Protein AF-A0A2T6E4L3-F1 (afdb_monomer)

Radius of gyration: 36.92 Å; Cα contacts (8 Å, |Δi|>4): 480; chains: 1; bounding box: 75×40×105 Å

Structure (mmCIF, N/CA/C/O backbone):
data_AF-A0A2T6E4L3-F1
#
_entry.id   AF-A0A2T6E4L3-F1
#
loop_
_atom_site.group_PDB
_atom_site.id
_atom_site.type_symbol
_atom_site.label_atom_id
_atom_site.label_alt_id
_atom_site.label_comp_id
_atom_site.label_asym_id
_atom_site.label_entity_id
_atom_site.label_seq_id
_atom_site.pdbx_PDB_ins_code
_atom_site.Cartn_x
_atom_site.Cartn_y
_atom_site.Cartn_z
_atom_site.occupancy
_atom_site.B_iso_or_equiv
_atom_site.auth_seq_id
_atom_site.auth_comp_id
_atom_site.auth_asym_id
_atom_site.auth_atom_id
_atom_site.pdbx_PDB_model_num
ATOM 1 N N . MET A 1 1 ? 1.319 -8.115 4.946 1.00 83.56 1 MET A N 1
ATOM 2 C CA . MET A 1 1 ? 1.178 -9.394 4.217 1.00 83.56 1 MET A CA 1
ATOM 3 C C . MET A 1 1 ? 1.331 -10.580 5.152 1.00 83.56 1 MET A C 1
ATOM 5 O O . MET A 1 1 ? 0.333 -11.238 5.346 1.00 83.56 1 MET A O 1
ATOM 9 N N . ARG A 1 2 ? 2.462 -10.779 5.847 1.00 88.81 2 ARG A N 1
ATOM 10 C CA . ARG A 1 2 ? 2.607 -11.891 6.817 1.00 88.81 2 ARG A CA 1
ATOM 11 C C . ARG A 1 2 ? 1.473 -11.990 7.851 1.00 88.81 2 ARG A C 1
ATOM 13 O O . ARG A 1 2 ? 0.958 -13.071 8.068 1.00 88.81 2 ARG A O 1
ATOM 20 N N . TRP A 1 3 ? 1.017 -10.863 8.404 1.00 88.00 3 TRP A N 1
ATOM 21 C CA . TRP A 1 3 ? -0.155 -10.831 9.294 1.00 88.00 3 TRP A CA 1
ATOM 22 C C . TRP A 1 3 ? -1.485 -11.261 8.649 1.00 88.00 3 TRP A C 1
ATOM 24 O O . TRP A 1 3 ? -2.370 -11.733 9.350 1.00 88.00 3 TRP A O 1
ATOM 34 N N . LEU A 1 4 ? -1.642 -11.072 7.336 1.00 86.25 4 LEU A N 1
ATOM 35 C CA . LEU A 1 4 ? -2.837 -11.486 6.589 1.00 86.25 4 LEU A CA 1
ATOM 36 C C . LEU A 1 4 ? -2.817 -12.983 6.267 1.00 86.25 4 LEU A C 1
ATOM 38 O O . LEU A 1 4 ? -3.867 -13.587 6.103 1.00 86.25 4 LEU A O 1
ATOM 42 N N . ASP A 1 5 ? -1.617 -13.552 6.151 1.00 86.00 5 ASP A N 1
ATOM 43 C CA . ASP A 1 5 ? -1.397 -14.972 5.869 1.00 86.00 5 ASP A CA 1
ATOM 44 C C . ASP A 1 5 ? -1.285 -15.818 7.144 1.00 86.00 5 ASP A C 1
ATOM 46 O O . ASP A 1 5 ? -1.299 -17.043 7.070 1.00 86.00 5 ASP A O 1
ATOM 50 N N . ALA A 1 6 ? -1.117 -15.177 8.302 1.00 85.19 6 ALA A N 1
ATOM 51 C CA . ALA A 1 6 ? -1.046 -15.858 9.582 1.00 85.19 6 ALA A CA 1
ATOM 52 C C . ALA A 1 6 ? -2.385 -16.504 9.931 1.00 85.19 6 ALA A C 1
ATOM 54 O O . ALA A 1 6 ? -3.446 -15.961 9.611 1.00 85.19 6 ALA A O 1
ATOM 55 N N . ASP A 1 7 ? -2.316 -17.610 10.669 1.00 81.62 7 ASP A N 1
ATOM 56 C CA . ASP A 1 7 ? -3.484 -18.239 11.280 1.00 81.62 7 ASP A CA 1
ATOM 57 C C . ASP A 1 7 ? -4.330 -17.172 12.013 1.00 81.62 7 ASP A C 1
ATOM 59 O O . ASP A 1 7 ? -3.743 -16.312 12.696 1.00 81.62 7 ASP A O 1
ATOM 63 N N . PRO A 1 8 ? -5.663 -17.119 11.811 1.00 76.00 8 PRO A N 1
ATOM 64 C CA . PRO A 1 8 ? -6.569 -16.254 12.567 1.00 76.00 8 PRO A CA 1
ATOM 65 C C . PRO A 1 8 ? -6.291 -16.233 14.072 1.00 76.00 8 PRO A C 1
ATOM 67 O O . PRO A 1 8 ? -6.311 -15.150 14.657 1.00 76.00 8 PRO A O 1
ATOM 70 N N . ASP A 1 9 ? -5.926 -17.381 14.643 1.00 77.12 9 ASP A N 1
ATOM 71 C CA . ASP A 1 9 ? -5.758 -17.563 16.085 1.00 77.12 9 ASP A CA 1
ATOM 72 C C . ASP A 1 9 ? -4.324 -17.303 16.569 1.00 77.12 9 ASP A C 1
ATOM 74 O O . ASP A 1 9 ? -4.041 -17.379 17.766 1.00 77.12 9 ASP A O 1
ATOM 78 N N . TYR A 1 10 ? -3.395 -16.959 15.667 1.00 81.38 10 TYR A N 1
ATOM 79 C CA . TYR A 1 10 ? -2.019 -16.655 16.055 1.00 81.38 10 TYR A CA 1
ATOM 80 C C . TYR A 1 10 ? -1.973 -15.419 16.976 1.00 81.38 10 TYR A C 1
ATOM 82 O O . TYR A 1 10 ? -2.347 -14.321 16.534 1.00 81.38 10 TYR A O 1
ATOM 90 N N . PRO A 1 11 ? -1.467 -15.549 18.218 1.00 76.62 11 PRO A N 1
ATOM 91 C CA . PRO A 1 11 ? -1.473 -14.459 19.181 1.00 76.62 11 PRO A CA 1
ATOM 92 C C . PRO A 1 11 ? -0.470 -13.371 18.782 1.00 76.62 11 PRO A C 1
ATOM 94 O O . PRO A 1 11 ? 0.708 -13.631 18.528 1.00 76.62 11 PRO A O 1
ATOM 97 N N . ALA A 1 12 ? -0.938 -12.126 18.742 1.00 80.38 12 ALA A N 1
ATOM 98 C CA . ALA A 1 12 ? -0.073 -10.964 18.597 1.00 80.38 12 ALA A CA 1
ATOM 99 C C . ALA A 1 12 ? 0.493 -10.552 19.960 1.00 80.38 12 ALA A C 1
ATOM 101 O O . ALA A 1 12 ? -0.232 -10.514 20.951 1.00 80.38 12 ALA A O 1
ATOM 102 N N . GLY A 1 13 ? 1.794 -10.261 20.011 1.00 81.56 13 GLY A N 1
ATOM 103 C CA . GLY A 1 13 ? 2.430 -9.754 21.226 1.00 81.56 13 GLY A CA 1
ATOM 104 C C . GLY A 1 13 ? 2.032 -8.301 21.509 1.00 81.56 13 GLY A C 1
ATOM 105 O O . GLY A 1 13 ? 1.551 -7.614 20.607 1.00 81.56 13 GLY A O 1
ATOM 106 N N . PRO A 1 14 ? 2.277 -7.787 22.724 1.00 82.12 14 PRO A N 1
ATOM 107 C CA . PRO A 1 14 ? 1.932 -6.413 23.076 1.00 82.12 14 PRO A CA 1
ATOM 108 C C . PRO A 1 14 ? 2.630 -5.395 22.152 1.00 82.12 14 PRO A C 1
ATOM 110 O O . PRO A 1 14 ? 3.847 -5.456 21.964 1.00 82.12 14 PRO A O 1
ATOM 113 N N . ALA A 1 15 ? 1.876 -4.466 21.561 1.00 83.50 15 ALA A N 1
ATOM 114 C CA . ALA A 1 15 ? 2.364 -3.441 20.636 1.00 83.50 15 ALA A CA 1
ATOM 115 C C . ALA A 1 15 ? 1.885 -2.042 21.049 1.00 83.50 15 ALA A C 1
ATOM 117 O O . ALA A 1 15 ? 0.690 -1.782 21.066 1.00 83.50 15 ALA A O 1
ATOM 118 N N . SER A 1 16 ? 2.808 -1.118 21.329 1.00 80.88 16 SER A N 1
ATOM 119 C CA . SER A 1 16 ? 2.475 0.261 21.727 1.00 80.88 16 SER A CA 1
ATOM 120 C C . SER A 1 16 ? 1.879 1.108 20.599 1.00 80.88 16 SER A C 1
ATOM 122 O O . SER A 1 16 ? 1.130 2.045 20.860 1.00 80.88 16 SER A O 1
ATOM 124 N N . ASP A 1 17 ? 2.219 0.806 19.344 1.00 84.81 17 ASP A N 1
ATOM 125 C CA . ASP A 1 17 ? 1.716 1.510 18.170 1.00 84.81 17 ASP A CA 1
ATOM 126 C C . ASP A 1 17 ? 1.569 0.587 16.947 1.00 84.81 17 ASP A C 1
ATOM 128 O O . ASP A 1 17 ? 2.024 -0.564 16.913 1.00 84.81 17 ASP A O 1
ATOM 132 N N . TRP A 1 18 ? 0.926 1.119 15.904 1.00 84.44 18 TRP A N 1
ATOM 133 C CA . TRP A 1 18 ? 0.651 0.395 14.662 1.00 84.44 18 TRP A CA 1
ATOM 134 C C . TRP A 1 18 ? 1.921 -0.095 13.951 1.00 84.44 18 TRP A C 1
ATOM 136 O O . TRP A 1 18 ? 1.948 -1.189 13.383 1.00 84.44 18 TRP A O 1
ATOM 146 N N . LEU A 1 19 ? 2.996 0.697 13.968 1.00 85.38 1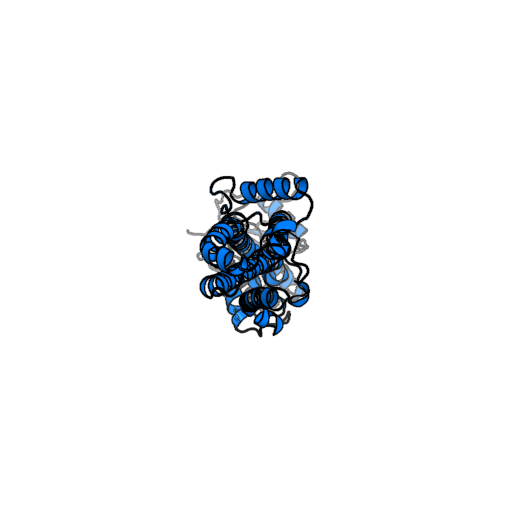9 LEU A N 1
ATOM 147 C CA . LEU A 1 19 ? 4.244 0.339 13.295 1.00 85.38 19 LEU A CA 1
ATOM 148 C C . LEU A 1 19 ? 4.934 -0.830 14.010 1.00 85.38 19 LEU A C 1
ATOM 150 O O . LEU A 1 19 ? 5.441 -1.747 13.362 1.00 85.38 19 LEU A O 1
ATOM 154 N N . THR A 1 20 ? 4.930 -0.804 15.339 1.00 87.31 20 THR A N 1
ATOM 155 C CA . THR A 1 20 ? 5.477 -1.838 16.214 1.00 87.31 20 THR A CA 1
ATOM 156 C C . THR A 1 20 ? 4.711 -3.140 16.025 1.00 87.31 20 THR A C 1
ATOM 158 O O . THR A 1 20 ? 5.338 -4.173 15.790 1.00 87.31 20 THR A O 1
ATOM 161 N N . PHE A 1 21 ? 3.377 -3.088 15.966 1.00 89.62 21 PHE A N 1
ATOM 162 C CA . PHE A 1 21 ? 2.544 -4.239 15.604 1.00 89.62 21 PHE A CA 1
ATOM 163 C C . PHE A 1 21 ? 2.912 -4.824 14.232 1.00 89.62 21 PHE A C 1
ATOM 165 O O . PHE A 1 21 ? 3.106 -6.032 14.083 1.00 89.62 21 PHE A O 1
ATOM 172 N N . LEU A 1 22 ? 3.075 -3.984 13.205 1.00 88.88 22 LEU A N 1
ATOM 173 C CA . LEU A 1 22 ? 3.483 -4.464 11.882 1.00 88.88 22 LEU A CA 1
ATOM 174 C C . LEU A 1 22 ? 4.886 -5.091 11.888 1.00 88.88 22 LEU A C 1
ATOM 176 O O . LEU A 1 22 ? 5.115 -6.062 11.166 1.00 88.88 22 LEU A O 1
ATOM 180 N N . ARG A 1 23 ? 5.821 -4.573 12.695 1.00 89.31 23 ARG A N 1
ATOM 181 C CA . ARG A 1 23 ? 7.180 -5.127 12.834 1.00 89.31 23 ARG A CA 1
ATOM 182 C C . ARG A 1 23 ? 7.191 -6.497 13.503 1.00 89.31 23 ARG A C 1
ATOM 184 O O . ARG A 1 23 ? 8.010 -7.330 13.119 1.00 89.31 23 ARG A O 1
ATOM 191 N N . GLN A 1 24 ? 6.267 -6.768 14.426 1.00 89.19 24 GLN A N 1
ATOM 192 C CA . GLN A 1 24 ? 6.113 -8.104 15.013 1.00 89.19 24 GLN A CA 1
ATOM 193 C C . GLN A 1 24 ? 5.809 -9.169 13.955 1.00 89.19 24 GLN A C 1
ATOM 195 O O . GLN A 1 24 ? 6.157 -10.328 14.135 1.00 89.19 24 GLN A O 1
ATOM 200 N N . ALA A 1 25 ? 5.278 -8.800 12.787 1.00 87.81 25 ALA A N 1
ATOM 201 C CA . ALA A 1 25 ? 5.087 -9.752 11.698 1.00 87.81 25 ALA A CA 1
ATOM 202 C C . ALA A 1 25 ? 6.399 -10.410 11.219 1.00 87.81 25 ALA A C 1
ATOM 204 O O . ALA A 1 25 ? 6.358 -11.396 10.486 1.00 87.81 25 ALA A O 1
ATOM 205 N N . ASN A 1 26 ? 7.569 -9.881 11.593 1.00 87.19 26 ASN A N 1
ATOM 206 C CA . ASN A 1 26 ? 8.863 -10.439 11.214 1.00 87.19 26 ASN A CA 1
ATOM 207 C C . ASN A 1 26 ? 9.142 -11.826 11.808 1.00 87.19 26 ASN A C 1
ATOM 209 O O . ASN A 1 26 ? 9.869 -12.586 11.165 1.00 87.19 26 ASN A O 1
ATOM 213 N N . VAL A 1 27 ? 8.553 -12.169 12.961 1.00 85.81 27 VAL A N 1
ATOM 214 C CA . VAL A 1 27 ? 8.636 -13.530 13.530 1.00 85.81 27 VAL A CA 1
ATOM 215 C C . VAL A 1 27 ? 7.723 -14.526 12.815 1.00 85.81 27 VAL A C 1
ATOM 217 O O . VAL A 1 27 ? 7.970 -15.725 12.871 1.00 85.81 27 VAL A O 1
ATOM 220 N N . LEU A 1 28 ? 6.716 -14.051 12.075 1.00 87.38 28 LEU A N 1
ATOM 221 C CA . LEU A 1 28 ? 5.846 -14.921 11.290 1.00 87.38 28 LEU A CA 1
ATOM 222 C C . LEU A 1 28 ? 6.567 -15.444 10.038 1.00 87.38 28 LEU A C 1
ATOM 224 O O . LEU A 1 28 ? 7.308 -14.686 9.385 1.00 87.38 28 LEU A O 1
ATOM 228 N N . PRO A 1 29 ? 6.308 -16.703 9.638 1.00 82.12 29 PRO A N 1
ATOM 229 C CA . PRO A 1 29 ? 6.877 -17.263 8.426 1.00 82.12 29 PRO A CA 1
ATOM 230 C C . PRO A 1 29 ? 6.441 -16.444 7.206 1.00 82.12 29 PRO A C 1
ATOM 232 O O . PRO A 1 29 ? 5.260 -16.236 6.936 1.00 82.12 29 PRO A O 1
ATOM 235 N N . ALA A 1 30 ? 7.417 -15.958 6.440 1.00 77.94 30 ALA A N 1
ATOM 236 C CA . ALA A 1 30 ? 7.140 -15.332 5.154 1.00 77.94 30 ALA A CA 1
ATOM 237 C C . ALA A 1 30 ? 6.819 -16.402 4.109 1.00 77.94 30 ALA A C 1
ATOM 239 O O . ALA A 1 30 ? 7.635 -17.313 3.925 1.00 77.94 30 ALA A O 1
ATOM 240 N N . GLN A 1 31 ? 5.726 -16.226 3.359 1.00 79.25 31 GLN A N 1
ATOM 241 C CA . GLN A 1 31 ? 5.472 -17.021 2.159 1.00 79.25 31 GLN A CA 1
ATOM 242 C C . GLN A 1 31 ? 6.695 -16.981 1.235 1.00 79.25 31 GLN A C 1
ATOM 244 O O . GLN A 1 31 ? 7.251 -15.911 0.967 1.00 79.25 31 GLN A O 1
ATOM 249 N N . VAL A 1 32 ? 7.101 -18.145 0.721 1.00 80.06 32 VAL A N 1
ATOM 250 C CA . VAL A 1 32 ? 8.268 -18.277 -0.171 1.00 80.06 32 VAL A CA 1
ATOM 251 C C . VAL A 1 32 ? 8.152 -17.323 -1.362 1.00 80.06 32 VAL A C 1
ATOM 253 O O . VAL A 1 32 ? 9.108 -16.630 -1.701 1.00 80.06 32 VAL A O 1
ATOM 256 N N . ARG A 1 33 ? 6.945 -17.186 -1.922 1.00 81.00 33 ARG A N 1
ATOM 257 C CA . ARG A 1 33 ? 6.654 -16.296 -3.055 1.00 81.00 33 ARG A CA 1
ATOM 258 C C . ARG A 1 33 ? 6.938 -14.823 -2.748 1.00 81.00 33 ARG A C 1
ATOM 260 O O . ARG A 1 33 ? 7.497 -14.127 -3.587 1.00 81.00 33 ARG A O 1
ATOM 267 N N . LEU A 1 34 ? 6.656 -14.354 -1.529 1.00 76.00 34 LEU A N 1
ATOM 268 C CA . LEU A 1 34 ? 6.971 -12.982 -1.105 1.00 76.00 34 LEU A CA 1
ATOM 269 C C . LEU A 1 34 ? 8.479 -12.748 -0.952 1.00 76.00 34 LEU A C 1
ATOM 271 O O . LEU A 1 34 ? 8.948 -11.633 -1.175 1.00 76.00 34 LEU A O 1
ATOM 275 N N . ARG A 1 35 ? 9.252 -13.791 -0.614 1.00 79.69 35 ARG A N 1
ATOM 276 C CA . ARG A 1 35 ? 10.722 -13.707 -0.599 1.00 79.69 35 ARG A CA 1
ATOM 277 C C . ARG A 1 35 ? 11.278 -13.538 -2.006 1.00 79.69 35 ARG A C 1
ATOM 279 O O . ARG A 1 35 ? 12.278 -12.852 -2.156 1.00 79.69 35 ARG A O 1
ATOM 286 N N . LEU A 1 36 ? 10.634 -14.118 -3.020 1.00 79.62 36 LEU A N 1
ATOM 287 C CA . LEU A 1 36 ? 11.062 -13.987 -4.415 1.00 79.62 36 LEU A CA 1
ATOM 288 C C . LEU A 1 36 ? 10.847 -12.569 -4.959 1.00 79.62 36 LEU A C 1
ATOM 290 O O . LEU A 1 36 ? 11.680 -12.087 -5.721 1.00 79.62 36 LEU A O 1
ATOM 294 N N . VAL A 1 37 ? 9.812 -11.850 -4.503 1.00 80.88 37 VAL A N 1
ATOM 295 C CA . VAL A 1 37 ? 9.551 -10.470 -4.961 1.00 80.88 37 VAL A CA 1
ATOM 296 C C . VAL A 1 37 ? 10.704 -9.512 -4.645 1.00 80.88 37 VAL A C 1
ATOM 298 O O . VAL A 1 37 ? 10.923 -8.557 -5.382 1.00 80.88 37 VAL A O 1
ATOM 301 N N . ARG A 1 38 ? 11.504 -9.759 -3.597 1.00 81.88 38 ARG A N 1
ATOM 302 C CA . ARG A 1 38 ? 12.671 -8.903 -3.298 1.00 81.88 38 ARG A CA 1
ATOM 303 C C . ARG A 1 38 ? 13.719 -8.913 -4.415 1.00 81.88 38 ARG A C 1
ATOM 305 O O . ARG A 1 38 ? 14.479 -7.962 -4.538 1.00 81.88 38 ARG A O 1
ATOM 312 N N . TYR A 1 39 ? 13.743 -9.976 -5.216 1.00 88.00 39 TYR A N 1
ATOM 313 C CA . TYR A 1 39 ? 14.632 -10.118 -6.363 1.00 88.00 39 TYR A CA 1
ATOM 314 C C . TYR A 1 39 ? 14.009 -9.591 -7.654 1.00 88.00 39 TYR A C 1
ATOM 316 O O . TYR A 1 39 ? 14.669 -9.611 -8.682 1.00 88.00 39 TYR A O 1
ATOM 324 N N . TRP A 1 40 ? 12.769 -9.099 -7.627 1.00 87.12 40 TRP A N 1
ATOM 325 C CA . TRP A 1 40 ? 12.076 -8.620 -8.821 1.00 87.12 40 TRP A CA 1
ATOM 326 C C . TRP A 1 40 ? 12.840 -7.506 -9.560 1.00 87.12 40 TRP A C 1
ATOM 328 O O . TRP A 1 40 ? 13.020 -7.637 -10.770 1.00 87.12 40 TRP A O 1
ATOM 338 N N . PRO A 1 41 ? 13.392 -6.475 -8.880 1.00 89.75 41 PRO A N 1
ATOM 339 C CA . PRO A 1 41 ? 14.222 -5.473 -9.552 1.00 89.75 41 PRO A CA 1
ATOM 340 C C . PRO A 1 41 ? 15.511 -6.062 -10.140 1.00 89.75 41 PRO A C 1
ATOM 342 O O . PRO A 1 41 ? 15.929 -5.664 -11.222 1.00 89.75 41 PRO A O 1
ATOM 345 N N . LEU A 1 42 ? 16.116 -7.047 -9.466 1.00 93.00 42 LEU A N 1
ATOM 346 C CA . LEU A 1 42 ? 17.316 -7.727 -9.957 1.00 93.00 42 LEU A CA 1
ATOM 347 C C . LEU A 1 42 ? 17.018 -8.580 -11.197 1.00 93.00 42 LEU A C 1
ATOM 349 O O . LEU A 1 42 ? 17.756 -8.515 -12.171 1.00 93.00 42 LEU A O 1
ATOM 353 N N . LEU A 1 43 ? 15.927 -9.348 -11.188 1.00 91.69 43 LEU A N 1
ATOM 354 C CA . LEU A 1 43 ? 15.476 -10.126 -12.344 1.00 91.69 43 LEU A CA 1
ATOM 355 C C . LEU A 1 43 ? 15.153 -9.213 -13.529 1.00 91.69 43 LEU A C 1
ATOM 357 O O . LEU A 1 43 ? 15.494 -9.538 -14.661 1.00 91.69 43 LEU A O 1
ATOM 361 N N . ALA A 1 44 ? 14.546 -8.055 -13.269 1.00 90.44 44 ALA A N 1
ATOM 362 C CA . ALA A 1 44 ? 14.292 -7.054 -14.295 1.00 90.44 44 ALA A CA 1
ATOM 363 C C . ALA A 1 44 ? 15.593 -6.448 -14.845 1.00 90.44 44 ALA A C 1
ATOM 365 O O . ALA A 1 44 ? 15.713 -6.293 -16.056 1.00 90.44 44 ALA A O 1
ATOM 366 N N . ALA A 1 45 ? 16.587 -6.178 -13.992 1.00 92.81 45 ALA A N 1
ATOM 367 C CA . ALA A 1 45 ? 17.912 -5.741 -14.428 1.00 92.81 45 ALA A CA 1
ATOM 368 C C . ALA A 1 45 ? 18.601 -6.798 -15.307 1.00 92.81 45 ALA A C 1
ATOM 370 O O . ALA A 1 45 ? 19.056 -6.470 -16.398 1.00 92.81 45 ALA A O 1
ATOM 371 N N . ILE A 1 46 ? 18.609 -8.070 -14.884 1.00 93.38 46 ILE A N 1
ATOM 372 C CA . ILE A 1 46 ? 19.139 -9.191 -15.681 1.00 93.38 46 ILE A CA 1
ATOM 373 C C . ILE A 1 46 ? 18.415 -9.274 -17.026 1.00 93.38 46 ILE A C 1
ATOM 375 O O . ILE A 1 46 ? 19.061 -9.399 -18.060 1.00 93.38 46 ILE A O 1
ATOM 379 N N . ASN A 1 47 ? 17.086 -9.155 -17.035 1.00 89.94 47 ASN A N 1
ATOM 380 C CA . ASN A 1 47 ? 16.314 -9.153 -18.272 1.00 89.94 47 ASN A CA 1
ATOM 381 C C . ASN A 1 47 ? 16.659 -7.951 -19.170 1.00 89.94 47 ASN A C 1
ATOM 383 O O . ASN A 1 47 ? 16.685 -8.090 -20.387 1.00 89.94 47 ASN A O 1
ATOM 387 N N . GLY A 1 48 ? 16.972 -6.791 -18.588 1.00 87.62 48 GLY A N 1
ATOM 388 C CA . GLY A 1 48 ? 17.479 -5.627 -19.318 1.00 87.62 48 GLY A CA 1
ATOM 389 C C . GLY A 1 48 ? 18.803 -5.922 -20.019 1.00 87.62 48 GLY A C 1
ATOM 390 O O . GLY A 1 48 ? 18.921 -5.692 -21.221 1.00 87.62 48 GLY A O 1
ATOM 391 N N . VAL A 1 49 ? 19.760 -6.520 -19.299 1.00 89.06 49 VAL A N 1
ATOM 392 C CA . VAL A 1 49 ? 21.040 -6.971 -19.873 1.00 89.06 49 VAL A CA 1
ATOM 393 C C . VAL A 1 49 ? 20.802 -7.980 -21.000 1.00 89.06 49 VAL A C 1
ATOM 395 O O . VAL A 1 49 ? 21.300 -7.797 -22.107 1.00 89.06 49 VAL A O 1
ATOM 398 N N . LEU A 1 50 ? 20.004 -9.022 -20.747 1.00 88.00 50 LEU A N 1
ATOM 399 C CA . LEU A 1 50 ? 19.709 -10.072 -21.726 1.00 88.00 50 LEU A CA 1
ATOM 400 C C . LEU A 1 50 ? 18.986 -9.536 -22.960 1.00 88.00 50 LEU A C 1
ATOM 402 O O . LEU A 1 50 ? 19.282 -9.977 -24.064 1.00 88.00 50 LEU A O 1
ATOM 406 N N . SER A 1 51 ? 18.072 -8.580 -22.790 1.00 80.94 51 SER A N 1
ATOM 407 C CA . SER A 1 51 ? 17.381 -7.943 -23.912 1.00 80.94 51 SER A CA 1
ATOM 408 C C . SER A 1 51 ? 18.381 -7.234 -24.819 1.00 80.94 51 SER A C 1
ATOM 410 O O . SER A 1 51 ? 18.273 -7.338 -26.035 1.00 80.94 51 SER A O 1
ATOM 412 N N . MET A 1 52 ? 19.383 -6.557 -24.248 1.00 78.19 52 MET A N 1
ATOM 413 C CA . MET A 1 52 ? 20.406 -5.865 -25.038 1.00 78.19 52 MET A CA 1
ATOM 414 C C . MET A 1 52 ? 21.361 -6.825 -25.717 1.00 78.19 52 MET A C 1
ATOM 416 O O . MET A 1 52 ? 21.646 -6.679 -26.898 1.00 78.19 52 MET A O 1
ATOM 420 N N . VAL A 1 53 ? 21.807 -7.850 -24.996 1.00 79.25 53 VAL A N 1
ATOM 421 C CA . VAL A 1 53 ? 22.668 -8.883 -25.575 1.00 79.25 53 VAL A CA 1
ATOM 422 C C . VAL A 1 53 ? 21.925 -9.630 -26.685 1.00 79.25 53 VAL A C 1
ATOM 424 O O . VAL A 1 53 ? 22.498 -9.893 -27.735 1.00 79.25 53 VAL A O 1
ATOM 427 N N . GLY A 1 54 ? 20.634 -9.911 -26.502 1.00 71.88 54 GLY A N 1
ATOM 428 C CA . GLY A 1 54 ? 19.785 -10.550 -27.505 1.00 71.88 54 GLY A CA 1
ATOM 429 C C . GLY A 1 54 ? 19.621 -9.725 -28.783 1.00 71.88 54 GLY A C 1
ATOM 430 O O . GLY A 1 54 ? 19.579 -10.307 -29.865 1.00 71.88 54 GLY A O 1
ATOM 431 N N . LEU A 1 55 ? 19.605 -8.388 -28.687 1.00 67.69 55 LEU A N 1
ATOM 432 C CA . LEU A 1 55 ? 19.597 -7.511 -29.865 1.00 67.69 55 LEU A CA 1
ATOM 433 C C . LEU A 1 55 ? 20.876 -7.646 -30.716 1.00 67.69 55 LEU A C 1
ATOM 435 O O . LEU A 1 55 ? 20.809 -7.403 -31.917 1.00 67.69 55 LEU A O 1
ATOM 439 N N . ASN A 1 56 ? 21.998 -8.103 -30.142 1.00 62.19 56 ASN A N 1
ATOM 440 C CA . ASN A 1 56 ? 23.255 -8.335 -30.873 1.00 62.19 56 ASN A CA 1
ATOM 441 C C . ASN A 1 56 ? 23.320 -9.691 -31.589 1.00 62.19 56 ASN A C 1
ATOM 443 O O . ASN A 1 56 ? 24.142 -9.866 -32.484 1.00 62.19 56 ASN A O 1
ATOM 447 N N . VAL A 1 57 ? 22.488 -10.663 -31.203 1.00 54.00 57 VAL A N 1
ATOM 448 C CA . VAL A 1 57 ? 22.522 -12.032 -31.759 1.00 54.00 57 VAL A CA 1
ATOM 449 C C . VAL A 1 57 ? 21.695 -12.146 -33.050 1.00 54.00 57 VAL A C 1
ATOM 451 O O . VAL A 1 57 ? 21.768 -13.157 -33.750 1.00 54.00 57 VAL A O 1
ATOM 454 N N . TRP A 1 58 ? 20.930 -11.112 -33.416 1.00 48.72 58 TRP A N 1
ATOM 455 C CA . TRP A 1 58 ? 20.169 -11.117 -34.664 1.00 48.72 58 TRP A CA 1
ATOM 456 C C . TRP A 1 58 ? 21.117 -11.014 -35.875 1.00 48.72 58 TRP A C 1
ATOM 458 O O . TRP A 1 58 ? 21.905 -10.068 -35.959 1.00 48.72 58 TRP A O 1
ATOM 468 N N . PRO A 1 59 ? 21.089 -11.974 -36.819 1.00 39.09 59 PRO A N 1
ATOM 469 C CA . PRO A 1 59 ? 22.082 -12.037 -37.882 1.00 39.09 59 PRO A CA 1
ATOM 470 C C . PRO A 1 59 ? 21.841 -10.911 -38.903 1.00 39.09 59 PRO A C 1
ATOM 472 O O . PRO A 1 59 ? 20.706 -10.707 -39.326 1.00 39.09 59 PRO A O 1
ATOM 475 N N . ALA A 1 60 ? 22.930 -10.239 -39.311 1.00 41.34 60 ALA A N 1
ATOM 476 C CA . ALA A 1 60 ? 23.029 -9.057 -40.195 1.00 41.34 60 ALA A CA 1
ATOM 477 C C . ALA A 1 60 ? 23.123 -7.673 -39.497 1.00 41.34 60 ALA A C 1
ATOM 479 O O . ALA A 1 60 ? 22.266 -6.803 -39.625 1.00 41.34 60 ALA A O 1
ATOM 480 N N . SER A 1 61 ? 24.251 -7.471 -38.805 1.00 43.56 61 SER A N 1
ATOM 481 C CA . SER A 1 61 ? 25.005 -6.205 -38.682 1.00 43.56 61 SER A CA 1
ATOM 482 C C . SER A 1 61 ? 24.241 -4.911 -38.354 1.00 43.56 61 SER A C 1
ATOM 484 O O . SER A 1 61 ? 24.418 -3.894 -39.028 1.00 43.56 61 SER A O 1
ATOM 486 N N . GLY A 1 62 ? 23.454 -4.932 -37.279 1.00 50.09 62 GLY A N 1
ATOM 487 C CA . GLY A 1 62 ? 23.043 -3.734 -36.544 1.00 50.09 62 GLY A CA 1
ATOM 488 C C . GLY A 1 62 ? 21.657 -3.852 -35.917 1.00 50.09 62 GLY A C 1
ATOM 489 O O . GLY A 1 62 ? 20.831 -4.669 -36.324 1.00 50.09 62 GLY A O 1
ATOM 490 N N . ILE A 1 63 ? 21.412 -3.041 -34.891 1.00 54.69 63 ILE A N 1
ATOM 491 C CA . ILE A 1 63 ? 20.128 -3.03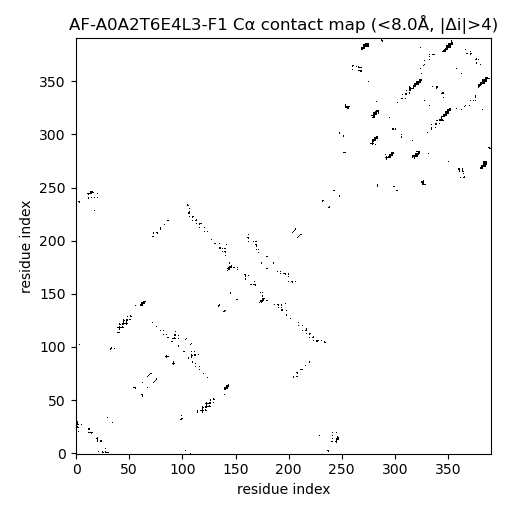5 -34.195 1.00 54.69 63 ILE A CA 1
ATOM 492 C C . ILE A 1 63 ? 19.149 -2.226 -35.039 1.00 54.69 63 ILE A C 1
ATOM 494 O O . ILE A 1 63 ? 19.358 -1.029 -35.256 1.00 54.69 63 ILE A O 1
ATOM 498 N N . HIS A 1 64 ? 18.062 -2.870 -35.476 1.00 63.34 64 HIS A N 1
ATOM 499 C CA . HIS A 1 64 ? 16.936 -2.173 -36.092 1.00 63.34 64 HIS A CA 1
ATOM 500 C C . HIS A 1 64 ? 16.430 -1.124 -35.100 1.00 63.34 64 HIS A C 1
ATOM 502 O O . HIS A 1 64 ? 15.827 -1.463 -34.074 1.00 63.34 64 HIS A O 1
ATOM 508 N N . LEU A 1 65 ? 16.665 0.150 -35.418 1.00 62.78 65 LEU A N 1
ATOM 509 C CA . LEU A 1 65 ? 16.324 1.291 -34.568 1.00 62.78 65 LEU A CA 1
ATOM 510 C C . LEU A 1 65 ? 14.864 1.235 -34.094 1.00 62.78 65 LEU A C 1
ATOM 512 O O . LEU A 1 65 ? 14.557 1.595 -32.967 1.00 62.78 65 LEU A O 1
ATOM 516 N N . LEU A 1 66 ? 13.968 0.687 -34.916 1.00 61.72 66 LEU A N 1
ATOM 517 C CA . LEU A 1 66 ? 12.560 0.483 -34.580 1.00 61.72 66 LEU A CA 1
ATOM 518 C C . LEU A 1 66 ? 12.327 -0.502 -33.434 1.00 61.72 66 LEU A C 1
ATOM 520 O O . LEU A 1 66 ? 11.517 -0.223 -32.557 1.00 61.72 66 LEU A O 1
ATOM 524 N N . GLY A 1 67 ? 13.024 -1.642 -33.426 1.00 64.88 67 GLY A N 1
ATOM 525 C CA . GLY A 1 67 ? 12.921 -2.627 -32.347 1.00 64.88 67 GLY A CA 1
ATOM 526 C C . GLY A 1 67 ? 13.462 -2.060 -31.038 1.00 64.88 67 GLY A C 1
ATOM 527 O O . GLY A 1 67 ? 12.857 -2.233 -29.981 1.00 64.88 67 GLY A O 1
ATOM 528 N N . PHE A 1 68 ? 14.543 -1.287 -31.134 1.00 67.88 68 PHE A N 1
ATOM 529 C CA . PHE A 1 68 ? 15.075 -0.518 -30.018 1.00 67.88 68 PHE A CA 1
ATOM 530 C C . PHE A 1 68 ? 14.059 0.514 -29.494 1.00 67.88 68 PHE A C 1
ATOM 532 O O . PHE A 1 68 ? 13.752 0.516 -28.304 1.00 67.88 68 PHE A O 1
ATOM 539 N N . LEU A 1 69 ? 13.487 1.350 -30.368 1.00 68.56 69 LEU A N 1
ATOM 540 C CA . LEU A 1 69 ? 12.493 2.369 -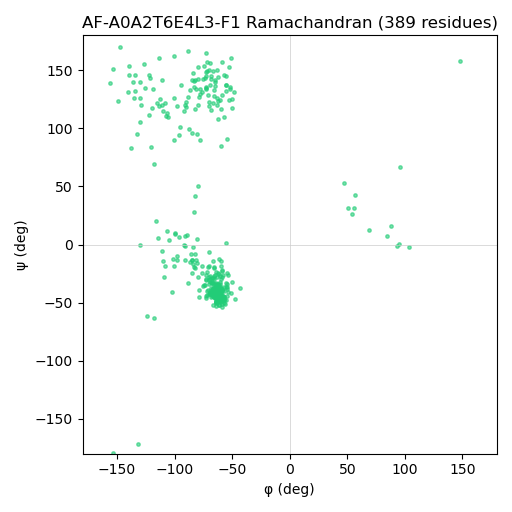30.004 1.00 68.56 69 LEU A CA 1
ATOM 541 C C . LEU A 1 69 ? 11.236 1.737 -29.384 1.00 68.56 69 LEU A C 1
ATOM 543 O O . LEU A 1 69 ? 10.698 2.242 -28.401 1.00 68.56 69 LEU A O 1
ATOM 547 N N . LEU A 1 70 ? 10.786 0.589 -29.887 1.00 68.62 70 LEU A N 1
ATOM 548 C CA . LEU A 1 70 ? 9.664 -0.146 -29.300 1.00 68.62 70 LEU A CA 1
ATOM 549 C C . LEU A 1 70 ? 9.965 -0.626 -27.873 1.00 68.62 70 LEU A C 1
ATOM 551 O O . LEU A 1 70 ? 9.133 -0.447 -26.980 1.00 68.62 70 LEU A O 1
ATOM 555 N N . LEU A 1 71 ? 11.146 -1.210 -27.655 1.00 67.31 71 LEU A N 1
ATOM 556 C CA . LEU A 1 71 ? 11.549 -1.792 -26.371 1.00 67.31 71 LEU A CA 1
ATOM 557 C C . LEU A 1 71 ? 11.917 -0.740 -25.317 1.00 67.31 71 LEU A C 1
ATOM 559 O O . LEU A 1 71 ? 11.616 -0.938 -24.140 1.00 67.31 71 LEU A O 1
ATOM 563 N N . PHE A 1 72 ? 12.538 0.370 -25.718 1.00 67.25 72 PHE A N 1
ATOM 564 C CA . PHE A 1 72 ? 13.021 1.400 -24.793 1.00 67.25 72 PHE A CA 1
ATOM 565 C C . PHE A 1 72 ? 12.135 2.617 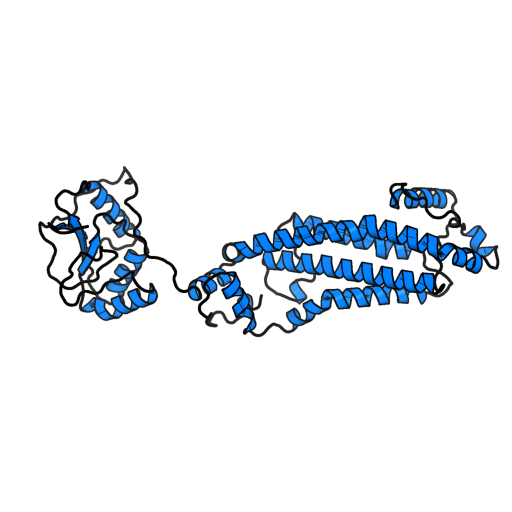-24.655 1.00 67.25 72 PHE A C 1
ATOM 567 O O . PHE A 1 72 ? 12.287 3.336 -23.673 1.00 67.25 72 PHE A O 1
ATOM 574 N N . TRP A 1 73 ? 11.230 2.867 -25.594 1.00 71.56 73 TRP A N 1
ATOM 575 C CA . TRP A 1 73 ? 10.381 4.049 -25.545 1.00 71.56 73 TRP A CA 1
ATOM 576 C C . TRP A 1 73 ? 8.909 3.666 -25.449 1.00 71.56 73 TRP A C 1
ATOM 578 O O . TRP A 1 73 ? 8.297 3.897 -24.406 1.00 71.56 73 TRP A O 1
ATOM 588 N N . LEU A 1 74 ? 8.346 2.995 -26.457 1.00 75.81 74 LEU A N 1
ATOM 589 C CA . LEU A 1 74 ? 6.902 2.749 -26.493 1.00 75.81 74 LEU A CA 1
ATOM 590 C C . LEU A 1 74 ? 6.423 1.851 -25.341 1.00 75.81 74 LEU A C 1
ATOM 592 O O . LEU A 1 74 ? 5.481 2.204 -24.633 1.00 75.81 74 LEU A O 1
ATOM 596 N N . LEU A 1 75 ? 7.077 0.708 -25.116 1.00 77.25 75 LEU A N 1
ATOM 597 C CA . LEU A 1 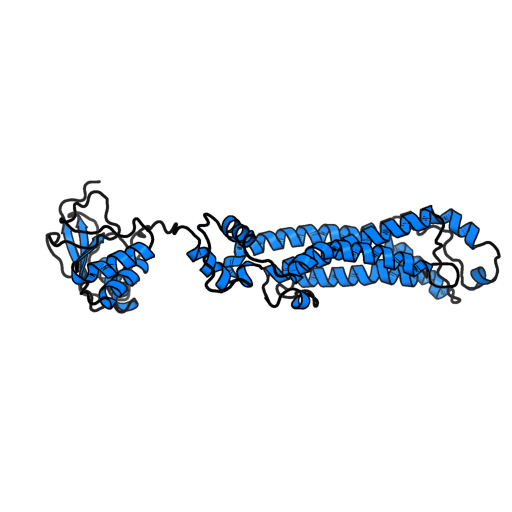75 ? 6.707 -0.210 -24.035 1.00 77.25 75 LEU A CA 1
ATOM 598 C C . LEU A 1 75 ? 6.832 0.453 -22.653 1.00 77.25 75 LEU A C 1
ATOM 600 O O . LEU A 1 75 ? 5.846 0.446 -21.909 1.00 77.25 75 LEU A O 1
ATOM 604 N N . PRO A 1 76 ? 7.972 1.076 -22.292 1.00 77.62 76 PRO A N 1
ATOM 605 C CA . PRO A 1 76 ? 8.096 1.796 -21.033 1.00 77.62 76 PRO A CA 1
ATOM 606 C C . PRO A 1 76 ? 7.061 2.910 -20.846 1.00 77.62 76 PRO A C 1
ATOM 608 O O . PRO A 1 76 ? 6.513 3.034 -19.748 1.00 77.62 76 PRO A O 1
ATOM 611 N N . VAL A 1 77 ? 6.748 3.678 -21.894 1.00 78.38 77 VAL A N 1
ATOM 612 C CA . VAL A 1 77 ? 5.721 4.730 -21.850 1.00 78.38 77 VAL A CA 1
ATOM 613 C C . VAL A 1 77 ? 4.332 4.134 -21.618 1.00 78.38 77 VAL A C 1
ATOM 615 O O . VAL A 1 77 ? 3.616 4.602 -20.737 1.00 78.38 77 VAL A O 1
ATOM 618 N N . LEU A 1 78 ? 3.963 3.053 -22.310 1.00 82.88 78 LEU A N 1
ATOM 619 C CA . LEU A 1 78 ? 2.688 2.361 -22.089 1.00 82.88 78 LEU A CA 1
ATOM 620 C C . LEU A 1 78 ? 2.577 1.812 -20.660 1.00 82.88 78 LEU A C 1
ATOM 622 O O . LEU A 1 78 ? 1.542 1.967 -20.004 1.00 82.88 78 LEU A O 1
ATOM 626 N N . PHE A 1 79 ? 3.655 1.215 -20.141 1.00 80.69 79 PHE A N 1
ATOM 627 C CA . PHE A 1 79 ? 3.713 0.764 -18.752 1.00 80.69 79 PHE A CA 1
ATOM 628 C C . PHE A 1 79 ? 3.620 1.928 -17.765 1.00 80.69 79 PHE A C 1
ATOM 630 O O . PHE A 1 79 ? 2.969 1.789 -16.725 1.00 80.69 79 PHE A O 1
ATOM 637 N N . TRP A 1 80 ? 4.236 3.069 -18.070 1.00 82.00 80 TRP A N 1
ATOM 638 C CA . TRP A 1 80 ? 4.137 4.285 -17.269 1.00 82.00 80 TRP A CA 1
ATOM 639 C C . TRP A 1 80 ? 2.704 4.822 -17.252 1.00 82.00 80 TRP A C 1
ATOM 641 O O . TRP A 1 80 ? 2.151 5.031 -16.171 1.00 82.00 80 TRP A O 1
ATOM 651 N N . SER A 1 81 ? 2.058 4.960 -18.414 1.00 83.56 81 SER A N 1
ATOM 652 C CA . SER A 1 81 ? 0.662 5.392 -18.517 1.00 83.56 81 SER A CA 1
ATOM 653 C C . SER A 1 81 ? -0.256 4.455 -17.740 1.00 83.56 81 SER A C 1
ATOM 655 O O . SER A 1 81 ? -1.082 4.909 -16.948 1.00 83.56 81 SER A O 1
ATOM 657 N N . TRP A 1 82 ? -0.061 3.139 -17.864 1.00 83.94 82 TRP A N 1
ATOM 658 C CA . TRP A 1 82 ? -0.781 2.162 -17.053 1.00 83.94 82 TRP A CA 1
ATOM 659 C C . TRP A 1 82 ? -0.581 2.403 -15.549 1.00 83.94 82 TRP A C 1
ATOM 661 O O . TRP A 1 82 ? -1.558 2.469 -14.802 1.00 83.94 82 TRP A O 1
ATOM 671 N N . GLN A 1 83 ? 0.656 2.601 -15.090 1.00 82.12 83 GLN A N 1
ATOM 672 C CA . GLN A 1 83 ? 0.960 2.861 -13.678 1.00 82.12 83 GL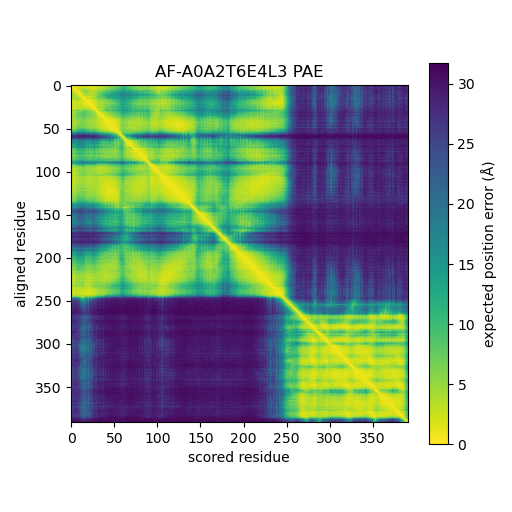N A CA 1
ATOM 673 C C . GLN A 1 83 ? 0.369 4.185 -13.179 1.00 82.12 83 GLN A C 1
ATOM 675 O O . GLN A 1 83 ? -0.156 4.233 -12.066 1.00 82.12 83 GLN A O 1
ATOM 680 N N . ALA A 1 84 ? 0.358 5.230 -14.007 1.00 82.31 84 ALA A N 1
ATOM 681 C CA . ALA A 1 84 ? -0.319 6.486 -13.708 1.00 82.31 84 ALA A CA 1
ATOM 682 C C . ALA A 1 84 ? -1.838 6.280 -13.560 1.00 82.31 84 ALA A C 1
ATOM 684 O O . ALA A 1 84 ? -2.426 6.711 -12.565 1.00 82.31 84 ALA A O 1
ATOM 685 N N . THR A 1 85 ? -2.479 5.526 -14.466 1.00 81.56 85 THR A N 1
ATOM 686 C CA . THR A 1 85 ? -3.908 5.187 -14.316 1.00 81.56 85 THR A CA 1
ATOM 687 C C . THR A 1 85 ? -4.186 4.325 -13.084 1.00 81.56 85 THR A C 1
ATOM 689 O O . THR A 1 85 ? -5.230 4.485 -12.449 1.00 81.56 85 THR A O 1
ATOM 692 N N . ALA A 1 86 ? -3.262 3.445 -12.693 1.00 74.25 86 ALA A N 1
ATOM 693 C CA . ALA A 1 86 ? -3.362 2.652 -11.468 1.00 74.25 86 ALA A CA 1
ATOM 694 C C . ALA A 1 86 ? -3.223 3.507 -10.196 1.00 74.25 86 ALA A C 1
ATOM 696 O O . ALA A 1 86 ? -3.778 3.168 -9.154 1.00 74.25 86 ALA A O 1
ATOM 697 N N . LEU A 1 87 ? -2.515 4.636 -10.271 1.00 74.06 87 LEU A N 1
ATOM 698 C CA . LEU A 1 87 ? -2.416 5.597 -9.174 1.00 74.06 87 LEU A CA 1
ATOM 699 C C . LEU A 1 87 ? -3.713 6.406 -8.991 1.00 74.06 87 LEU A C 1
ATOM 701 O O . LEU A 1 87 ? -4.085 6.734 -7.860 1.00 74.06 87 LEU A O 1
ATOM 705 N N . LEU A 1 88 ? -4.402 6.704 -10.098 1.00 76.88 88 LEU A N 1
ATOM 706 C CA . LEU A 1 88 ? -5.677 7.430 -10.123 1.00 76.88 88 LEU A CA 1
ATOM 707 C C . LEU A 1 88 ? -6.862 6.526 -9.759 1.00 76.88 88 LEU A C 1
ATOM 709 O O . LEU A 1 88 ? -7.705 6.889 -8.939 1.00 76.88 88 LEU A O 1
ATOM 713 N N . SER A 1 89 ? -6.907 5.321 -10.323 1.00 70.88 89 SER A N 1
ATOM 714 C CA . SER A 1 89 ? -7.926 4.319 -10.021 1.00 70.88 89 SER A CA 1
ATOM 715 C C . SER A 1 89 ? -7.478 3.480 -8.824 1.00 70.88 89 SER A C 1
ATOM 717 O O . SER A 1 89 ? -6.691 2.550 -8.952 1.00 70.88 89 SER A O 1
ATOM 719 N N . ALA A 1 90 ? -7.995 3.800 -7.635 1.00 56.59 90 ALA A N 1
ATOM 720 C CA . ALA A 1 90 ? -7.576 3.242 -6.340 1.00 56.59 90 ALA A CA 1
ATOM 721 C C . ALA A 1 90 ? -7.607 1.695 -6.191 1.00 56.59 90 ALA A C 1
ATOM 723 O O . ALA A 1 90 ? -7.273 1.205 -5.115 1.00 56.59 90 ALA A O 1
ATOM 724 N N . ASN A 1 91 ? -7.978 0.942 -7.235 1.00 59.44 91 ASN A N 1
ATOM 725 C CA . ASN A 1 91 ? -8.184 -0.508 -7.239 1.00 59.44 91 ASN A CA 1
ATOM 726 C C . ASN A 1 91 ? -7.464 -1.279 -8.367 1.00 59.44 91 ASN A C 1
ATOM 728 O O . ASN A 1 91 ? -7.597 -2.503 -8.421 1.00 59.44 91 ASN A O 1
ATOM 732 N N . ARG A 1 92 ? -6.708 -0.640 -9.274 1.00 68.94 92 ARG A N 1
ATOM 733 C CA . ARG A 1 92 ? -5.997 -1.390 -10.329 1.00 68.94 92 ARG A CA 1
ATOM 734 C C . ARG A 1 92 ? -4.648 -1.895 -9.828 1.00 68.94 92 ARG A C 1
ATOM 736 O O . ARG A 1 92 ? -3.646 -1.189 -9.855 1.00 68.94 92 ARG A O 1
ATOM 743 N N . ALA A 1 93 ? -4.626 -3.143 -9.372 1.00 73.31 93 ALA A N 1
ATOM 744 C CA . ALA A 1 93 ? -3.379 -3.857 -9.132 1.00 73.31 93 ALA A CA 1
ATOM 745 C C . ALA A 1 93 ? -2.794 -4.404 -10.451 1.00 73.31 93 ALA A C 1
ATOM 747 O O . ALA A 1 93 ? -3.559 -4.708 -11.371 1.00 73.31 93 ALA A O 1
ATOM 748 N N . PRO A 1 94 ? -1.465 -4.591 -10.551 1.00 79.81 94 PRO A N 1
ATOM 749 C CA . PRO A 1 94 ? -0.855 -5.251 -11.701 1.00 79.81 94 PRO A CA 1
ATOM 750 C C . PRO A 1 94 ? -1.420 -6.661 -11.919 1.00 79.81 94 PRO A C 1
ATOM 752 O O . PRO A 1 94 ? -1.701 -7.378 -10.954 1.00 79.81 94 PRO A O 1
ATOM 755 N N . TRP A 1 95 ? -1.531 -7.083 -13.183 1.00 82.62 95 TRP A N 1
ATOM 756 C CA . TRP A 1 95 ? -2.079 -8.392 -13.568 1.00 82.62 95 TRP A CA 1
ATOM 757 C C . TRP A 1 95 ? -1.319 -9.573 -12.948 1.00 82.62 95 TRP A C 1
ATOM 759 O O . TRP A 1 95 ? -1.906 -10.622 -12.705 1.00 82.62 95 TRP A O 1
ATOM 769 N N . TRP A 1 96 ? -0.036 -9.387 -12.627 1.00 83.62 96 TRP A N 1
ATOM 770 C CA . TRP A 1 96 ? 0.822 -10.388 -11.995 1.00 83.62 96 TRP A CA 1
ATOM 771 C C . TRP A 1 96 ? 0.661 -10.475 -10.466 1.00 83.62 96 TRP A C 1
ATOM 773 O O . TRP A 1 96 ? 1.184 -11.409 -9.861 1.00 83.62 96 TRP A O 1
ATOM 783 N N . ARG A 1 97 ? -0.078 -9.561 -9.809 1.00 86.75 97 ARG A N 1
ATOM 784 C CA . ARG A 1 97 ? -0.335 -9.606 -8.348 1.00 86.75 97 ARG A CA 1
ATOM 785 C C . ARG A 1 97 ? -0.777 -10.998 -7.854 1.00 86.75 97 ARG A C 1
ATOM 787 O O . ARG A 1 97 ? -0.216 -11.442 -6.849 1.00 86.75 97 ARG A O 1
ATOM 794 N N . PRO A 1 98 ? -1.732 -11.700 -8.510 1.00 86.88 98 PRO A N 1
ATOM 795 C CA . PRO A 1 98 ? -2.216 -13.003 -8.047 1.00 86.88 98 PRO A CA 1
ATOM 796 C C . PRO A 1 98 ? -1.125 -14.075 -7.930 1.00 86.88 98 PRO A C 1
ATOM 798 O O . PRO A 1 98 ? -1.298 -15.025 -7.174 1.00 86.88 98 PRO A O 1
ATOM 801 N N . LEU A 1 99 ? 0.007 -13.922 -8.629 1.00 84.44 99 LEU A N 1
ATOM 802 C CA . LEU A 1 99 ? 1.135 -14.851 -8.530 1.00 84.44 99 LEU A CA 1
ATOM 803 C C . LEU A 1 99 ? 1.790 -14.813 -7.138 1.00 84.44 99 LEU A C 1
ATOM 805 O O . LEU A 1 99 ? 2.321 -15.825 -6.679 1.00 84.44 99 LEU A O 1
ATOM 809 N N . PHE A 1 100 ? 1.718 -13.671 -6.447 1.00 81.56 100 PHE A N 1
ATOM 810 C CA . PHE A 1 100 ? 2.404 -13.439 -5.172 1.00 81.56 100 PHE A CA 1
ATOM 811 C C . PHE A 1 100 ? 1.479 -13.376 -3.969 1.00 81.56 100 PHE A C 1
ATOM 813 O O . PHE A 1 100 ? 1.918 -13.659 -2.858 1.00 81.56 100 PHE A O 1
ATOM 820 N N . THR A 1 101 ? 0.224 -12.975 -4.163 1.00 84.56 101 THR A N 1
ATOM 821 C CA . THR A 1 101 ? -0.732 -12.864 -3.065 1.00 84.56 101 THR A CA 1
ATOM 822 C C . THR A 1 101 ? -2.170 -12.968 -3.560 1.00 84.56 101 THR A C 1
ATOM 824 O O . THR A 1 101 ? -2.547 -12.388 -4.582 1.00 84.56 101 THR A O 1
ATOM 827 N N . SER A 1 102 ? -2.997 -13.695 -2.810 1.00 84.75 102 SER A N 1
ATOM 828 C CA . SER A 1 102 ? -4.445 -13.760 -3.020 1.00 84.75 102 SER A CA 1
ATOM 829 C C . SER A 1 102 ? -5.135 -12.465 -2.579 1.00 84.75 102 SER A C 1
ATOM 831 O O . SER A 1 102 ? -6.108 -12.045 -3.212 1.00 84.75 102 SER A O 1
ATOM 833 N N . HIS A 1 103 ? -4.578 -11.771 -1.583 1.00 84.69 103 HIS A N 1
ATOM 834 C CA . HIS A 1 103 ? -5.176 -10.613 -0.917 1.00 84.69 103 HIS A CA 1
ATOM 835 C C . HIS A 1 103 ? -5.405 -9.426 -1.850 1.00 84.69 103 HIS A C 1
ATOM 837 O O . HIS A 1 103 ? -4.480 -8.907 -2.487 1.00 84.69 103 HIS A O 1
ATOM 843 N N . ARG A 1 104 ? -6.660 -8.981 -1.916 1.00 82.25 104 ARG A N 1
ATOM 844 C CA . ARG A 1 104 ? -7.096 -7.812 -2.683 1.00 82.25 104 ARG A CA 1
ATOM 845 C C . ARG A 1 104 ? -7.258 -6.635 -1.724 1.00 82.25 104 ARG A C 1
ATOM 847 O O . ARG A 1 104 ? -8.319 -6.443 -1.150 1.00 82.25 104 ARG A O 1
ATOM 854 N N . ASP A 1 105 ? -6.182 -5.881 -1.533 1.00 83.81 105 ASP A N 1
ATOM 855 C CA . ASP A 1 105 ? -6.132 -4.733 -0.624 1.00 83.81 105 ASP A CA 1
ATOM 856 C C . ASP A 1 105 ? -5.437 -3.550 -1.315 1.00 83.81 105 ASP A C 1
ATOM 858 O O . ASP A 1 105 ? -4.505 -3.738 -2.105 1.00 83.81 105 ASP A O 1
ATOM 862 N N . LYS A 1 106 ? -5.880 -2.325 -1.017 1.00 82.69 106 LYS A N 1
ATOM 863 C CA . LYS A 1 106 ? -5.347 -1.087 -1.599 1.00 82.69 106 LYS A CA 1
ATOM 864 C C . LYS A 1 106 ? -3.857 -0.881 -1.309 1.00 82.69 106 LYS A C 1
ATOM 866 O O . LYS A 1 106 ? -3.120 -0.456 -2.196 1.00 82.69 106 LYS A O 1
ATOM 871 N N . VAL A 1 107 ? -3.392 -1.199 -0.099 1.00 87.56 107 VAL A N 1
ATOM 872 C CA . VAL A 1 107 ? -1.969 -1.120 0.280 1.00 87.56 107 VAL A CA 1
ATOM 873 C C . VAL A 1 107 ? -1.149 -2.112 -0.534 1.00 87.56 107 VAL A C 1
ATOM 875 O O . VAL A 1 107 ? -0.076 -1.768 -1.026 1.00 87.56 107 VAL A O 1
ATOM 878 N N . ILE A 1 108 ? -1.667 -3.327 -0.716 1.00 86.88 108 ILE A N 1
ATOM 879 C CA . ILE A 1 108 ? -1.008 -4.372 -1.508 1.00 86.88 108 ILE A CA 1
ATOM 880 C C . ILE A 1 108 ? -0.949 -3.963 -2.979 1.00 86.88 108 ILE A C 1
ATOM 882 O O . ILE A 1 108 ? 0.107 -4.079 -3.593 1.00 86.88 108 ILE A O 1
ATOM 886 N N . GLY A 1 109 ? -2.042 -3.427 -3.528 1.00 86.56 109 GLY A N 1
ATOM 887 C CA . GLY A 1 109 ? -2.082 -2.894 -4.889 1.00 86.56 109 GLY A CA 1
ATOM 888 C C . GLY A 1 109 ? -1.040 -1.796 -5.109 1.00 86.56 109 GLY A C 1
ATOM 889 O O . GLY A 1 109 ? -0.232 -1.902 -6.028 1.00 86.56 109 GLY A O 1
ATOM 890 N N . LEU A 1 110 ? -0.989 -0.797 -4.221 1.00 87.12 110 LEU A N 1
ATOM 891 C CA . LEU A 1 110 ? -0.004 0.290 -4.283 1.00 87.12 110 LEU A CA 1
ATOM 892 C C . LEU A 1 110 ? 1.437 -0.209 -4.134 1.00 87.12 110 LEU A C 1
ATOM 894 O O . LEU A 1 110 ? 2.327 0.265 -4.839 1.00 87.12 110 LEU A O 1
ATOM 898 N N . TRP A 1 111 ? 1.676 -1.177 -3.247 1.00 88.62 111 TRP A N 1
ATOM 899 C CA . TRP A 1 111 ? 2.990 -1.791 -3.099 1.00 88.62 111 TRP A CA 1
ATOM 900 C C . TRP A 1 111 ? 3.401 -2.553 -4.364 1.00 88.62 111 TRP A C 1
ATOM 902 O O . TRP A 1 111 ? 4.519 -2.362 -4.836 1.00 88.62 111 TRP A O 1
ATOM 912 N N . CYS A 1 112 ? 2.511 -3.358 -4.953 1.00 87.50 112 CYS A N 1
ATOM 913 C CA . CYS A 1 112 ? 2.778 -4.066 -6.208 1.00 87.50 112 CYS A CA 1
ATOM 914 C C . CYS A 1 112 ? 3.077 -3.089 -7.350 1.00 87.50 112 CYS A C 1
ATOM 916 O O . CYS A 1 112 ? 4.048 -3.287 -8.076 1.00 87.50 112 CYS A O 1
ATOM 918 N N . SER A 1 113 ? 2.301 -2.011 -7.480 1.00 87.19 113 SER A N 1
ATOM 919 C CA . SER A 1 113 ? 2.557 -0.974 -8.484 1.00 87.19 113 SER A CA 1
ATOM 920 C C . SER A 1 113 ? 3.908 -0.292 -8.263 1.00 87.19 113 SER A C 1
ATOM 922 O O . SER A 1 113 ? 4.669 -0.143 -9.209 1.00 87.19 113 SER A O 1
ATOM 924 N N . ARG A 1 114 ? 4.286 0.012 -7.014 1.00 88.94 114 ARG A N 1
ATOM 925 C CA . ARG A 1 114 ? 5.632 0.515 -6.690 1.00 88.94 114 ARG A CA 1
ATOM 926 C C . ARG A 1 114 ? 6.737 -0.470 -7.100 1.00 88.94 114 ARG A C 1
ATOM 928 O O . ARG A 1 114 ? 7.772 -0.038 -7.596 1.00 88.94 114 ARG A O 1
ATOM 935 N N . GLN A 1 115 ? 6.550 -1.776 -6.888 1.00 88.44 115 GLN A N 1
ATOM 936 C CA . GLN A 1 115 ? 7.521 -2.786 -7.339 1.00 88.44 115 GLN A CA 1
ATOM 937 C C . GLN A 1 115 ? 7.610 -2.859 -8.870 1.00 88.44 115 GLN A C 1
ATOM 939 O O . GLN A 1 115 ? 8.697 -3.094 -9.390 1.00 88.44 115 GLN A O 1
ATOM 944 N N . ALA A 1 116 ? 6.506 -2.619 -9.589 1.00 87.50 116 ALA A N 1
ATOM 945 C CA . ALA A 1 116 ? 6.521 -2.498 -11.048 1.00 87.50 116 ALA A CA 1
ATOM 946 C C . ALA A 1 116 ? 7.373 -1.303 -11.502 1.00 87.50 116 ALA A C 1
ATOM 948 O O . ALA A 1 116 ? 8.243 -1.493 -12.348 1.00 87.50 116 ALA A O 1
ATOM 949 N N . VAL A 1 117 ? 7.196 -0.124 -10.881 1.00 88.44 117 VAL A N 1
ATOM 950 C CA . VAL A 1 117 ? 8.010 1.076 -11.173 1.00 88.44 117 VAL A CA 1
ATOM 951 C C . VAL A 1 117 ? 9.491 0.768 -10.960 1.00 88.44 117 VAL A C 1
ATOM 953 O O . VAL A 1 117 ? 10.316 1.067 -11.817 1.00 88.44 117 VAL A O 1
ATOM 956 N N . LEU A 1 118 ? 9.836 0.144 -9.827 1.00 90.06 118 LEU A N 1
ATOM 957 C CA . LEU A 1 118 ? 11.222 -0.207 -9.506 1.00 90.06 118 LEU A CA 1
ATOM 958 C C . LEU A 1 118 ? 11.818 -1.202 -10.500 1.00 90.06 118 LEU A C 1
ATOM 960 O O . LEU A 1 118 ? 12.942 -1.006 -10.942 1.00 90.06 118 LEU A O 1
ATOM 964 N N . ALA A 1 119 ? 11.079 -2.249 -10.863 1.00 89.25 119 ALA A N 1
ATOM 965 C CA . ALA A 1 119 ? 11.542 -3.214 -11.852 1.00 89.25 119 ALA A CA 1
ATOM 966 C C . ALA A 1 119 ? 11.729 -2.582 -13.229 1.00 89.25 119 ALA A C 1
ATOM 968 O O . ALA A 1 119 ? 12.736 -2.844 -13.875 1.00 89.25 119 ALA A O 1
ATOM 969 N N . GLN A 1 120 ? 10.809 -1.717 -13.653 1.00 88.00 120 GLN A N 1
ATOM 970 C CA . GLN A 1 120 ? 10.946 -0.986 -14.906 1.00 88.00 120 GLN A CA 1
ATOM 971 C C . GLN A 1 120 ? 12.170 -0.065 -14.880 1.00 88.00 120 GLN A C 1
ATOM 973 O O . GLN A 1 120 ? 12.946 -0.063 -15.826 1.00 88.00 120 GLN A O 1
ATOM 978 N N . LEU A 1 121 ? 12.393 0.654 -13.776 1.00 89.06 121 LEU A N 1
ATOM 979 C CA . LEU A 1 121 ? 13.575 1.495 -13.606 1.00 89.06 121 LEU A CA 1
ATOM 980 C C . LEU A 1 121 ? 14.868 0.667 -13.665 1.00 89.06 121 LEU A C 1
ATOM 982 O O . LEU A 1 121 ? 15.794 1.029 -14.383 1.00 89.06 121 LEU A O 1
ATOM 986 N N . SER A 1 122 ? 14.925 -0.461 -12.952 1.00 91.75 122 SER A N 1
ATOM 987 C CA . SER A 1 122 ? 16.080 -1.365 -12.965 1.00 91.75 122 SER A CA 1
ATOM 988 C C . SER A 1 122 ? 16.328 -1.987 -14.339 1.00 91.75 122 SER A C 1
ATOM 990 O O . SER A 1 122 ? 17.479 -2.056 -14.758 1.00 91.75 122 SER A O 1
ATOM 992 N N . PHE A 1 123 ? 15.272 -2.393 -15.049 1.00 90.19 123 PHE A N 1
ATOM 993 C CA . PHE A 1 123 ? 15.356 -2.865 -16.431 1.00 90.19 123 PHE A CA 1
ATOM 994 C C . PHE A 1 123 ? 15.956 -1.790 -17.338 1.00 90.19 123 PHE A C 1
ATOM 996 O O . PHE A 1 123 ? 16.962 -2.048 -17.993 1.00 90.19 123 PHE A O 1
ATOM 1003 N N . THR A 1 124 ? 15.391 -0.577 -17.334 1.00 86.56 124 THR A N 1
ATOM 1004 C CA . THR A 1 124 ? 15.831 0.511 -18.215 1.00 86.56 124 THR A CA 1
ATOM 1005 C C . THR A 1 124 ? 17.266 0.931 -17.917 1.00 86.56 124 THR A C 1
ATOM 1007 O O . THR A 1 124 ? 18.044 1.105 -18.847 1.00 86.56 124 THR A O 1
ATOM 1010 N N . LEU A 1 125 ? 17.645 1.062 -16.641 1.00 88.56 125 LEU A N 1
ATOM 1011 C CA . LEU A 1 125 ? 19.010 1.435 -16.257 1.00 88.56 125 LEU A CA 1
ATOM 1012 C C . LEU A 1 125 ? 20.030 0.355 -16.627 1.00 88.56 125 LEU A C 1
ATOM 1014 O O . LEU A 1 125 ? 21.089 0.685 -17.152 1.00 88.56 125 LEU A O 1
ATOM 1018 N N . ALA A 1 126 ? 19.720 -0.921 -16.380 1.00 90.31 126 ALA A N 1
ATOM 1019 C CA . ALA A 1 126 ? 20.610 -2.020 -16.743 1.00 90.31 126 ALA A CA 1
ATOM 1020 C C . ALA A 1 126 ? 20.760 -2.133 -18.263 1.00 90.31 126 ALA A C 1
ATOM 1022 O O . ALA A 1 126 ? 21.876 -2.223 -18.760 1.00 90.31 126 ALA A O 1
ATOM 1023 N N . ALA A 1 127 ? 19.653 -2.047 -19.001 1.00 83.81 127 ALA A N 1
ATOM 1024 C CA . ALA A 1 127 ? 19.663 -2.074 -20.455 1.00 83.81 127 ALA A CA 1
ATOM 1025 C C . ALA A 1 127 ? 20.420 -0.864 -21.039 1.00 83.81 127 ALA A C 1
ATOM 1027 O O . ALA A 1 127 ? 21.220 -1.029 -21.953 1.00 83.81 127 ALA A O 1
ATOM 1028 N N . LEU A 1 128 ? 20.260 0.335 -20.467 1.00 84.12 128 LEU A N 1
ATOM 1029 C CA . LEU A 1 128 ? 21.025 1.518 -20.868 1.00 84.12 128 LEU A CA 1
ATOM 1030 C C . LEU A 1 128 ? 22.525 1.339 -20.587 1.00 84.12 128 LEU A C 1
ATOM 1032 O O . LEU A 1 128 ? 23.344 1.627 -21.451 1.00 84.12 128 LEU A O 1
ATOM 1036 N N . ALA A 1 129 ? 22.895 0.823 -19.413 1.00 87.25 129 ALA A N 1
ATOM 1037 C CA . ALA A 1 129 ? 24.291 0.552 -19.073 1.00 87.25 129 ALA A CA 1
ATOM 1038 C C . ALA A 1 129 ? 24.920 -0.496 -20.006 1.00 87.25 129 ALA A C 1
ATOM 1040 O O . ALA A 1 129 ? 26.046 -0.315 -20.464 1.00 87.25 129 ALA A O 1
ATOM 1041 N N . THR A 1 130 ? 24.189 -1.567 -20.330 1.00 85.88 130 THR A N 1
ATOM 1042 C CA . THR A 1 130 ? 24.634 -2.582 -21.292 1.00 85.88 130 THR A CA 1
ATOM 1043 C C . THR A 1 130 ? 24.771 -2.004 -22.695 1.00 85.88 130 THR A C 1
ATOM 1045 O O . THR A 1 130 ? 25.769 -2.267 -23.357 1.00 85.88 130 THR A O 1
ATOM 1048 N N . LEU A 1 131 ? 23.827 -1.164 -23.123 1.00 77.81 131 LEU A N 1
ATOM 1049 C CA . LEU A 1 131 ? 23.920 -0.462 -24.396 1.00 77.81 131 LEU A CA 1
ATOM 1050 C C . LEU A 1 131 ? 25.173 0.421 -24.453 1.00 77.81 131 LEU A C 1
ATOM 1052 O O . LEU A 1 131 ? 25.912 0.370 -25.429 1.00 77.81 131 LEU A O 1
ATOM 1056 N N . TRP A 1 132 ? 25.446 1.195 -23.402 1.00 79.44 132 TRP A N 1
ATOM 1057 C CA . TRP A 1 132 ? 26.664 2.001 -23.315 1.00 79.44 132 TRP A CA 1
ATOM 1058 C C . TRP A 1 132 ? 27.926 1.149 -23.381 1.00 79.44 132 TRP A C 1
ATOM 1060 O O . TRP A 1 132 ? 28.856 1.510 -24.095 1.00 79.44 132 TRP A O 1
ATOM 1070 N N . ALA A 1 133 ? 27.956 0.016 -22.676 1.00 83.25 133 ALA A N 1
ATOM 1071 C CA . ALA A 1 133 ? 29.084 -0.907 -22.729 1.00 83.25 133 ALA A CA 1
ATOM 1072 C C . ALA A 1 133 ? 29.318 -1.426 -24.158 1.00 83.25 133 ALA A C 1
ATOM 1074 O O . ALA A 1 133 ? 30.447 -1.391 -24.636 1.00 83.25 133 ALA A O 1
ATOM 1075 N N . MET A 1 134 ? 28.252 -1.812 -24.864 1.00 76.00 134 MET A N 1
ATOM 1076 C CA . MET A 1 134 ? 28.317 -2.263 -26.259 1.00 76.00 134 MET A CA 1
ATOM 1077 C C . MET A 1 134 ? 28.755 -1.150 -27.219 1.00 76.00 134 MET A C 1
ATOM 1079 O O . MET A 1 134 ? 29.551 -1.392 -28.122 1.00 76.00 134 MET A O 1
ATOM 1083 N N . LEU A 1 135 ? 28.274 0.082 -27.025 1.00 72.38 135 LEU A N 1
ATOM 1084 C CA . LEU A 1 135 ? 28.641 1.230 -27.861 1.00 72.38 135 LEU A CA 1
ATOM 1085 C C . LEU A 1 135 ? 30.100 1.655 -27.632 1.00 72.38 135 LEU A C 1
ATOM 1087 O O . LEU A 1 135 ? 30.824 1.868 -28.602 1.00 72.38 135 LEU A O 1
ATOM 1091 N N . PHE A 1 136 ? 30.573 1.701 -26.380 1.00 73.56 136 PHE A N 1
ATOM 1092 C CA . PHE A 1 136 ? 31.991 1.935 -26.074 1.00 73.56 136 PHE A CA 1
ATOM 1093 C C . PHE A 1 136 ? 32.888 0.797 -26.567 1.00 73.56 136 PHE A C 1
ATOM 1095 O O . PHE A 1 136 ? 33.984 1.055 -27.063 1.00 73.56 136 PHE A O 1
ATOM 1102 N N . GLY A 1 137 ? 32.405 -0.444 -26.476 1.00 73.81 137 GLY A N 1
ATOM 1103 C CA . GLY A 1 137 ? 33.050 -1.626 -27.044 1.00 73.81 137 GLY A CA 1
ATOM 1104 C C . GLY A 1 137 ? 33.014 -1.675 -28.573 1.00 73.81 137 GLY A C 1
ATOM 1105 O O . GLY A 1 137 ? 33.650 -2.548 -29.156 1.00 73.81 137 GLY A O 1
ATOM 1106 N N . ARG A 1 138 ? 32.312 -0.735 -29.231 1.00 69.50 138 ARG A N 1
ATOM 1107 C CA . ARG A 1 138 ? 32.110 -0.689 -30.691 1.00 69.50 138 ARG A CA 1
ATOM 1108 C C . ARG A 1 138 ? 31.494 -1.978 -31.248 1.00 69.50 138 ARG A C 1
ATOM 1110 O O . ARG A 1 138 ? 31.754 -2.361 -32.384 1.00 69.50 138 ARG A O 1
ATOM 1117 N N . GLU A 1 139 ? 30.664 -2.634 -30.446 1.00 66.81 139 GLU A N 1
ATOM 1118 C CA . GLU A 1 139 ? 30.026 -3.913 -30.769 1.00 66.81 139 GLU A CA 1
ATOM 1119 C C . GLU A 1 139 ? 28.714 -3.730 -31.546 1.00 66.81 139 GLU A C 1
ATOM 1121 O O . GLU A 1 139 ? 28.192 -4.683 -32.121 1.00 66.81 139 GLU A O 1
ATOM 1126 N N . VAL A 1 140 ? 28.166 -2.508 -31.557 1.00 64.56 140 VAL A N 1
ATOM 1127 C CA . VAL A 1 140 ? 26.818 -2.210 -32.054 1.00 64.56 140 VAL A CA 1
ATOM 1128 C C . VAL A 1 140 ? 26.793 -0.951 -32.907 1.00 64.56 140 VAL A C 1
ATOM 1130 O O . VAL A 1 140 ? 27.393 0.069 -32.571 1.00 64.56 140 VAL A O 1
ATOM 1133 N N . VAL A 1 141 ? 26.011 -1.016 -33.984 1.00 62.59 141 VAL A N 1
ATOM 1134 C CA . VAL A 1 141 ? 25.638 0.117 -34.831 1.00 62.59 141 VAL A CA 1
ATOM 1135 C C . VAL A 1 141 ? 24.115 0.164 -34.936 1.00 62.59 141 VAL A C 1
ATOM 1137 O O . VAL A 1 141 ? 23.472 -0.866 -35.152 1.00 62.59 141 VAL A O 1
ATOM 1140 N N . PHE A 1 142 ? 23.537 1.355 -34.787 1.00 63.75 142 PHE A N 1
ATOM 1141 C CA . PHE A 1 142 ? 22.124 1.592 -35.068 1.00 63.75 142 PHE A CA 1
ATOM 1142 C C . PHE A 1 142 ? 21.937 1.920 -36.542 1.00 63.75 142 PHE A C 1
ATOM 1144 O O . PHE A 1 142 ? 22.647 2.766 -37.084 1.00 63.75 142 PHE A O 1
ATOM 1151 N N . TYR A 1 143 ? 20.959 1.279 -37.174 1.00 59.31 143 TYR A N 1
ATOM 1152 C CA . TYR A 1 143 ? 20.513 1.674 -38.502 1.00 59.31 143 TYR A CA 1
ATOM 1153 C C . TYR A 1 143 ? 18.990 1.603 -38.611 1.00 59.31 143 TYR A C 1
ATOM 1155 O O . TYR A 1 143 ? 18.300 0.843 -37.922 1.00 59.31 143 TYR A O 1
ATOM 1163 N N . TRP A 1 144 ? 18.471 2.426 -39.507 1.00 59.25 144 TRP A N 1
ATOM 1164 C CA . TRP A 1 144 ? 17.093 2.428 -39.960 1.00 59.25 144 TRP A CA 1
ATOM 1165 C C . TRP A 1 144 ? 17.139 2.546 -41.477 1.00 59.25 144 TRP A C 1
ATOM 1167 O O . TRP A 1 144 ? 17.895 3.360 -41.997 1.00 59.25 144 TRP A O 1
ATOM 1177 N N . SER A 1 145 ? 16.387 1.714 -42.194 1.00 54.75 145 SER A N 1
ATOM 1178 C CA . SER A 1 145 ? 16.382 1.755 -43.651 1.00 54.75 145 SER A CA 1
ATOM 1179 C C . SER A 1 145 ? 14.973 1.553 -44.200 1.00 54.75 145 SER A C 1
ATOM 1181 O O . SER A 1 145 ? 14.227 0.661 -43.804 1.00 54.75 145 SER A O 1
ATOM 1183 N N . THR A 1 146 ? 14.598 2.435 -45.120 1.00 55.59 146 THR A N 1
ATOM 1184 C CA . THR A 1 146 ? 13.374 2.368 -45.921 1.00 55.59 146 THR A CA 1
ATOM 1185 C C . THR A 1 146 ? 13.731 2.808 -47.340 1.00 55.59 146 THR A C 1
ATOM 1187 O O . THR A 1 146 ? 14.624 3.638 -47.534 1.00 55.59 146 THR A O 1
ATOM 1190 N N . SER A 1 147 ? 13.082 2.219 -48.346 1.00 54.50 147 SER A N 1
ATOM 1191 C CA . SER A 1 147 ? 13.226 2.608 -49.756 1.00 54.50 147 SER A CA 1
ATOM 1192 C C . SER A 1 147 ? 12.329 3.790 -50.151 1.00 54.50 147 SER A C 1
ATOM 1194 O O . SER A 1 147 ? 12.392 4.245 -51.290 1.00 54.50 147 SER A O 1
ATOM 1196 N N . LEU A 1 148 ? 11.499 4.296 -49.230 1.00 55.56 148 LEU A N 1
ATOM 1197 C CA . LEU A 1 148 ? 10.526 5.366 -49.458 1.00 55.56 148 LEU A CA 1
ATOM 1198 C C . LEU A 1 148 ? 11.011 6.690 -48.829 1.00 55.56 148 LEU A C 1
ATOM 1200 O O . LEU A 1 148 ? 10.988 6.812 -47.601 1.00 55.56 148 LEU A O 1
ATOM 1204 N N . PRO A 1 149 ? 11.394 7.706 -49.631 1.00 59.41 149 PRO A N 1
ATOM 1205 C CA . PRO A 1 149 ? 11.935 8.976 -49.127 1.00 59.41 149 PRO A CA 1
ATOM 1206 C C . PRO A 1 149 ? 10.988 9.746 -48.199 1.00 59.41 149 PRO A C 1
ATOM 1208 O O . PRO A 1 149 ? 11.423 10.274 -47.182 1.00 59.41 149 PRO A O 1
ATOM 1211 N N . ALA A 1 150 ? 9.683 9.751 -48.496 1.00 60.12 150 ALA A N 1
ATOM 1212 C CA . ALA A 1 150 ? 8.677 10.404 -47.653 1.00 60.12 150 ALA A CA 1
ATOM 1213 C C . ALA A 1 150 ? 8.592 9.782 -46.246 1.00 60.12 150 ALA A C 1
ATOM 1215 O O . ALA A 1 150 ? 8.390 10.485 -45.262 1.00 60.12 150 ALA A O 1
ATOM 1216 N N . VAL A 1 151 ? 8.793 8.464 -46.145 1.00 60.19 151 VAL A N 1
ATOM 1217 C CA . VAL A 1 151 ? 8.820 7.746 -44.861 1.00 60.19 151 VAL A CA 1
ATOM 1218 C C . VAL A 1 151 ? 10.107 8.054 -44.094 1.00 60.19 151 VAL A C 1
ATOM 1220 O O . VAL A 1 151 ? 10.089 8.075 -42.869 1.00 60.19 151 VAL A O 1
ATOM 1223 N N . SER A 1 152 ? 11.209 8.326 -44.800 1.00 59.38 152 SER A N 1
ATOM 1224 C CA . SER A 1 152 ? 12.462 8.762 -44.178 1.00 59.38 152 SER A CA 1
ATOM 1225 C C . SER A 1 152 ? 12.316 10.144 -43.539 1.00 59.38 152 SER A C 1
ATOM 1227 O O . SER A 1 152 ? 12.555 10.266 -42.346 1.00 59.38 152 SER A O 1
ATOM 1229 N N . GLY A 1 153 ? 11.815 11.141 -44.280 1.00 60.62 153 GLY A N 1
ATOM 1230 C CA . GLY A 1 153 ? 11.651 12.504 -43.751 1.00 60.62 153 GLY A CA 1
ATOM 1231 C C . GLY A 1 153 ? 10.688 12.586 -42.560 1.00 60.62 153 GLY A C 1
ATOM 1232 O O . GLY A 1 153 ? 10.975 13.260 -41.577 1.00 60.62 153 GLY A O 1
ATOM 1233 N N . LEU A 1 154 ? 9.594 11.815 -42.590 1.00 65.00 154 LEU A N 1
ATOM 1234 C CA . LEU A 1 154 ? 8.697 11.683 -41.435 1.00 65.00 154 LEU A CA 1
ATOM 1235 C C . LEU A 1 154 ? 9.395 11.062 -40.216 1.00 65.00 154 LEU A C 1
ATOM 1237 O O . LEU A 1 154 ? 9.091 11.432 -39.082 1.00 65.00 154 LEU A O 1
ATOM 1241 N N . MET A 1 155 ? 10.313 10.113 -40.425 1.00 64.81 155 MET A N 1
ATOM 1242 C CA . MET A 1 155 ? 11.080 9.506 -39.337 1.00 64.81 155 MET A CA 1
ATOM 1243 C C . MET A 1 155 ? 12.044 10.517 -38.712 1.00 64.81 155 MET A C 1
ATOM 1245 O O . MET A 1 155 ? 12.132 10.581 -37.490 1.00 64.81 155 MET A O 1
ATOM 1249 N N . ASP A 1 156 ? 12.701 11.341 -39.523 1.00 62.84 156 ASP A N 1
ATOM 1250 C CA . ASP A 1 156 ? 13.661 12.345 -39.053 1.00 62.84 156 ASP A CA 1
ATOM 1251 C C . ASP A 1 156 ? 12.982 13.427 -38.204 1.00 62.84 156 ASP A C 1
ATOM 1253 O O . ASP A 1 156 ? 13.421 13.714 -37.088 1.00 62.84 156 ASP A O 1
ATOM 1257 N N . GLU A 1 157 ? 11.840 13.948 -38.666 1.00 65.19 157 GLU A N 1
ATOM 1258 C CA . GLU A 1 157 ? 11.011 14.885 -37.895 1.00 65.19 157 GLU A CA 1
ATOM 1259 C C . GLU A 1 157 ? 10.516 14.257 -36.582 1.00 65.19 157 GLU A C 1
ATOM 1261 O O . GLU A 1 157 ? 10.536 14.893 -35.523 1.00 65.19 157 GLU A O 1
ATOM 1266 N N . SER A 1 158 ? 10.123 12.980 -36.626 1.00 66.94 158 SER A N 1
ATOM 1267 C CA . SER A 1 158 ? 9.680 12.238 -35.442 1.00 66.94 158 SER A CA 1
ATOM 1268 C C . SER A 1 158 ? 10.808 12.059 -34.425 1.00 66.94 158 SER A C 1
ATOM 1270 O O . SER A 1 158 ? 10.574 12.206 -33.228 1.00 66.94 158 SER A O 1
ATOM 1272 N N . LEU A 1 159 ? 12.033 11.766 -34.877 1.00 66.56 159 LEU A N 1
ATOM 1273 C CA . LEU A 1 159 ? 13.209 11.633 -34.016 1.00 66.56 159 LEU A CA 1
ATOM 1274 C C . LEU A 1 159 ? 13.599 12.985 -33.402 1.00 66.56 159 LEU A C 1
ATOM 1276 O O . LEU A 1 159 ? 13.842 13.048 -32.199 1.00 66.56 159 LEU A O 1
ATOM 1280 N N . ALA A 1 160 ? 13.575 14.079 -34.166 1.00 64.31 160 ALA A N 1
ATOM 1281 C CA . ALA A 1 160 ? 13.836 15.423 -33.642 1.00 64.31 160 ALA A CA 1
ATOM 1282 C C . ALA A 1 160 ? 12.821 15.845 -32.557 1.00 64.31 160 ALA A C 1
ATOM 1284 O O . ALA A 1 160 ? 13.179 16.466 -31.551 1.00 64.31 160 ALA A O 1
ATOM 1285 N N . MET A 1 161 ? 11.552 15.440 -32.689 1.00 66.56 161 MET A N 1
ATOM 1286 C CA . MET A 1 161 ? 10.546 15.667 -31.645 1.00 66.56 161 MET A CA 1
ATOM 1287 C C . MET A 1 161 ? 10.839 14.912 -30.335 1.00 66.56 161 MET A C 1
ATOM 1289 O O . MET A 1 161 ? 10.445 15.382 -29.264 1.00 66.56 161 MET A O 1
ATOM 1293 N N . LEU A 1 162 ? 11.559 13.782 -30.372 1.00 68.62 162 LEU A N 1
ATOM 1294 C CA . LEU A 1 162 ? 11.877 12.989 -29.175 1.00 68.62 162 LEU A CA 1
ATOM 1295 C C . LEU A 1 162 ? 12.877 13.666 -28.234 1.00 68.62 162 LEU A C 1
ATOM 1297 O O . LEU A 1 162 ? 12.935 13.307 -27.062 1.00 68.62 162 LEU A O 1
ATOM 1301 N N . THR A 1 163 ? 13.638 14.658 -28.675 1.00 63.41 163 THR A N 1
ATOM 1302 C CA . THR A 1 163 ? 14.471 15.485 -27.783 1.00 63.41 163 THR A CA 1
ATOM 1303 C C . THR A 1 163 ? 13.818 16.820 -27.452 1.00 63.41 163 THR A C 1
ATOM 1305 O O . THR A 1 163 ? 14.474 17.687 -26.882 1.00 63.41 163 THR A O 1
ATOM 1308 N N . LEU A 1 164 ? 12.537 17.009 -27.804 1.00 61.97 164 LEU A N 1
ATOM 1309 C CA . LEU A 1 164 ? 11.855 18.307 -27.750 1.00 61.97 164 LEU A CA 1
ATOM 1310 C C . LEU A 1 164 ? 12.610 19.401 -28.535 1.00 61.97 164 LEU A C 1
ATOM 1312 O O . LEU A 1 164 ? 12.524 20.578 -28.186 1.00 61.97 164 LEU A O 1
ATOM 1316 N N . GLY A 1 165 ? 13.388 19.017 -29.556 1.00 59.66 165 GLY A N 1
ATOM 1317 C CA . GLY A 1 165 ? 14.234 19.930 -30.329 1.00 59.66 165 GLY A CA 1
ATOM 1318 C C . GLY A 1 165 ? 15.429 20.514 -29.564 1.00 59.66 165 GLY A C 1
ATOM 1319 O O . GLY A 1 165 ? 16.032 21.472 -30.032 1.00 59.66 165 GLY A O 1
ATOM 1320 N N . TRP A 1 166 ? 15.775 19.993 -28.378 1.00 59.62 166 TRP A N 1
ATOM 1321 C CA . TRP A 1 166 ? 16.926 20.490 -27.603 1.00 59.62 166 TRP A CA 1
ATOM 1322 C C . TRP A 1 166 ? 18.272 20.027 -28.155 1.00 59.62 166 TRP A C 1
ATOM 1324 O O . TRP A 1 166 ? 19.287 20.673 -27.907 1.00 59.62 166 TRP A O 1
ATOM 1334 N N . LEU A 1 167 ? 18.278 18.908 -28.872 1.00 59.97 167 LEU A N 1
ATOM 1335 C CA . LEU A 1 167 ? 19.442 18.336 -29.533 1.00 59.97 167 LEU A CA 1
ATOM 1336 C C . LEU A 1 167 ? 18.967 17.603 -30.778 1.00 59.97 167 LEU A C 1
ATOM 1338 O O . LEU A 1 167 ? 18.135 16.695 -30.677 1.00 59.97 167 LEU A O 1
ATOM 1342 N N . ASP A 1 168 ? 19.508 17.984 -31.927 1.00 60.31 168 ASP A N 1
ATOM 1343 C CA . ASP A 1 168 ? 19.255 17.271 -33.168 1.00 60.31 168 ASP A CA 1
ATOM 1344 C C . ASP A 1 168 ? 19.787 15.839 -33.048 1.00 60.31 168 ASP A C 1
ATOM 1346 O O . ASP A 1 168 ? 20.803 15.575 -32.387 1.00 60.31 168 ASP A O 1
ATOM 1350 N N . ALA A 1 169 ? 19.072 14.888 -33.652 1.00 60.16 169 ALA A N 1
ATOM 1351 C CA . ALA A 1 169 ? 19.640 13.563 -33.844 1.00 60.16 169 ALA A CA 1
ATOM 1352 C C . ALA A 1 169 ? 20.970 13.738 -34.606 1.00 60.16 169 ALA A C 1
ATOM 1354 O O . ALA A 1 169 ? 21.025 14.568 -35.513 1.00 60.16 169 ALA A O 1
ATOM 1355 N N . PRO A 1 170 ? 22.054 13.034 -34.232 1.00 59.59 170 PRO A N 1
ATOM 1356 C CA . PRO A 1 170 ? 23.345 13.222 -34.889 1.00 59.59 170 PRO A CA 1
ATOM 1357 C C . PRO A 1 170 ? 23.185 13.088 -36.410 1.00 59.59 170 PRO A C 1
ATOM 1359 O O . PRO A 1 170 ? 22.552 12.138 -36.849 1.00 59.59 170 PRO A O 1
ATOM 1362 N N . ASP A 1 171 ? 23.783 13.973 -37.210 1.00 53.19 171 ASP A N 1
ATOM 1363 C CA . ASP A 1 171 ? 23.603 14.018 -38.676 1.00 53.19 171 ASP A CA 1
ATOM 1364 C C . ASP A 1 171 ? 24.026 12.781 -39.525 1.00 53.19 171 ASP A C 1
ATOM 1366 O O . ASP A 1 171 ? 23.622 12.721 -40.687 1.00 53.19 171 ASP A O 1
ATOM 1370 N N . PRO A 1 172 ? 24.775 11.740 -39.080 1.00 51.38 172 PRO A N 1
ATOM 1371 C CA . PRO A 1 172 ? 25.157 10.642 -39.981 1.00 51.38 172 PRO A CA 1
ATOM 1372 C C . PRO A 1 172 ? 24.072 9.559 -40.156 1.00 51.38 172 PRO A C 1
ATOM 1374 O O . PRO A 1 172 ? 24.382 8.392 -40.387 1.00 51.38 172 PRO A O 1
ATOM 1377 N N . LEU A 1 173 ? 22.793 9.904 -40.017 1.00 48.25 173 LEU A N 1
ATOM 1378 C CA . LEU A 1 173 ? 21.759 8.963 -39.572 1.00 48.25 173 LEU A CA 1
ATOM 1379 C C . LEU A 1 173 ? 20.684 8.621 -40.605 1.00 48.25 173 LEU A C 1
ATOM 1381 O O . LEU A 1 173 ? 19.771 7.856 -40.319 1.00 48.25 173 LEU A O 1
ATOM 1385 N N . ILE A 1 174 ? 20.815 9.100 -41.835 1.00 51.25 174 ILE A N 1
ATOM 1386 C CA . ILE A 1 174 ? 19.870 8.759 -42.898 1.00 51.25 174 ILE A CA 1
ATOM 1387 C C . ILE A 1 174 ? 20.622 8.017 -43.991 1.00 51.25 174 ILE A C 1
ATOM 1389 O O . ILE A 1 174 ? 20.833 8.519 -45.092 1.00 51.25 174 ILE A O 1
ATOM 1393 N N . ILE A 1 175 ? 21.049 6.791 -43.684 1.00 48.88 175 ILE A N 1
ATOM 1394 C CA . ILE A 1 175 ? 21.423 5.864 -44.748 1.00 48.88 175 ILE A CA 1
ATOM 1395 C C . ILE A 1 175 ? 20.115 5.276 -45.267 1.00 48.88 175 ILE A C 1
ATOM 1397 O O . ILE A 1 175 ? 19.579 4.319 -44.707 1.00 48.88 175 ILE A O 1
ATOM 1401 N N . SER A 1 176 ? 19.565 5.866 -46.330 1.00 45.34 176 SER A N 1
ATOM 1402 C CA . SER A 1 176 ? 18.424 5.268 -47.025 1.00 45.34 176 SER A CA 1
ATOM 1403 C C . SER A 1 176 ? 18.755 3.816 -47.396 1.00 45.34 176 SER A C 1
ATOM 1405 O O . SER A 1 176 ? 19.921 3.463 -47.601 1.00 45.34 176 SER A O 1
ATOM 1407 N N . ALA A 1 177 ? 17.750 2.940 -47.514 1.00 43.28 177 ALA A N 1
ATOM 1408 C CA . ALA A 1 177 ? 17.998 1.538 -47.879 1.00 43.28 177 ALA A CA 1
ATOM 1409 C C . ALA A 1 177 ? 18.828 1.399 -49.174 1.00 43.28 177 ALA A C 1
ATOM 1411 O O . ALA A 1 177 ? 19.576 0.436 -49.334 1.00 43.28 177 ALA A O 1
ATOM 1412 N N . SER A 1 178 ? 18.757 2.400 -50.063 1.00 42.03 178 SER A N 1
ATOM 1413 C CA . SER A 1 178 ? 19.557 2.481 -51.286 1.00 42.03 178 SER A CA 1
ATOM 1414 C C . SER A 1 178 ? 21.044 2.796 -51.061 1.00 42.03 178 SER A C 1
ATOM 1416 O O . SER A 1 178 ? 21.854 2.449 -51.912 1.00 42.03 178 SER A O 1
ATOM 1418 N N . GLN A 1 179 ? 21.431 3.415 -49.941 1.00 47.97 179 GLN A N 1
ATOM 1419 C CA . GLN A 1 179 ? 22.831 3.682 -49.582 1.00 47.97 179 GLN A CA 1
ATOM 1420 C C . GLN A 1 179 ? 23.475 2.515 -48.806 1.00 47.97 179 GLN A C 1
ATOM 1422 O O . GLN A 1 179 ? 24.656 2.230 -49.001 1.00 47.97 179 GLN A O 1
ATOM 1427 N N . ALA A 1 180 ? 22.701 1.786 -47.992 1.00 47.78 180 ALA A N 1
ATOM 1428 C CA . ALA A 1 180 ? 23.196 0.652 -47.199 1.00 47.78 180 ALA A CA 1
ATOM 1429 C C . ALA A 1 180 ? 23.621 -0.555 -48.062 1.00 47.78 180 ALA A C 1
ATOM 1431 O O . ALA A 1 180 ? 24.523 -1.300 -47.686 1.00 47.78 180 ALA A O 1
ATOM 1432 N N . GLY A 1 181 ? 22.998 -0.733 -49.234 1.00 45.59 181 GLY A N 1
ATOM 1433 C CA . GLY A 1 181 ? 23.367 -1.774 -50.202 1.00 45.59 181 GLY A CA 1
ATOM 1434 C C . GLY A 1 181 ? 24.507 -1.396 -51.159 1.00 45.59 181 GLY A C 1
ATOM 1435 O O . GLY A 1 181 ? 25.031 -2.274 -51.838 1.00 45.59 181 GLY A O 1
ATOM 1436 N N . ALA A 1 182 ? 24.886 -0.113 -51.232 1.00 43.06 182 ALA A N 1
ATOM 1437 C CA . ALA A 1 182 ? 25.780 0.415 -52.270 1.00 43.06 182 ALA A CA 1
ATOM 1438 C C . ALA A 1 182 ? 27.188 0.789 -51.772 1.00 43.06 182 ALA A C 1
ATOM 1440 O O . ALA A 1 182 ? 28.106 0.918 -52.579 1.00 43.06 182 ALA A O 1
ATOM 1441 N N . VAL A 1 183 ? 27.385 0.968 -50.462 1.00 46.00 183 VAL A N 1
ATOM 1442 C CA . VAL A 1 183 ? 28.652 1.453 -49.895 1.00 46.00 183 VAL A CA 1
ATOM 1443 C C . VAL A 1 183 ? 29.330 0.324 -49.128 1.00 46.00 183 VAL A C 1
ATOM 1445 O O . VAL A 1 183 ? 28.775 -0.178 -48.165 1.00 46.00 183 VAL A O 1
ATOM 1448 N N . SER A 1 184 ? 30.544 -0.084 -49.495 1.00 49.56 184 SER A N 1
ATOM 1449 C CA . SER A 1 184 ? 31.391 -0.908 -48.618 1.00 49.56 184 SER A CA 1
ATOM 1450 C C . SER A 1 184 ? 32.029 -0.021 -47.539 1.00 49.56 184 SER A C 1
ATOM 1452 O O . SER A 1 184 ? 32.569 1.030 -47.873 1.00 49.56 184 SER A O 1
ATOM 1454 N N . GLY A 1 185 ? 32.009 -0.425 -46.263 1.00 55.16 185 GLY A N 1
ATOM 1455 C CA . GLY A 1 185 ? 32.691 0.305 -45.174 1.00 55.16 185 GLY A CA 1
ATOM 1456 C C . GLY A 1 185 ? 31.835 1.303 -44.377 1.00 55.16 185 GLY A C 1
ATOM 1457 O O . GLY A 1 185 ? 32.334 1.893 -43.421 1.00 55.16 185 GLY A O 1
ATOM 1458 N N . TRP A 1 186 ? 30.541 1.444 -44.692 1.00 60.75 186 TRP A N 1
ATOM 1459 C CA . TRP A 1 186 ? 29.589 2.284 -43.939 1.00 60.75 186 TRP A CA 1
ATOM 1460 C C . TRP A 1 186 ? 29.517 1.937 -42.443 1.00 60.75 186 TRP A C 1
ATOM 1462 O O . TRP A 1 186 ? 29.377 2.827 -41.608 1.00 60.75 186 TRP A O 1
ATOM 1472 N N . GLN A 1 187 ? 29.687 0.657 -42.100 1.00 61.28 187 GLN A N 1
ATOM 1473 C CA . GLN A 1 187 ? 29.739 0.167 -40.720 1.00 61.28 187 GLN A CA 1
ATOM 1474 C C . GLN A 1 187 ? 30.867 0.844 -39.927 1.00 61.28 187 GLN A C 1
ATOM 1476 O O . GLN A 1 187 ? 30.635 1.318 -38.820 1.00 61.28 187 GLN A O 1
ATOM 1481 N N . GLN A 1 188 ? 32.064 0.966 -40.514 1.00 63.22 188 GLN A N 1
ATOM 1482 C CA . GLN A 1 188 ? 33.219 1.594 -39.865 1.00 63.22 188 GLN A CA 1
ATOM 1483 C C . GLN A 1 188 ? 32.998 3.099 -39.650 1.00 63.22 188 GLN A C 1
ATOM 1485 O O . GLN A 1 188 ? 33.371 3.641 -38.611 1.00 63.22 188 GLN A O 1
ATOM 1490 N N . THR A 1 189 ? 32.348 3.766 -40.609 1.00 60.66 189 THR A N 1
ATOM 1491 C CA . THR A 1 189 ? 31.980 5.184 -40.501 1.00 60.66 189 THR A CA 1
ATOM 1492 C C . THR A 1 189 ? 30.926 5.403 -39.417 1.00 60.66 189 THR A C 1
ATOM 1494 O O . THR A 1 189 ? 31.093 6.297 -38.594 1.00 60.66 189 THR A O 1
ATOM 1497 N N . LEU A 1 190 ? 29.888 4.565 -39.337 1.00 61.38 190 LEU A N 1
ATOM 1498 C CA . LEU A 1 190 ? 28.868 4.664 -38.287 1.00 61.38 190 LEU A CA 1
ATOM 1499 C C . LEU A 1 190 ? 29.408 4.334 -36.889 1.00 61.38 190 LEU A C 1
ATOM 1501 O O . LEU A 1 190 ? 28.993 4.961 -35.913 1.00 61.38 190 LEU A O 1
ATOM 1505 N N . LEU A 1 191 ? 30.374 3.416 -36.778 1.00 65.75 191 LEU A N 1
ATOM 1506 C CA . LEU A 1 191 ? 31.063 3.138 -35.515 1.00 65.75 191 LEU A CA 1
ATOM 1507 C C . LEU A 1 191 ? 31.771 4.381 -34.954 1.00 65.75 191 LEU A C 1
ATOM 1509 O O . LEU A 1 191 ? 31.837 4.526 -33.734 1.00 65.75 191 LEU A O 1
ATOM 1513 N N . ASN A 1 192 ? 32.231 5.317 -35.790 1.00 66.50 192 ASN A N 1
ATOM 1514 C CA . ASN A 1 192 ? 32.840 6.567 -35.316 1.00 66.50 192 ASN A CA 1
ATOM 1515 C C . ASN A 1 192 ? 31.826 7.541 -34.688 1.00 66.50 192 ASN A C 1
ATOM 1517 O O . ASN A 1 192 ? 32.221 8.404 -33.906 1.00 66.50 192 ASN A O 1
ATOM 1521 N N . TYR A 1 193 ? 30.530 7.377 -34.970 1.00 65.94 193 TYR A N 1
ATOM 1522 C CA . TYR A 1 193 ? 29.449 8.216 -34.434 1.00 65.94 193 TYR A CA 1
ATOM 1523 C C . TYR A 1 193 ? 28.623 7.535 -33.331 1.00 65.94 193 TYR A C 1
ATOM 1525 O O . TYR A 1 193 ? 27.666 8.113 -32.814 1.00 65.94 193 TYR A O 1
ATOM 1533 N N . SER A 1 194 ? 29.012 6.325 -32.924 1.00 66.50 194 SER A N 1
ATOM 1534 C CA . SER A 1 194 ? 28.358 5.522 -31.878 1.00 66.50 194 SER A CA 1
ATOM 1535 C C . SER A 1 194 ? 28.206 6.254 -30.534 1.00 66.50 194 SER A C 1
ATOM 1537 O O . SER A 1 194 ? 27.192 6.095 -29.856 1.00 66.50 194 SER A O 1
ATOM 1539 N N . PHE A 1 195 ? 29.161 7.115 -30.169 1.00 67.06 195 PHE A N 1
ATOM 1540 C CA . PHE A 1 195 ? 29.088 7.933 -28.952 1.00 67.06 195 PHE A CA 1
ATOM 1541 C C . PHE A 1 195 ? 27.970 8.990 -28.999 1.00 67.06 195 PHE A C 1
ATOM 1543 O O . PHE A 1 195 ? 27.260 9.178 -28.012 1.00 67.06 195 PHE A O 1
ATOM 1550 N N . TYR A 1 196 ? 27.769 9.658 -30.140 1.00 71.19 196 TYR A N 1
ATOM 1551 C CA . TYR A 1 196 ? 26.709 10.663 -30.298 1.00 71.19 196 TYR A CA 1
ATOM 1552 C C . TYR A 1 196 ? 25.322 10.024 -30.235 1.00 71.19 196 TYR A C 1
ATOM 1554 O O . TYR A 1 196 ? 24.413 10.553 -29.599 1.00 71.19 196 TYR A O 1
ATOM 1562 N N . TRP A 1 197 ? 25.194 8.836 -30.820 1.00 67.38 197 TRP A N 1
ATOM 1563 C CA . TRP A 1 197 ? 24.018 7.988 -30.685 1.00 67.38 197 TRP A CA 1
ATOM 1564 C C . TRP A 1 197 ? 23.734 7.592 -29.240 1.00 67.38 197 TRP A C 1
ATOM 1566 O O . TRP A 1 197 ? 22.603 7.727 -28.778 1.00 67.38 197 TRP A O 1
ATOM 1576 N N . ALA A 1 198 ? 24.760 7.147 -28.512 1.00 68.69 198 ALA A N 1
ATOM 1577 C CA . ALA A 1 198 ? 24.646 6.811 -27.097 1.00 68.69 198 ALA A CA 1
ATOM 1578 C C . ALA A 1 198 ? 24.158 8.011 -26.274 1.00 68.69 198 ALA A C 1
ATOM 1580 O O . ALA A 1 198 ? 23.259 7.876 -25.442 1.00 68.69 198 ALA A O 1
ATOM 1581 N N . ALA A 1 199 ? 24.724 9.194 -26.532 1.00 72.62 199 ALA A N 1
ATOM 1582 C CA . ALA A 1 199 ? 24.363 10.431 -25.854 1.00 72.62 199 ALA A CA 1
ATOM 1583 C C . ALA A 1 199 ? 22.911 10.841 -26.145 1.00 72.62 199 ALA A C 1
ATOM 1585 O O . ALA A 1 199 ? 22.148 11.065 -25.206 1.00 72.62 199 ALA A O 1
ATOM 1586 N N . TRP A 1 200 ? 22.506 10.867 -27.418 1.00 75.94 200 TRP A N 1
ATOM 1587 C CA . TRP A 1 200 ? 21.140 11.203 -27.827 1.00 75.94 200 TRP A CA 1
ATOM 1588 C C . TRP A 1 200 ? 20.113 10.215 -27.250 1.00 75.94 200 TRP A C 1
ATOM 1590 O O . TRP A 1 200 ? 19.157 10.616 -26.586 1.00 75.94 200 TRP A O 1
ATOM 1600 N N . LEU A 1 201 ? 20.361 8.908 -27.387 1.00 72.75 201 LEU A N 1
ATOM 1601 C CA . LEU A 1 201 ? 19.497 7.860 -26.836 1.00 72.75 201 LEU A CA 1
ATOM 1602 C C . LEU A 1 201 ? 19.374 7.942 -25.317 1.00 72.75 201 LEU A C 1
ATOM 1604 O O . LEU A 1 201 ? 18.284 7.768 -24.772 1.00 72.75 201 LEU A O 1
ATOM 1608 N N . SER A 1 202 ? 20.471 8.250 -24.627 1.00 75.38 202 SER A N 1
ATOM 1609 C CA . SER A 1 202 ? 20.453 8.442 -23.177 1.00 75.38 202 SER A CA 1
ATOM 1610 C C . SER A 1 202 ? 19.572 9.604 -22.768 1.00 75.38 202 SER A C 1
ATOM 1612 O O . SER A 1 202 ? 18.907 9.508 -21.745 1.00 75.38 202 SER A O 1
ATOM 1614 N N . GLN A 1 203 ? 19.534 10.679 -23.553 1.00 76.00 203 GLN A N 1
ATOM 1615 C CA . GLN A 1 203 ? 18.682 11.829 -23.269 1.00 76.00 203 GLN A CA 1
ATOM 1616 C C . GLN A 1 203 ? 17.214 11.527 -23.528 1.00 76.00 203 GLN A C 1
ATOM 1618 O O . GLN A 1 203 ? 16.390 11.826 -22.670 1.00 76.00 203 GLN A O 1
ATOM 1623 N N . VAL A 1 204 ? 16.883 10.876 -24.646 1.00 76.44 204 VAL A N 1
ATOM 1624 C CA . VAL A 1 204 ? 15.505 10.452 -24.938 1.00 76.44 204 VAL A CA 1
ATOM 1625 C C . VAL A 1 204 ? 14.997 9.512 -23.841 1.00 76.44 204 VAL A C 1
ATOM 1627 O O . VAL A 1 204 ? 13.923 9.730 -23.277 1.00 76.44 204 VAL A O 1
ATOM 1630 N N . VAL A 1 205 ? 15.792 8.506 -23.465 1.00 77.88 205 VAL A N 1
ATOM 1631 C CA . VAL A 1 205 ? 15.460 7.581 -22.371 1.00 77.88 205 VAL A CA 1
ATOM 1632 C C . VAL A 1 205 ? 15.410 8.315 -21.029 1.00 77.88 205 VAL A C 1
ATOM 1634 O O . VAL A 1 205 ? 14.511 8.061 -20.227 1.00 77.88 205 VAL A O 1
ATOM 1637 N N . ALA A 1 206 ? 16.317 9.255 -20.764 1.00 81.19 206 ALA A N 1
ATOM 1638 C CA . ALA A 1 206 ? 16.294 10.037 -19.534 1.00 81.19 206 ALA A CA 1
ATOM 1639 C C . ALA A 1 206 ? 15.028 10.892 -19.422 1.00 81.19 206 ALA A C 1
ATOM 1641 O O . ALA A 1 206 ? 14.374 10.870 -18.383 1.00 81.19 206 ALA A O 1
ATOM 1642 N N . LEU A 1 207 ? 14.660 11.596 -20.489 1.00 81.94 207 LEU A N 1
ATOM 1643 C CA . LEU A 1 207 ? 13.552 12.543 -20.523 1.00 81.94 207 LEU A CA 1
ATOM 1644 C C . LEU A 1 207 ? 12.190 11.846 -20.497 1.00 81.94 207 LEU A C 1
ATOM 1646 O O . LEU A 1 207 ? 11.318 12.233 -19.724 1.00 81.94 207 LEU A O 1
ATOM 1650 N N . TRP A 1 208 ? 12.010 10.808 -21.315 1.00 79.38 208 TRP A N 1
ATOM 1651 C CA . TRP A 1 208 ? 10.703 10.177 -21.515 1.00 79.38 208 TRP A CA 1
ATOM 1652 C C . TRP A 1 208 ? 10.480 8.920 -20.684 1.00 79.38 208 TRP A C 1
ATOM 1654 O O . TRP A 1 208 ? 9.344 8.460 -20.573 1.00 79.38 208 TRP A O 1
ATOM 1664 N N . VAL A 1 209 ? 11.533 8.356 -20.087 1.00 82.31 209 VAL A N 1
ATOM 1665 C CA . VAL A 1 209 ? 11.432 7.113 -19.311 1.00 82.31 209 VAL A CA 1
ATOM 1666 C C . VAL A 1 209 ? 11.959 7.292 -17.896 1.00 82.31 209 VAL A C 1
ATOM 1668 O O . VAL A 1 209 ? 11.190 7.147 -16.947 1.00 82.31 209 VAL A O 1
ATOM 1671 N N . LEU A 1 210 ? 13.237 7.635 -17.714 1.00 85.38 210 LEU A N 1
ATOM 1672 C CA . LEU A 1 210 ? 13.829 7.701 -16.374 1.00 85.38 210 LEU A CA 1
ATOM 1673 C C . LEU A 1 210 ? 13.219 8.822 -15.534 1.00 85.38 210 LEU A C 1
ATOM 1675 O O . LEU A 1 210 ? 12.886 8.573 -14.381 1.00 85.38 210 LEU A O 1
ATOM 1679 N N . LEU A 1 211 ? 13.024 10.019 -16.092 1.00 86.81 211 LEU A N 1
ATOM 1680 C CA . LEU A 1 211 ? 12.448 11.155 -15.377 1.00 86.81 211 LEU A CA 1
ATOM 1681 C C . LEU A 1 211 ? 10.991 10.876 -14.956 1.00 86.81 211 LEU A C 1
ATOM 1683 O O . LEU A 1 211 ? 10.705 10.978 -13.761 1.00 86.81 211 LEU A O 1
ATOM 1687 N N . PRO A 1 212 ? 10.074 10.427 -15.839 1.00 85.81 212 PRO A N 1
ATOM 1688 C CA . PRO A 1 212 ? 8.723 10.051 -15.426 1.00 85.81 212 PRO A CA 1
ATOM 1689 C C . PRO A 1 212 ? 8.691 8.932 -14.379 1.00 85.81 212 PRO A C 1
ATOM 1691 O O . PRO A 1 212 ? 7.892 8.997 -13.442 1.00 85.81 212 PRO A O 1
ATOM 1694 N N . LEU A 1 213 ? 9.566 7.924 -14.483 1.00 85.31 213 LEU A N 1
ATOM 1695 C CA . LEU A 1 213 ? 9.674 6.859 -13.477 1.00 85.31 213 LEU A CA 1
ATOM 1696 C C . LEU A 1 213 ? 10.220 7.380 -12.140 1.00 85.31 213 LEU A C 1
ATOM 1698 O O . LEU A 1 213 ? 9.692 7.026 -11.082 1.00 85.31 213 LEU A O 1
ATOM 1702 N N . ALA A 1 214 ? 11.229 8.252 -12.179 1.00 86.62 214 ALA A N 1
ATOM 1703 C CA . ALA A 1 214 ? 11.817 8.894 -11.009 1.00 86.62 214 ALA A CA 1
ATOM 1704 C C . ALA A 1 214 ? 10.829 9.831 -10.305 1.00 86.62 214 ALA A C 1
ATOM 1706 O O . ALA A 1 214 ? 10.900 9.959 -9.088 1.00 86.62 214 ALA A O 1
ATOM 1707 N N . LEU A 1 215 ? 9.882 10.432 -11.035 1.00 89.75 215 LEU A N 1
ATOM 1708 C CA . LEU A 1 215 ? 8.780 11.217 -10.473 1.00 89.75 215 LEU A CA 1
ATOM 1709 C C . LEU A 1 215 ? 7.647 10.335 -9.933 1.00 89.75 215 LEU A C 1
ATOM 1711 O O . LEU A 1 215 ? 7.096 10.619 -8.870 1.00 89.75 215 LEU A O 1
ATOM 1715 N N . LEU A 1 216 ? 7.299 9.234 -10.607 1.00 87.12 216 LEU A N 1
ATOM 1716 C CA . LEU A 1 216 ? 6.261 8.320 -10.121 1.00 87.12 216 LEU A CA 1
ATOM 1717 C C . LEU A 1 216 ? 6.664 7.609 -8.829 1.00 87.12 216 LEU A C 1
ATOM 1719 O O . LEU A 1 216 ? 5.820 7.408 -7.954 1.00 87.12 216 LEU A O 1
ATOM 1723 N N . LEU A 1 217 ? 7.930 7.215 -8.691 1.00 88.50 217 LEU A N 1
ATOM 1724 C CA . LEU A 1 217 ? 8.411 6.470 -7.531 1.00 88.50 217 LEU A CA 1
ATOM 1725 C C . LEU A 1 217 ? 8.140 7.176 -6.181 1.00 88.50 217 LEU A C 1
ATOM 1727 O O . LEU A 1 217 ? 7.542 6.537 -5.307 1.00 88.50 217 LEU A O 1
ATOM 1731 N N . PRO A 1 218 ? 8.498 8.463 -5.971 1.00 90.88 218 PRO A N 1
ATOM 1732 C CA . PRO A 1 218 ? 8.174 9.185 -4.747 1.00 90.88 218 PRO A CA 1
ATOM 1733 C C . PRO A 1 218 ? 6.667 9.394 -4.591 1.00 90.88 218 PRO A C 1
ATOM 1735 O O . PRO A 1 218 ? 6.171 9.289 -3.473 1.00 90.88 218 PRO A O 1
ATOM 1738 N N . VAL A 1 219 ? 5.905 9.596 -5.672 1.00 90.25 219 VAL A N 1
ATOM 1739 C CA . VAL A 1 219 ? 4.438 9.722 -5.590 1.00 90.25 219 VAL A CA 1
ATOM 1740 C C . VAL A 1 219 ? 3.807 8.420 -5.082 1.00 90.25 219 VAL A C 1
ATOM 1742 O O . VAL A 1 219 ? 2.986 8.449 -4.159 1.00 90.25 219 VAL A O 1
ATOM 1745 N N . PHE A 1 220 ? 4.226 7.267 -5.611 1.00 88.56 220 PHE A N 1
ATOM 1746 C CA . PHE A 1 220 ? 3.814 5.954 -5.110 1.00 88.56 220 PHE A CA 1
ATOM 1747 C C . PHE A 1 220 ? 4.269 5.727 -3.669 1.00 88.56 220 PHE A C 1
ATOM 1749 O O . PHE A 1 220 ? 3.486 5.220 -2.869 1.00 88.56 220 PHE A O 1
ATOM 1756 N N . GLN A 1 221 ? 5.496 6.116 -3.313 1.00 90.31 221 GLN A N 1
ATOM 1757 C CA . GLN A 1 221 ? 6.012 5.996 -1.949 1.00 90.31 221 GLN A CA 1
ATOM 1758 C C . GLN A 1 221 ? 5.185 6.828 -0.960 1.00 90.31 221 GLN A C 1
ATOM 1760 O O . GLN A 1 221 ? 4.762 6.306 0.071 1.00 90.31 221 GLN A O 1
ATOM 1765 N N . LEU A 1 222 ? 4.902 8.091 -1.281 1.00 90.56 222 LEU A N 1
ATOM 1766 C CA . LEU A 1 222 ? 4.093 8.993 -0.462 1.00 90.56 222 LEU A CA 1
ATOM 1767 C C . LEU A 1 222 ? 2.666 8.461 -0.304 1.00 90.56 222 LEU A C 1
ATOM 1769 O O . LEU A 1 222 ? 2.169 8.336 0.815 1.00 90.56 222 LEU A O 1
ATOM 1773 N N . ARG A 1 223 ? 2.019 8.070 -1.410 1.00 88.81 223 ARG A N 1
ATOM 1774 C CA . ARG A 1 223 ? 0.688 7.442 -1.392 1.00 88.81 223 ARG A CA 1
ATOM 1775 C C . ARG A 1 223 ? 0.682 6.172 -0.549 1.00 88.81 223 ARG A C 1
ATOM 1777 O O . ARG A 1 223 ? -0.214 6.003 0.276 1.00 88.81 223 ARG A O 1
ATOM 1784 N N . LEU A 1 224 ? 1.674 5.301 -0.725 1.00 89.19 224 LEU A N 1
ATOM 1785 C CA . LEU A 1 224 ? 1.803 4.065 0.036 1.00 89.19 224 LEU A CA 1
ATOM 1786 C C . LEU A 1 224 ? 1.935 4.359 1.529 1.00 89.19 224 LEU A C 1
ATOM 1788 O O . LEU A 1 224 ? 1.206 3.756 2.304 1.00 89.19 224 LEU A O 1
ATOM 1792 N N . MET A 1 225 ? 2.787 5.302 1.941 1.00 88.69 225 MET A N 1
ATOM 1793 C CA . MET A 1 225 ? 2.932 5.685 3.352 1.00 88.69 225 MET A CA 1
ATOM 1794 C C . MET A 1 225 ? 1.630 6.235 3.938 1.00 88.69 225 MET A C 1
ATOM 1796 O O . MET A 1 225 ? 1.234 5.841 5.035 1.00 88.69 225 MET A O 1
ATOM 1800 N N . THR A 1 226 ? 0.923 7.090 3.201 1.00 87.50 226 THR A N 1
ATOM 1801 C CA . THR A 1 226 ? -0.363 7.651 3.639 1.00 87.50 226 THR A CA 1
ATOM 1802 C C . THR A 1 226 ? -1.431 6.572 3.811 1.00 87.50 226 THR A C 1
ATOM 1804 O O . THR A 1 226 ? -2.145 6.564 4.814 1.00 87.50 226 THR A O 1
ATOM 1807 N N . VAL A 1 227 ? -1.536 5.630 2.869 1.00 86.00 227 VAL A N 1
ATOM 1808 C CA . VAL A 1 227 ? -2.517 4.537 2.957 1.00 86.00 227 VAL A CA 1
ATOM 1809 C C . VAL A 1 227 ? -2.093 3.494 3.994 1.00 86.00 227 VAL A C 1
ATOM 1811 O O . VAL A 1 227 ? -2.950 2.995 4.711 1.00 86.00 227 VAL A O 1
ATOM 1814 N N . LEU A 1 228 ? -0.794 3.219 4.155 1.00 86.19 228 LEU A N 1
ATOM 1815 C CA . LEU A 1 228 ? -0.259 2.307 5.174 1.00 86.19 228 LEU A CA 1
ATOM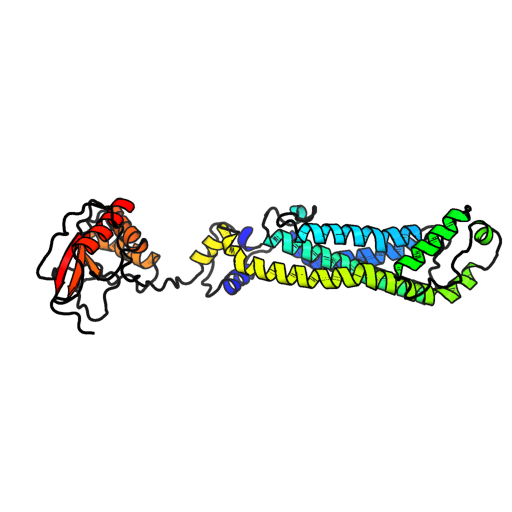 1816 C C . LEU A 1 228 ? -0.595 2.784 6.595 1.00 86.19 228 LEU A C 1
ATOM 1818 O O . LEU A 1 228 ? -0.968 1.972 7.441 1.00 86.19 228 LEU A O 1
ATOM 1822 N N . LYS A 1 229 ? -0.517 4.099 6.850 1.00 82.25 229 LYS A N 1
ATOM 1823 C CA . LYS A 1 229 ? -0.949 4.703 8.125 1.00 82.25 229 LYS A CA 1
ATOM 1824 C C . LYS A 1 229 ? -2.436 4.468 8.404 1.00 82.25 229 LYS A C 1
ATOM 1826 O O . LYS A 1 229 ? -2.824 4.293 9.550 1.00 82.25 229 LYS A O 1
ATOM 1831 N N . ARG A 1 230 ? -3.262 4.444 7.357 1.00 80.94 230 ARG A N 1
ATOM 1832 C CA . ARG A 1 230 ? -4.713 4.214 7.438 1.00 80.94 230 ARG A CA 1
ATOM 1833 C C . ARG A 1 230 ? -5.112 2.761 7.180 1.00 80.94 230 ARG A C 1
ATOM 1835 O O . ARG A 1 230 ? -6.297 2.461 7.122 1.00 80.94 230 ARG A O 1
ATOM 1842 N N . TRP A 1 231 ? -4.157 1.844 7.044 1.00 83.81 231 TRP A N 1
ATOM 1843 C CA . TRP A 1 231 ? -4.435 0.450 6.701 1.00 83.81 231 TRP A CA 1
ATOM 1844 C C . TRP A 1 231 ? -5.418 -0.251 7.659 1.00 83.81 231 TRP A C 1
ATOM 1846 O O . TRP A 1 231 ? -6.292 -0.957 7.153 1.00 83.81 231 TRP A O 1
ATOM 1856 N N . PRO A 1 232 ? -5.406 0.004 8.987 1.00 74.94 232 PRO A N 1
ATOM 1857 C CA . PRO A 1 232 ? -6.419 -0.547 9.893 1.00 74.94 232 PRO A CA 1
ATOM 1858 C C . PRO A 1 232 ? -7.857 -0.149 9.531 1.00 74.94 232 PRO A C 1
ATOM 1860 O O . PRO A 1 232 ? -8.796 -0.886 9.805 1.00 74.94 232 PRO A O 1
ATOM 1863 N N . GLN A 1 233 ? -8.055 1.008 8.896 1.00 76.25 233 GLN A N 1
ATOM 1864 C CA . GLN A 1 233 ? -9.383 1.465 8.474 1.00 76.25 233 GLN A CA 1
ATOM 1865 C C . GLN A 1 233 ? -9.903 0.668 7.271 1.00 76.25 233 GLN A C 1
ATOM 1867 O O . GLN A 1 233 ? -11.109 0.551 7.089 1.00 76.25 233 GLN A O 1
ATOM 1872 N N . TYR A 1 234 ? -8.999 0.117 6.458 1.00 70.62 234 TYR A N 1
ATOM 1873 C CA . TYR A 1 234 ? -9.329 -0.602 5.225 1.00 70.62 234 TYR A CA 1
ATOM 1874 C C . TYR A 1 234 ? -9.274 -2.124 5.375 1.00 70.62 234 TYR A C 1
ATOM 1876 O O . TYR A 1 234 ? -9.742 -2.837 4.491 1.00 70.62 234 TYR A O 1
ATOM 1884 N N . ASN A 1 235 ? -8.708 -2.629 6.474 1.00 78.75 235 ASN A N 1
ATOM 1885 C CA . ASN A 1 235 ? -8.522 -4.053 6.698 1.00 78.75 235 ASN A CA 1
ATOM 1886 C C . ASN A 1 235 ? -8.975 -4.452 8.108 1.00 78.75 235 ASN A C 1
ATOM 1888 O O . ASN A 1 235 ? -8.226 -4.347 9.082 1.00 78.75 235 ASN A O 1
ATOM 1892 N N . HIS A 1 236 ? -10.223 -4.921 8.199 1.00 72.56 236 HIS A N 1
ATOM 1893 C CA . HIS A 1 236 ? -10.870 -5.273 9.464 1.00 72.56 236 HIS A CA 1
ATOM 1894 C C . HIS A 1 236 ? -10.109 -6.361 10.236 1.00 72.56 236 HIS A C 1
ATOM 1896 O O . HIS A 1 236 ? -9.962 -6.269 11.451 1.00 72.56 236 HIS A O 1
ATOM 1902 N N . GLN A 1 237 ? -9.574 -7.366 9.537 1.00 79.38 237 GLN A N 1
ATOM 1903 C CA . GLN A 1 237 ? -8.832 -8.461 10.165 1.00 79.38 237 GLN A CA 1
ATOM 1904 C C . GLN A 1 237 ? -7.549 -7.957 10.841 1.00 79.38 237 GLN A C 1
ATOM 1906 O O . GLN A 1 237 ? -7.266 -8.313 11.983 1.00 79.38 237 GLN A O 1
ATOM 1911 N N . LEU A 1 238 ? -6.786 -7.093 10.166 1.00 82.81 238 LEU A N 1
ATOM 1912 C CA . LEU A 1 238 ? -5.594 -6.480 10.754 1.00 82.81 238 LEU A CA 1
ATOM 1913 C C . LEU A 1 238 ? -5.929 -5.540 11.910 1.00 82.81 238 LEU A C 1
ATOM 1915 O O . LEU A 1 238 ? -5.195 -5.510 12.895 1.00 82.81 238 LEU A O 1
ATOM 1919 N N . ARG A 1 239 ? -7.027 -4.783 11.799 1.00 81.94 239 ARG A N 1
ATOM 1920 C CA . ARG A 1 239 ? -7.504 -3.905 12.871 1.00 81.94 239 ARG A CA 1
ATOM 1921 C C . ARG A 1 239 ? -7.839 -4.694 14.130 1.00 81.94 239 ARG A C 1
ATOM 1923 O O . ARG A 1 239 ? -7.356 -4.324 15.193 1.00 81.94 239 ARG A O 1
ATOM 1930 N N . ALA A 1 240 ? -8.605 -5.775 13.999 1.00 77.38 240 ALA A N 1
ATOM 1931 C CA . ALA A 1 240 ? -8.978 -6.629 15.122 1.00 77.38 240 ALA A CA 1
ATOM 1932 C C . ALA A 1 240 ? -7.735 -7.219 15.808 1.00 77.38 240 ALA A C 1
ATOM 1934 O O . ALA A 1 240 ? -7.588 -7.115 17.022 1.00 77.38 240 ALA A O 1
ATOM 1935 N N . ARG A 1 241 ? -6.775 -7.739 15.029 1.00 82.62 241 ARG A N 1
ATOM 1936 C CA . ARG A 1 241 ? -5.496 -8.227 15.575 1.00 82.62 241 ARG A CA 1
ATOM 1937 C C . ARG A 1 241 ? -4.705 -7.132 16.288 1.00 82.62 241 ARG A C 1
ATOM 1939 O O . ARG A 1 241 ? -4.163 -7.382 17.359 1.00 82.62 241 ARG A O 1
ATOM 1946 N N . PHE A 1 242 ? -4.647 -5.927 15.722 1.00 83.31 242 PHE A N 1
ATOM 1947 C CA . PHE A 1 242 ? -3.955 -4.810 16.359 1.00 83.31 242 PHE A CA 1
ATOM 1948 C C . PHE A 1 242 ? -4.616 -4.402 17.675 1.00 83.31 242 PHE A C 1
ATOM 1950 O O . PHE A 1 242 ? -3.911 -4.181 18.651 1.00 83.31 242 PHE A O 1
ATOM 1957 N N . GLN A 1 243 ? -5.947 -4.371 17.732 1.00 78.50 243 GLN A N 1
ATOM 1958 C CA . GLN A 1 243 ? -6.693 -4.077 18.958 1.00 78.50 243 GLN A CA 1
ATOM 1959 C C . GLN A 1 243 ? -6.436 -5.115 20.057 1.00 78.50 243 GLN A C 1
ATOM 1961 O O . GLN A 1 243 ? -6.286 -4.734 21.209 1.00 78.50 243 GLN A O 1
ATOM 1966 N N . LEU A 1 244 ? -6.304 -6.397 19.698 1.00 76.19 244 LEU A N 1
ATOM 1967 C CA . LEU A 1 244 ? -5.923 -7.463 20.636 1.00 76.19 244 LEU A CA 1
ATOM 1968 C C . LEU A 1 244 ? -4.457 -7.367 21.091 1.00 76.19 244 LEU A C 1
ATOM 1970 O O . LEU A 1 244 ? -4.126 -7.795 22.191 1.00 76.19 244 LEU A O 1
ATOM 1974 N N . SER A 1 245 ? -3.580 -6.837 20.231 1.00 76.50 245 SER A N 1
ATOM 1975 C CA . SER A 1 245 ? -2.148 -6.654 20.505 1.00 76.50 245 SER A CA 1
ATOM 1976 C C . SER A 1 245 ? -1.835 -5.363 21.252 1.00 76.50 245 SER A C 1
ATOM 1978 O O . SER A 1 245 ? -0.792 -5.249 21.886 1.00 76.50 245 SER A O 1
ATOM 1980 N N . SER A 1 246 ? -2.692 -4.352 21.137 1.00 69.00 246 SER A N 1
ATOM 1981 C CA . SER A 1 246 ? -2.481 -3.099 21.835 1.00 69.00 246 SER A CA 1
ATOM 1982 C C . SER A 1 246 ? -2.608 -3.411 23.321 1.00 69.00 246 SER A C 1
ATOM 1984 O O . SER A 1 246 ? -3.637 -3.969 23.712 1.00 69.00 246 SER A O 1
ATOM 1986 N N . PRO A 1 247 ? -1.632 -3.041 24.177 1.00 55.94 247 PRO A N 1
ATOM 1987 C CA . PRO A 1 247 ? -1.976 -2.852 25.573 1.00 55.94 247 PRO A CA 1
ATOM 1988 C C . PRO A 1 247 ? -3.158 -1.894 25.525 1.00 55.94 247 PRO A C 1
ATOM 1990 O O . PRO A 1 247 ? -3.101 -0.893 24.802 1.00 55.94 247 PRO A O 1
ATOM 1993 N N . SER A 1 248 ? -4.276 -2.289 26.120 1.00 48.88 248 SER A N 1
ATOM 1994 C CA . SER A 1 248 ? -5.521 -1.542 26.083 1.00 48.88 248 SER A CA 1
ATOM 1995 C C . SER A 1 248 ? -5.277 -0.170 26.708 1.00 48.88 248 SER A C 1
ATOM 1997 O O . SER A 1 248 ? -5.515 0.043 27.887 1.00 48.88 248 SER A O 1
ATOM 1999 N N . ALA A 1 249 ? -4.786 0.774 25.906 1.00 42.19 249 ALA A N 1
ATOM 2000 C CA . ALA A 1 249 ? -4.756 2.196 26.181 1.00 42.19 249 ALA A CA 1
ATOM 2001 C C . ALA A 1 249 ? -6.131 2.774 25.828 1.00 42.19 249 ALA A C 1
ATOM 2003 O O . ALA A 1 249 ? -6.248 3.835 25.225 1.00 42.19 249 ALA A O 1
ATOM 2004 N N . VAL A 1 250 ? -7.190 2.051 26.196 1.00 42.53 250 VAL A N 1
ATOM 2005 C CA . VAL A 1 250 ? -8.436 2.699 26.562 1.00 42.53 250 VAL A CA 1
ATOM 2006 C C . VAL A 1 250 ? -8.157 3.186 27.974 1.00 42.53 250 VAL A C 1
ATOM 2008 O O . VAL A 1 250 ? -8.292 2.450 28.944 1.00 42.53 250 VAL A O 1
ATOM 2011 N N . HIS A 1 251 ? -7.637 4.408 28.092 1.00 36.84 251 HIS A N 1
ATOM 2012 C CA . HIS A 1 251 ? -7.896 5.129 29.325 1.00 36.84 251 HIS A CA 1
ATOM 2013 C C . HIS A 1 251 ? -9.408 5.309 29.365 1.00 36.84 251 HIS A C 1
ATOM 2015 O O . HIS A 1 251 ? -9.986 6.020 28.546 1.00 36.84 251 HIS A O 1
ATOM 2021 N N . TYR A 1 252 ? -10.020 4.550 30.262 1.00 42.38 252 TYR A N 1
ATOM 2022 C CA . TYR A 1 252 ? -11.397 4.669 30.691 1.00 42.38 252 TYR A CA 1
ATOM 2023 C C . TYR A 1 252 ? -11.632 6.094 31.174 1.00 42.38 252 TYR A C 1
ATOM 2025 O O . TYR A 1 252 ? -11.381 6.420 32.331 1.00 42.38 252 TYR A O 1
ATOM 2033 N N . GLN A 1 253 ? -12.047 6.969 30.269 1.00 38.53 253 GLN A N 1
ATOM 2034 C CA . GLN A 1 253 ? -12.481 8.305 30.630 1.00 38.53 253 GLN A CA 1
ATOM 2035 C C . GLN A 1 253 ? -13.995 8.336 30.483 1.00 38.53 253 GLN A C 1
ATOM 2037 O O . GLN A 1 253 ? -14.521 8.191 29.378 1.00 38.53 253 GLN A O 1
ATOM 2042 N N . ALA A 1 254 ? -14.688 8.483 31.614 1.00 44.91 254 ALA A N 1
ATOM 2043 C CA . ALA A 1 254 ? -16.068 8.937 31.623 1.00 44.91 254 ALA A CA 1
ATOM 2044 C C . ALA A 1 254 ? -16.139 10.199 30.761 1.00 44.91 254 ALA A C 1
ATOM 2046 O O . ALA A 1 254 ? -15.372 11.138 30.975 1.00 44.91 254 ALA A O 1
ATOM 2047 N N . LEU A 1 255 ? -17.025 10.205 29.770 1.00 47.00 255 LEU A N 1
ATOM 2048 C CA . LEU A 1 255 ? -17.367 11.439 29.078 1.00 47.00 255 LEU A CA 1
ATOM 2049 C C . LEU A 1 255 ? -18.287 12.253 29.993 1.00 47.00 255 LEU A C 1
ATOM 2051 O O . LEU A 1 255 ? -19.143 11.682 30.679 1.00 47.00 255 LEU A O 1
ATOM 2055 N N . ASP A 1 256 ? -18.113 13.572 29.982 1.00 43.25 256 ASP A N 1
ATOM 2056 C CA . ASP A 1 256 ? -19.042 14.496 30.628 1.00 43.25 256 ASP A CA 1
ATOM 2057 C C . ASP A 1 256 ? -20.430 14.405 29.971 1.00 43.25 256 ASP A C 1
ATOM 2059 O O . ASP A 1 256 ? -20.558 14.073 28.787 1.00 43.25 256 ASP A O 1
ATOM 2063 N N . ALA A 1 257 ? -21.478 14.672 30.755 1.00 51.03 257 ALA A N 1
ATOM 2064 C CA . ALA A 1 257 ? -22.872 14.598 30.320 1.00 51.03 257 ALA A CA 1
ATOM 2065 C C . ALA A 1 257 ? -23.124 15.364 29.006 1.00 51.03 257 ALA A C 1
ATOM 2067 O O . ALA A 1 257 ? -22.981 16.582 28.952 1.00 51.03 257 ALA A O 1
ATOM 2068 N N . ALA A 1 258 ? -23.531 14.650 27.950 1.00 45.50 258 ALA A N 1
ATOM 2069 C CA . ALA A 1 258 ? -24.007 15.262 26.710 1.00 45.50 258 ALA A CA 1
ATOM 2070 C C . ALA A 1 258 ? -25.424 15.843 26.885 1.00 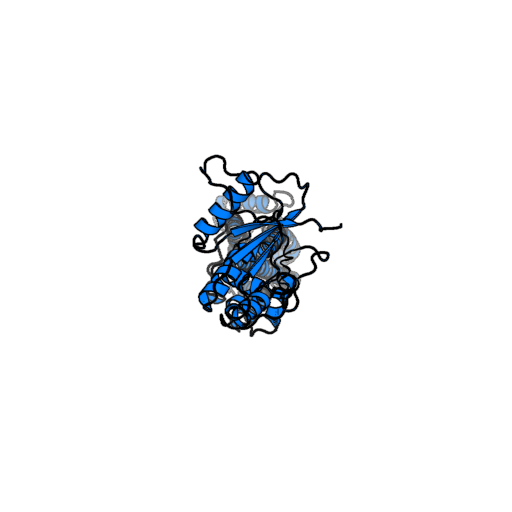45.50 258 ALA A C 1
ATOM 2072 O O . ALA A 1 258 ? -26.207 15.353 27.706 1.00 45.50 258 ALA A O 1
ATOM 2073 N N . GLU A 1 259 ? -25.759 16.858 26.080 1.00 44.62 259 GLU A N 1
ATOM 2074 C CA . GLU A 1 259 ? -27.090 17.477 26.062 1.00 44.62 259 GLU A CA 1
ATOM 2075 C C . GLU A 1 259 ? -28.202 16.434 25.813 1.00 44.62 259 GLU A C 1
ATOM 2077 O O . GLU A 1 259 ? -28.055 15.538 24.973 1.00 44.62 259 GLU A O 1
ATOM 2082 N N . PRO A 1 260 ? -29.324 16.516 26.549 1.00 49.19 260 PRO A N 1
ATOM 2083 C CA . PRO A 1 260 ? -30.353 15.485 26.550 1.00 49.19 260 PRO A CA 1
ATOM 2084 C C . PRO A 1 260 ? -31.166 15.462 25.248 1.00 49.19 260 PRO A C 1
ATOM 2086 O O . PRO A 1 260 ? -31.536 16.491 24.686 1.00 49.19 260 PRO A O 1
ATOM 2089 N N . VAL A 1 261 ? -31.563 14.263 24.816 1.00 52.50 261 VAL A N 1
ATOM 2090 C CA . VAL A 1 261 ? -32.520 14.081 23.713 1.00 52.50 261 VAL A CA 1
ATOM 2091 C C . VAL A 1 261 ? -33.901 14.577 24.170 1.00 52.50 261 VAL A C 1
ATOM 2093 O O . VAL A 1 261 ? -34.479 14.017 25.095 1.00 52.50 261 VAL A O 1
ATOM 2096 N N . ALA A 1 262 ? -34.443 15.631 23.557 1.00 49.19 262 ALA A N 1
ATOM 2097 C CA . ALA A 1 262 ? -35.590 16.388 24.089 1.00 49.19 262 ALA A CA 1
ATOM 2098 C C . ALA A 1 262 ? -36.946 15.641 24.158 1.00 49.19 262 ALA A C 1
ATOM 2100 O O . ALA A 1 262 ? -37.855 16.102 24.841 1.00 49.19 262 ALA A O 1
ATOM 2101 N N . ASN A 1 263 ? -37.103 14.486 23.498 1.00 51.91 263 ASN A N 1
ATOM 2102 C CA . ASN A 1 263 ? -38.431 13.934 23.175 1.00 51.91 263 ASN A CA 1
ATOM 2103 C C . ASN A 1 263 ? -38.882 12.714 24.003 1.00 51.91 263 ASN A C 1
ATOM 2105 O O . ASN A 1 263 ? -39.870 12.076 23.648 1.00 51.91 263 ASN A O 1
ATOM 2109 N N . LEU A 1 264 ? -38.191 12.362 25.091 1.00 56.59 264 LEU A N 1
ATOM 2110 C CA . LEU A 1 264 ? -38.598 11.245 25.955 1.00 56.59 264 LEU A CA 1
ATOM 2111 C C . LEU A 1 264 ? -39.367 11.762 27.180 1.00 56.59 264 LEU A C 1
ATOM 2113 O O . LEU A 1 264 ? -38.814 12.501 28.000 1.00 56.59 264 LEU A O 1
ATOM 2117 N N . ALA A 1 265 ? -40.627 11.339 27.320 1.00 56.00 265 ALA A N 1
ATOM 2118 C CA . ALA A 1 265 ? -41.393 11.479 28.557 1.00 56.00 265 ALA A CA 1
ATOM 2119 C C . ALA A 1 265 ? -40.813 10.517 29.605 1.00 56.00 265 ALA A C 1
ATOM 2121 O O . ALA A 1 265 ? -40.763 9.309 29.378 1.00 56.00 265 ALA A O 1
ATOM 2122 N N . VAL A 1 266 ? -40.321 11.046 30.728 1.00 66.31 266 VAL A N 1
ATOM 2123 C CA . VAL A 1 266 ? -39.541 10.268 31.700 1.00 66.31 266 VAL A CA 1
ATOM 2124 C C . VAL A 1 266 ? -40.015 10.563 33.116 1.00 66.31 266 VAL A C 1
ATOM 2126 O O . VAL A 1 266 ? -40.054 11.718 33.530 1.00 66.31 266 VAL A O 1
ATOM 2129 N N . THR A 1 267 ? -40.366 9.510 33.859 1.00 76.38 267 THR A N 1
ATOM 2130 C CA . THR A 1 267 ? -40.530 9.580 35.318 1.00 76.38 267 THR A CA 1
ATOM 2131 C C . THR A 1 267 ? -39.161 9.695 36.005 1.00 76.38 267 THR A C 1
ATOM 2133 O O . THR A 1 267 ? -38.182 9.157 35.486 1.00 76.38 267 THR A O 1
ATOM 2136 N N . PRO A 1 268 ? -39.061 10.382 37.154 1.00 81.69 268 PRO A N 1
ATOM 2137 C CA . PRO A 1 268 ? -37.805 10.494 37.896 1.00 81.69 268 PRO A CA 1
ATOM 2138 C C . PRO A 1 268 ? -37.255 9.116 38.311 1.00 81.69 268 PRO A C 1
ATOM 2140 O O . PRO A 1 268 ? -37.994 8.127 38.341 1.00 81.69 268 PRO A O 1
ATOM 2143 N N . LEU A 1 269 ? -35.941 9.044 38.558 1.00 86.44 269 LEU A N 1
ATOM 2144 C CA . LEU A 1 269 ? -35.317 7.871 39.184 1.00 86.44 269 LEU A CA 1
ATOM 2145 C C . LEU A 1 269 ? -35.760 7.781 40.646 1.00 86.44 269 LEU A C 1
ATOM 2147 O O . LEU A 1 269 ? -36.107 8.798 41.242 1.00 86.44 269 LEU A O 1
ATOM 2151 N N . ASP A 1 270 ? -35.715 6.581 41.219 1.00 88.88 270 ASP A N 1
ATOM 2152 C CA . ASP A 1 270 ? -35.885 6.433 42.662 1.00 88.88 270 ASP A CA 1
ATOM 2153 C C . ASP A 1 270 ? -34.702 7.101 43.374 1.00 88.88 270 ASP A C 1
ATOM 2155 O O . ASP A 1 270 ? -33.546 6.901 42.985 1.00 88.88 270 ASP A O 1
ATOM 2159 N N . GLU A 1 271 ? -34.991 7.899 44.401 1.00 89.12 271 GLU A N 1
ATOM 2160 C CA . GLU A 1 271 ? -33.990 8.676 45.134 1.00 89.12 271 GLU A CA 1
ATOM 2161 C C . GLU A 1 271 ? -33.802 8.146 46.561 1.00 89.12 271 GLU A C 1
ATOM 2163 O O . GLU A 1 271 ? -34.759 7.752 47.232 1.00 89.12 271 GLU A O 1
ATOM 2168 N N . GLN A 1 272 ? -32.555 8.143 47.033 1.00 87.06 272 GLN A N 1
ATOM 2169 C CA . GLN A 1 272 ? -32.182 7.791 48.401 1.00 87.06 272 GLN A CA 1
ATOM 2170 C C . GLN A 1 272 ? -31.265 8.859 49.004 1.00 87.06 272 GLN A C 1
ATOM 2172 O O . GLN A 1 272 ? -30.345 9.360 48.360 1.00 87.06 272 GLN A O 1
ATOM 2177 N N . GLU A 1 273 ? -31.496 9.174 50.276 1.0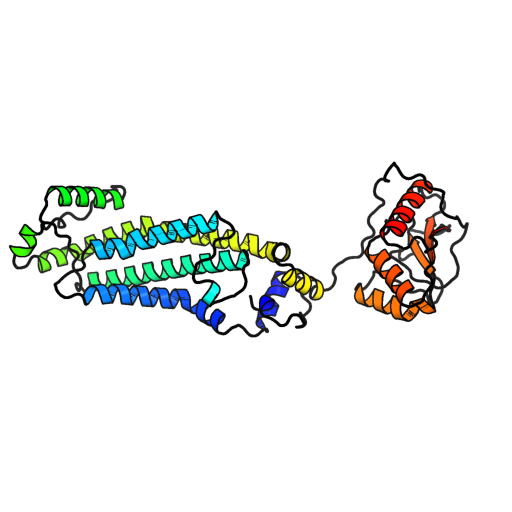0 80.56 273 GLU A N 1
ATOM 2178 C CA . GLU A 1 273 ? -30.777 10.218 51.026 1.00 80.56 273 GLU A CA 1
ATOM 2179 C C . GLU A 1 273 ? -29.406 9.765 51.566 1.00 80.56 273 GLU A C 1
ATOM 2181 O O . GLU A 1 273 ? -28.755 10.496 52.311 1.00 80.56 273 GLU A O 1
ATOM 2186 N N . SER A 1 274 ? -28.969 8.549 51.227 1.00 77.50 274 SER A N 1
ATOM 2187 C CA . SER A 1 274 ? -27.689 7.983 51.655 1.00 77.50 274 SER A CA 1
ATOM 2188 C C . SER A 1 274 ? -27.171 6.942 50.664 1.00 77.50 274 SER A C 1
ATOM 2190 O O . SER A 1 274 ? -27.957 6.250 50.013 1.00 77.50 274 SER A O 1
ATOM 2192 N N . GLU A 1 275 ? -25.848 6.790 50.587 1.00 76.50 275 GLU A N 1
ATOM 2193 C CA . GLU A 1 275 ? -25.213 5.694 49.850 1.00 76.50 275 GLU A CA 1
ATOM 2194 C C . GLU A 1 275 ? -25.475 4.335 50.530 1.00 76.50 275 GLU A C 1
ATOM 2196 O O . GLU A 1 275 ? -25.494 4.255 51.764 1.00 76.50 275 GLU A O 1
ATOM 2201 N N . PRO A 1 276 ? -25.691 3.250 49.766 1.00 78.81 276 PRO A N 1
ATOM 2202 C CA . PRO A 1 276 ? -25.834 1.926 50.352 1.00 78.81 276 PRO A CA 1
ATOM 2203 C C . PRO A 1 276 ? -24.497 1.455 50.943 1.00 78.81 276 PRO A C 1
ATOM 2205 O O . PRO A 1 276 ? -23.430 1.708 50.395 1.00 78.81 276 PRO A O 1
ATOM 2208 N N . LEU A 1 277 ? -24.559 0.723 52.058 1.00 80.19 277 LEU A N 1
ATOM 2209 C CA . LEU A 1 277 ? -23.373 0.192 52.748 1.00 80.19 277 LEU A CA 1
ATOM 2210 C C . LEU A 1 277 ? -22.941 -1.195 52.235 1.00 80.19 277 LEU A C 1
ATOM 2212 O O . LEU A 1 277 ? -22.055 -1.825 52.814 1.00 80.19 277 LEU A O 1
ATOM 2216 N N . GLU A 1 278 ? -23.531 -1.692 51.152 1.00 87.25 278 GLU A N 1
ATOM 2217 C CA . GLU A 1 278 ? -23.256 -3.026 50.609 1.00 87.25 278 GLU A CA 1
ATOM 2218 C C . GLU A 1 278 ? -21.954 -3.053 49.776 1.00 87.25 278 GLU A C 1
ATOM 2220 O O . GLU A 1 278 ? -21.672 -2.113 49.033 1.00 87.25 278 GLU A O 1
ATOM 2225 N N . PRO A 1 279 ? -21.133 -4.115 49.828 1.00 90.94 279 PRO A N 1
ATOM 2226 C CA . PRO A 1 279 ? -19.987 -4.228 48.931 1.00 90.94 279 PRO A CA 1
ATOM 2227 C C . PRO A 1 279 ? -20.443 -4.348 47.471 1.00 90.94 279 PRO A C 1
ATOM 2229 O O . PRO A 1 279 ? -21.405 -5.052 47.154 1.00 90.94 279 PRO A O 1
ATOM 2232 N N . GLY A 1 280 ? -19.728 -3.686 46.562 1.00 92.75 280 GLY A N 1
ATOM 2233 C CA . GLY A 1 280 ? -20.115 -3.637 45.152 1.00 92.75 280 GLY A CA 1
ATOM 2234 C C . GLY A 1 280 ? -18.963 -3.414 44.182 1.00 92.75 280 GLY A C 1
ATOM 2235 O O . GLY A 1 280 ? -17.798 -3.300 44.560 1.00 92.75 280 GLY A O 1
ATOM 2236 N N . PHE A 1 281 ? -19.302 -3.353 42.903 1.00 92.75 281 PHE A N 1
ATOM 2237 C CA . PHE A 1 281 ? -18.410 -2.900 41.848 1.00 92.75 281 PHE A CA 1
ATOM 2238 C C . PHE A 1 281 ? -18.405 -1.372 41.812 1.00 92.75 281 PHE A C 1
ATOM 2240 O O . PHE A 1 281 ? -19.455 -0.740 41.864 1.00 92.75 281 PHE A O 1
ATOM 2247 N N . ILE A 1 282 ? -17.226 -0.769 41.726 1.00 90.25 282 ILE A N 1
ATOM 2248 C CA . ILE A 1 282 ? -17.043 0.682 41.675 1.00 90.25 282 ILE A CA 1
ATOM 2249 C C . ILE A 1 282 ? -16.578 1.024 40.270 1.00 90.25 282 ILE A C 1
ATOM 2251 O O . ILE A 1 282 ? -15.482 0.628 39.866 1.00 90.25 282 ILE A O 1
ATOM 2255 N N . TRP A 1 283 ? -17.402 1.766 39.540 1.00 86.94 283 TRP A N 1
ATOM 2256 C CA . TRP A 1 283 ? -17.140 2.162 38.167 1.00 86.94 283 TRP A CA 1
ATOM 2257 C C . TRP A 1 283 ? -16.795 3.648 38.094 1.00 86.94 283 TRP A C 1
ATOM 2259 O O . TRP A 1 283 ? -17.647 4.505 38.321 1.00 86.94 283 TRP A O 1
ATOM 2269 N N . GLN A 1 284 ? -15.526 3.940 37.783 1.00 72.94 284 GLN A N 1
ATOM 2270 C CA . GLN A 1 284 ? -15.026 5.289 37.470 1.00 72.94 284 GLN A CA 1
ATOM 2271 C C . GLN A 1 284 ? -15.389 6.383 38.499 1.00 72.94 284 GLN A C 1
ATOM 2273 O O . GLN A 1 284 ? -15.536 7.555 38.160 1.00 72.94 284 GLN A O 1
ATOM 2278 N N . LEU A 1 285 ? -15.502 6.013 39.776 1.00 77.06 285 LEU A N 1
ATOM 2279 C CA . LEU A 1 285 ? -15.630 6.966 40.878 1.00 77.06 285 LEU A CA 1
ATOM 2280 C C . LEU A 1 285 ? -14.255 7.472 41.326 1.00 77.06 285 LEU A C 1
ATOM 2282 O O . LEU A 1 285 ? -13.264 6.729 41.305 1.00 77.06 285 LEU A O 1
ATOM 2286 N N . GLY A 1 286 ? -14.218 8.730 41.778 1.00 65.56 286 GLY A N 1
ATOM 2287 C CA . GLY A 1 286 ? -13.024 9.386 42.315 1.00 65.56 286 GLY A CA 1
ATOM 2288 C C . GLY A 1 286 ? -12.320 8.565 43.403 1.00 65.56 286 GLY A C 1
ATOM 2289 O O . GLY A 1 286 ? -12.880 7.627 43.991 1.00 65.56 286 GLY A O 1
ATOM 2290 N N . ARG A 1 287 ? -11.047 8.877 43.662 1.00 60.31 287 ARG A N 1
ATOM 2291 C CA . ARG A 1 287 ? -10.262 8.171 44.694 1.00 60.31 287 ARG A CA 1
ATOM 2292 C C . ARG A 1 287 ? -10.803 8.427 46.103 1.00 60.31 287 ARG A C 1
ATOM 2294 O O . ARG A 1 287 ? -10.601 7.588 46.974 1.00 60.31 287 ARG A O 1
ATOM 2301 N N . ASP A 1 288 ? -11.560 9.501 46.265 1.00 62.28 288 ASP A N 1
ATOM 2302 C CA . ASP A 1 288 ? -12.038 10.020 47.548 1.00 62.28 288 ASP A CA 1
ATOM 2303 C C . ASP A 1 288 ? -13.324 9.338 48.023 1.00 62.28 288 ASP A C 1
ATOM 2305 O O . ASP A 1 288 ? -13.668 9.398 49.204 1.00 62.28 288 ASP A O 1
ATOM 2309 N N . PHE A 1 289 ? -13.991 8.593 47.133 1.00 73.50 289 PHE A N 1
ATOM 2310 C CA . PHE A 1 289 ? -15.042 7.662 47.526 1.00 73.50 289 PHE A CA 1
ATOM 2311 C C . PHE A 1 289 ? -14.442 6.510 48.339 1.00 73.50 289 PHE A C 1
ATOM 2313 O O . PHE A 1 289 ? -13.565 5.780 47.854 1.00 73.50 289 PHE A O 1
ATOM 2320 N N . LYS A 1 290 ? -14.938 6.336 49.569 1.00 73.69 290 LYS A N 1
ATOM 2321 C CA . LYS A 1 290 ? -14.551 5.259 50.486 1.00 73.69 290 LYS A CA 1
ATOM 2322 C C . LYS A 1 290 ? -15.559 4.117 50.376 1.00 73.69 290 LYS A C 1
ATOM 2324 O O . LYS A 1 290 ? -16.581 4.153 51.052 1.00 73.69 290 LYS A O 1
ATOM 2329 N N . PRO A 1 291 ? -15.296 3.101 49.547 1.00 73.50 291 PRO A N 1
ATOM 2330 C CA . PRO A 1 291 ? -16.255 2.029 49.375 1.00 73.50 291 PRO A CA 1
ATOM 2331 C C . PRO A 1 291 ? -16.338 1.125 50.606 1.00 73.50 291 PRO A C 1
ATOM 2333 O O . PRO A 1 291 ? -15.358 0.963 51.341 1.00 73.50 291 PRO A O 1
ATOM 2336 N N . SER A 1 292 ? -17.470 0.438 50.757 1.00 83.19 292 SER A N 1
ATOM 2337 C CA . SER A 1 292 ? -17.616 -0.645 51.729 1.00 83.19 292 SER A CA 1
ATOM 2338 C C . SER A 1 292 ? -16.553 -1.728 51.539 1.00 83.19 292 SER A C 1
ATOM 2340 O O . SER A 1 292 ? -16.156 -2.050 50.410 1.00 83.19 292 SER A O 1
ATOM 2342 N N . GLN A 1 293 ? -16.104 -2.319 52.649 1.00 82.25 293 GLN A N 1
ATOM 2343 C CA . GLN A 1 293 ? -15.112 -3.396 52.627 1.00 82.25 293 GLN A CA 1
ATOM 2344 C C . GLN A 1 293 ? -15.575 -4.552 51.732 1.00 82.25 293 GLN A C 1
ATOM 2346 O O . GLN A 1 293 ? -16.707 -5.012 51.842 1.00 82.25 293 GLN A O 1
ATOM 2351 N N . GLY A 1 294 ? -14.689 -5.023 50.850 1.00 84.94 294 GLY A N 1
ATOM 2352 C CA . GLY A 1 294 ? -14.997 -6.075 49.873 1.00 84.94 294 GLY A CA 1
ATOM 2353 C C . GLY A 1 294 ? -15.460 -5.568 48.503 1.00 84.94 294 GLY A C 1
ATOM 2354 O O . GLY A 1 294 ? -15.673 -6.380 47.605 1.00 84.94 294 GLY A O 1
ATOM 2355 N N . SER A 1 295 ? -15.574 -4.251 48.311 1.00 89.75 295 SER A N 1
ATOM 2356 C CA . SER A 1 295 ? -15.871 -3.667 47.000 1.00 89.75 295 SER A CA 1
ATOM 2357 C C . SER A 1 295 ? -14.685 -3.751 46.035 1.00 89.75 295 SER A C 1
ATOM 2359 O O . SER A 1 295 ? -13.523 -3.669 46.439 1.00 89.75 295 SER A O 1
ATOM 2361 N N . LEU A 1 296 ? -14.979 -3.860 44.740 1.00 89.75 296 LEU A N 1
ATOM 2362 C CA . LEU A 1 296 ? -13.988 -3.997 43.672 1.00 89.75 296 LEU A CA 1
ATOM 2363 C C . LEU A 1 296 ? -14.026 -2.788 42.740 1.00 89.75 296 LEU A C 1
ATOM 2365 O O . LEU A 1 296 ? -15.054 -2.504 42.132 1.00 89.75 296 LEU A O 1
ATOM 2369 N N . ARG A 1 297 ? -12.896 -2.086 42.603 1.00 88.19 297 ARG A N 1
ATOM 2370 C CA . ARG A 1 297 ? -12.737 -1.006 41.617 1.00 88.19 297 ARG A CA 1
ATOM 2371 C C . ARG A 1 297 ? -12.472 -1.594 40.232 1.00 88.19 297 ARG A C 1
ATOM 2373 O O . ARG A 1 297 ? -11.549 -2.389 40.081 1.00 88.19 297 ARG A O 1
ATOM 2380 N N . LEU A 1 298 ? -13.269 -1.174 39.254 1.00 84.94 298 LEU A N 1
ATOM 2381 C CA . LEU A 1 298 ? -13.170 -1.547 37.841 1.00 84.94 298 LEU A CA 1
ATOM 2382 C C . LEU A 1 298 ? -12.783 -0.319 36.997 1.00 84.94 298 LEU A C 1
ATOM 2384 O O . LEU A 1 298 ? -12.947 0.822 37.439 1.00 84.94 298 LEU A O 1
ATOM 2388 N N . GLY A 1 299 ? -12.266 -0.540 35.787 1.00 70.56 299 GLY A N 1
ATOM 2389 C CA . GLY A 1 299 ? -11.873 0.521 34.851 1.00 70.56 299 GLY A CA 1
ATOM 2390 C C . GLY A 1 299 ? -10.463 1.083 35.067 1.00 70.56 299 GLY A C 1
ATOM 2391 O O . GLY A 1 299 ? -10.087 2.067 34.435 1.00 70.56 299 GLY A O 1
ATOM 2392 N N . ALA A 1 300 ? -9.666 0.482 35.957 1.00 64.88 300 ALA A N 1
ATOM 2393 C CA . ALA A 1 300 ? -8.250 0.827 36.156 1.00 64.88 300 ALA A CA 1
ATOM 2394 C C . ALA A 1 300 ? -7.282 -0.119 35.413 1.00 64.88 300 ALA A C 1
ATOM 2396 O O . ALA A 1 300 ? -6.082 0.149 35.357 1.00 64.88 300 ALA A O 1
ATOM 2397 N N . ILE A 1 301 ? -7.800 -1.225 34.875 1.00 68.00 301 ILE A N 1
ATOM 2398 C CA . ILE A 1 301 ? -7.063 -2.329 34.239 1.00 68.00 301 ILE A CA 1
ATOM 2399 C C . ILE A 1 301 ? -7.710 -2.684 32.889 1.00 68.00 301 ILE A C 1
ATOM 2401 O O . ILE A 1 301 ? -8.557 -1.942 32.409 1.00 68.00 301 ILE A O 1
ATOM 2405 N N . SER A 1 302 ? -7.315 -3.770 32.217 1.00 71.44 302 SER A N 1
ATOM 2406 C CA . SER A 1 302 ? -7.889 -4.104 30.902 1.00 71.44 302 SER A CA 1
ATOM 2407 C C . SER A 1 302 ? -9.357 -4.563 30.984 1.00 71.44 302 SER A C 1
ATOM 2409 O O . SER A 1 302 ? -9.761 -5.207 31.950 1.00 71.44 302 SER A O 1
ATOM 2411 N N . GLN A 1 303 ? -10.154 -4.311 29.934 1.00 72.75 303 GLN A N 1
ATOM 2412 C CA . GLN A 1 303 ? -11.579 -4.707 29.868 1.00 72.75 303 GLN A CA 1
ATOM 2413 C C . GLN A 1 303 ? -11.780 -6.200 30.118 1.00 72.75 303 GLN A C 1
ATOM 2415 O O . GLN A 1 303 ? -12.702 -6.611 30.813 1.00 72.75 303 GLN A O 1
ATOM 2420 N N . ARG A 1 304 ? -10.871 -7.025 29.596 1.00 76.00 304 ARG A N 1
ATOM 2421 C CA . ARG A 1 304 ? -10.916 -8.474 29.783 1.00 76.00 304 ARG A CA 1
ATOM 2422 C C . ARG A 1 304 ? -10.714 -8.875 31.245 1.00 76.00 304 ARG A C 1
ATOM 2424 O O . ARG A 1 304 ? -11.319 -9.847 31.689 1.00 76.00 304 ARG A O 1
ATOM 2431 N N . GLU A 1 305 ? -9.859 -8.170 31.979 1.00 81.75 305 GLU A N 1
ATOM 2432 C CA . GLU A 1 305 ? -9.646 -8.427 33.405 1.00 81.75 305 GLU A CA 1
ATOM 2433 C C . GLU A 1 305 ? -10.851 -7.968 34.229 1.00 81.75 305 GLU A C 1
ATOM 2435 O O . GLU A 1 305 ? -11.293 -8.708 35.108 1.00 81.75 305 GLU A O 1
ATOM 2440 N N . ASP A 1 306 ? -11.441 -6.819 33.891 1.00 84.44 306 ASP A N 1
ATOM 2441 C CA . ASP A 1 306 ? -12.676 -6.344 34.521 1.00 84.44 306 ASP A CA 1
ATOM 2442 C C . ASP A 1 306 ? -13.844 -7.315 34.267 1.00 84.44 306 ASP A C 1
ATOM 2444 O O . ASP A 1 306 ? -14.541 -7.711 35.200 1.00 84.44 306 ASP A O 1
ATOM 2448 N N . GLU A 1 307 ? -14.015 -7.807 33.037 1.00 86.06 307 GLU A N 1
ATOM 2449 C CA . GLU A 1 307 ? -15.017 -8.826 32.703 1.00 86.06 307 GLU A CA 1
ATOM 2450 C C . GLU A 1 307 ? -14.805 -10.138 33.470 1.00 86.06 307 GLU A C 1
ATOM 2452 O O . GLU A 1 307 ? -15.771 -10.792 33.874 1.00 86.06 307 GLU A O 1
ATOM 2457 N N . GLN A 1 308 ? -13.550 -10.550 33.673 1.00 87.94 308 GLN A N 1
ATOM 2458 C CA . GLN A 1 308 ? -13.217 -11.734 34.468 1.00 87.94 308 GLN A CA 1
ATOM 2459 C C . GLN A 1 308 ? -13.504 -11.517 35.954 1.00 87.94 308 GLN A C 1
ATOM 2461 O O . GLN A 1 308 ? -14.051 -12.413 36.604 1.00 87.94 308 GLN A O 1
ATOM 2466 N N . ALA A 1 309 ? -13.172 -10.341 36.488 1.00 89.25 309 ALA A N 1
ATOM 2467 C CA . ALA A 1 309 ? -13.471 -9.969 37.864 1.00 89.25 309 ALA A CA 1
ATOM 2468 C C . ALA A 1 309 ? -14.986 -9.969 38.110 1.00 89.25 309 ALA A C 1
ATOM 2470 O O . ALA A 1 309 ? -15.452 -10.589 39.070 1.00 89.25 309 ALA A O 1
ATOM 2471 N N . VAL A 1 310 ? -15.759 -9.376 37.196 1.00 90.62 310 VAL A N 1
ATOM 2472 C CA . VAL A 1 310 ? -17.227 -9.393 37.225 1.00 90.62 310 VAL A CA 1
ATOM 2473 C C . VAL A 1 310 ? -17.755 -10.817 37.139 1.00 90.62 310 VAL A C 1
ATOM 2475 O O . VAL A 1 310 ? -18.562 -11.220 37.974 1.00 90.62 310 VAL A O 1
ATOM 2478 N N . ALA A 1 311 ? -17.269 -11.625 36.194 1.00 90.75 311 ALA A N 1
ATOM 2479 C CA . ALA A 1 311 ? -17.730 -13.002 36.055 1.00 90.75 311 ALA A CA 1
ATOM 2480 C C . ALA A 1 311 ? -17.500 -13.821 37.333 1.00 90.75 311 ALA A C 1
ATOM 2482 O O . ALA A 1 311 ? -18.380 -14.574 37.750 1.00 90.75 311 ALA A O 1
ATOM 2483 N N . LYS A 1 312 ? -16.351 -13.628 37.990 1.00 92.19 312 LYS A N 1
ATOM 2484 C CA . LYS A 1 312 ? -15.991 -14.318 39.233 1.00 92.19 312 LYS A CA 1
ATOM 2485 C C . LYS A 1 312 ? -16.827 -13.868 40.436 1.00 92.19 312 LYS A C 1
ATOM 2487 O O . LYS A 1 312 ? -17.086 -14.684 41.314 1.00 92.19 312 LYS A O 1
ATOM 2492 N N . GLN A 1 313 ? -17.221 -12.595 40.492 1.00 93.12 313 GLN A N 1
ATOM 2493 C CA . GLN A 1 313 ? -17.799 -11.973 41.694 1.00 93.12 313 GLN A CA 1
ATOM 2494 C C . GLN A 1 313 ? -19.285 -11.619 41.569 1.00 93.12 313 GLN A C 1
ATOM 2496 O O . GLN A 1 313 ? -19.903 -11.255 42.561 1.00 93.12 313 GLN A O 1
ATOM 2501 N N . SER A 1 314 ? -19.881 -11.782 40.387 1.00 89.75 314 SER A N 1
ATOM 2502 C CA . SER A 1 314 ? -21.295 -11.488 40.084 1.00 89.75 314 SER A CA 1
ATOM 2503 C C . SER A 1 314 ? -22.323 -12.173 40.990 1.00 89.75 314 SER A C 1
ATOM 2505 O O . SER A 1 314 ? -23.432 -11.677 41.143 1.00 89.75 314 SER A O 1
ATOM 2507 N N . ARG A 1 315 ? -21.980 -13.311 41.607 1.00 87.81 315 ARG A N 1
ATOM 2508 C CA . ARG A 1 315 ? -22.859 -13.992 42.577 1.00 87.81 315 ARG A CA 1
ATOM 2509 C C . ARG A 1 315 ? -22.777 -13.407 43.986 1.00 87.81 315 ARG A C 1
ATOM 2511 O O . ARG A 1 315 ? -23.671 -13.643 44.788 1.00 87.81 315 ARG A O 1
ATOM 2518 N N . THR A 1 316 ? -21.700 -12.687 44.285 1.00 89.75 316 THR A N 1
ATOM 2519 C CA . THR A 1 316 ? -21.398 -12.140 45.614 1.00 89.75 316 THR A CA 1
ATOM 2520 C C . THR A 1 316 ? -21.708 -10.648 45.678 1.00 89.75 316 THR A C 1
ATOM 2522 O O . THR A 1 316 ? -22.240 -10.164 46.669 1.00 89.75 316 THR A O 1
ATOM 2525 N N . LEU A 1 317 ? -21.377 -9.913 44.616 1.00 92.94 317 LEU A N 1
ATOM 2526 C CA . LEU A 1 317 ? -21.555 -8.471 44.512 1.00 92.94 317 LEU A CA 1
ATOM 2527 C C . LEU A 1 317 ? -22.690 -8.193 43.535 1.00 92.94 317 LEU A C 1
ATOM 2529 O O . LEU A 1 317 ? -22.602 -8.591 42.381 1.00 92.94 317 LEU A O 1
ATOM 2533 N N . SER A 1 318 ? -23.734 -7.500 43.985 1.00 92.00 318 SER A N 1
ATOM 2534 C CA . SER A 1 318 ? -24.879 -7.101 43.144 1.00 92.00 318 SER A CA 1
ATOM 2535 C C . SER A 1 318 ? -24.933 -5.593 42.889 1.00 92.00 318 SER A C 1
ATOM 2537 O O . SER A 1 318 ? -25.652 -5.135 42.008 1.00 92.00 318 SER A O 1
ATOM 2539 N N . VAL A 1 319 ? -24.172 -4.811 43.649 1.00 93.94 319 VAL A N 1
ATOM 2540 C CA . VAL A 1 319 ? -24.238 -3.348 43.654 1.00 93.94 319 VAL A CA 1
ATOM 2541 C C . VAL A 1 319 ? -23.198 -2.755 42.706 1.00 93.94 319 VAL A C 1
ATOM 2543 O O . VAL A 1 319 ? -22.061 -3.220 42.676 1.00 93.94 319 VAL A O 1
ATOM 2546 N N . TRP A 1 320 ? -23.585 -1.733 41.943 1.00 93.44 320 TRP A N 1
ATOM 2547 C CA . TRP A 1 320 ? -22.725 -0.971 41.037 1.00 93.44 320 TRP A CA 1
ATOM 2548 C C . TRP A 1 320 ? -22.748 0.508 41.402 1.00 93.44 320 TRP A C 1
ATOM 2550 O O . TRP A 1 320 ? -23.755 1.179 41.202 1.00 93.44 320 TRP A O 1
ATOM 2560 N N . TYR A 1 321 ? -21.629 1.020 41.897 1.00 91.44 321 TYR A N 1
ATOM 2561 C CA . TYR A 1 321 ? -21.448 2.423 42.242 1.00 91.44 321 TYR A CA 1
ATOM 2562 C C . TYR A 1 321 ? -20.905 3.194 41.039 1.00 91.44 321 TYR A C 1
ATOM 2564 O O . TYR A 1 321 ? -19.803 2.904 40.570 1.00 91.44 321 TYR A O 1
ATOM 2572 N N . CYS A 1 322 ? -21.664 4.176 40.556 1.00 89.75 322 CYS A N 1
ATOM 2573 C CA . CYS A 1 322 ? -21.295 5.050 39.439 1.00 89.75 322 CYS A CA 1
ATOM 2574 C C . CYS A 1 322 ? -21.419 6.521 39.854 1.00 89.75 322 CYS A C 1
ATOM 2576 O O . CYS A 1 322 ? -22.210 6.857 40.731 1.00 89.75 322 CYS A O 1
ATOM 2578 N N . SER A 1 323 ? -20.682 7.422 39.203 1.00 86.50 323 SER A N 1
ATOM 2579 C CA . SER A 1 323 ? -20.888 8.863 39.393 1.00 86.50 323 SER A CA 1
ATOM 2580 C C . SER A 1 323 ? -22.189 9.310 38.722 1.00 86.50 323 SER A C 1
ATOM 2582 O O . SER A 1 323 ? -22.432 8.988 37.560 1.00 86.50 323 SER A O 1
ATOM 2584 N N . ALA A 1 324 ? -23.008 10.115 39.401 1.00 83.50 324 ALA A N 1
ATOM 2585 C CA . ALA A 1 324 ? -24.174 10.740 38.774 1.00 83.50 324 ALA A CA 1
ATOM 2586 C C . ALA A 1 324 ? -23.785 11.757 37.684 1.00 83.50 324 ALA A C 1
ATOM 2588 O O . ALA A 1 324 ? -24.592 12.073 36.815 1.00 83.50 324 ALA A O 1
ATOM 2589 N N . ARG A 1 325 ? -22.538 12.246 37.694 1.00 77.81 325 ARG A N 1
ATOM 2590 C CA . ARG A 1 325 ? -22.010 13.166 36.675 1.00 77.81 325 ARG A CA 1
ATOM 2591 C C . ARG A 1 325 ? -21.488 12.453 35.422 1.00 77.81 325 ARG A C 1
ATOM 2593 O O . ARG A 1 325 ? -21.306 13.105 34.398 1.00 77.81 325 ARG A O 1
ATOM 2600 N N . SER A 1 326 ? -21.232 11.143 35.483 1.00 72.62 326 SER A N 1
ATOM 2601 C CA . SER A 1 326 ? -20.681 10.400 34.343 1.00 72.62 326 SER A CA 1
ATOM 2602 C C . SER A 1 326 ? -21.769 9.938 33.381 1.00 72.62 326 SER A C 1
ATOM 2604 O O . SER A 1 326 ? -22.821 9.458 33.810 1.00 72.62 326 SER A O 1
ATOM 2606 N N . VAL A 1 327 ? -21.483 9.988 32.078 1.00 67.69 327 VAL A N 1
ATOM 2607 C CA . VAL A 1 327 ? -22.335 9.359 31.061 1.00 67.69 327 VAL A CA 1
ATOM 2608 C C . VAL A 1 327 ? -22.186 7.838 31.121 1.00 67.69 327 VAL A C 1
ATOM 2610 O O . VAL A 1 327 ? -21.055 7.344 31.136 1.00 67.69 327 VAL A O 1
ATOM 2613 N N . PRO A 1 328 ? -23.289 7.069 31.096 1.00 71.62 328 PRO A N 1
ATOM 2614 C CA . PRO A 1 328 ? -23.195 5.624 30.955 1.00 71.62 328 PRO A CA 1
ATOM 2615 C C . PRO A 1 328 ? -22.566 5.249 29.603 1.00 71.62 328 PRO A C 1
ATOM 2617 O O . PRO A 1 328 ? -23.023 5.683 28.543 1.00 71.62 328 PRO A O 1
ATOM 2620 N N . THR A 1 329 ? -21.502 4.444 29.632 1.00 75.19 329 THR A N 1
ATOM 2621 C CA . THR A 1 329 ? -20.745 4.032 28.440 1.00 75.19 329 THR A CA 1
ATOM 2622 C C . THR A 1 329 ? -21.119 2.623 27.980 1.00 75.19 329 THR A C 1
ATOM 2624 O O . THR A 1 329 ? -21.665 1.825 28.741 1.00 75.19 329 THR A O 1
ATOM 2627 N N . GLY A 1 330 ? -20.790 2.290 26.726 1.00 68.62 330 GLY A N 1
ATOM 2628 C CA . GLY A 1 330 ? -20.954 0.926 26.206 1.00 68.62 330 GLY A CA 1
ATOM 2629 C C . GLY A 1 330 ? -20.199 -0.120 27.035 1.00 68.62 330 GLY A C 1
ATOM 2630 O O . GLY A 1 330 ? -20.742 -1.185 27.295 1.00 68.62 330 GLY A O 1
ATOM 2631 N N . ASP A 1 331 ? -19.017 0.225 27.549 1.00 76.38 331 ASP A N 1
ATOM 2632 C CA . ASP A 1 331 ? -18.217 -0.675 28.391 1.00 76.38 331 ASP A CA 1
ATOM 2633 C C . ASP A 1 331 ? -18.947 -1.035 29.695 1.00 76.38 331 ASP A C 1
ATOM 2635 O O . ASP A 1 331 ? -18.965 -2.193 30.109 1.00 76.38 331 ASP A O 1
ATOM 2639 N N . LEU A 1 332 ? -19.621 -0.060 30.322 1.00 85.50 332 LEU A N 1
ATOM 2640 C CA . LEU A 1 332 ? -20.468 -0.326 31.485 1.00 85.50 332 LEU A CA 1
ATOM 2641 C C . LEU A 1 332 ? -21.630 -1.263 31.118 1.00 85.50 332 LEU A C 1
ATOM 2643 O O . LEU A 1 332 ? -21.963 -2.155 31.900 1.00 85.50 332 LEU A O 1
ATOM 2647 N N . ALA A 1 333 ? -22.228 -1.102 29.932 1.00 82.44 333 ALA A N 1
ATOM 2648 C CA . ALA A 1 333 ? -23.290 -1.994 29.466 1.00 82.44 333 ALA A CA 1
ATOM 2649 C C . ALA A 1 333 ? -22.786 -3.435 29.321 1.00 82.44 333 ALA A C 1
ATOM 2651 O O . ALA A 1 333 ? -23.450 -4.360 29.788 1.00 82.44 333 ALA A O 1
ATOM 2652 N N . ASP A 1 334 ? -21.610 -3.624 28.722 1.00 81.50 334 ASP A N 1
ATOM 2653 C CA . ASP A 1 334 ? -21.005 -4.942 28.525 1.00 81.50 334 ASP A CA 1
ATOM 2654 C C . ASP A 1 334 ? -20.720 -5.632 29.865 1.00 81.50 334 ASP A C 1
ATOM 2656 O O . ASP A 1 334 ? -21.023 -6.816 30.037 1.00 81.50 334 ASP A O 1
ATOM 2660 N N . LEU A 1 335 ? -20.231 -4.884 30.858 1.00 88.50 335 LEU A N 1
ATOM 2661 C CA . LEU A 1 335 ? -19.989 -5.404 32.202 1.00 88.50 335 LEU A CA 1
ATOM 2662 C C . LEU A 1 335 ? -21.288 -5.761 32.947 1.00 88.50 335 LEU A C 1
ATOM 2664 O O . LEU A 1 335 ? -21.362 -6.819 33.576 1.00 88.50 335 LEU A O 1
ATOM 2668 N N . LEU A 1 336 ? -22.336 -4.938 32.845 1.00 90.06 336 LEU A N 1
ATOM 2669 C CA . LEU A 1 336 ? -23.656 -5.236 33.422 1.00 90.06 336 LEU A CA 1
ATOM 2670 C C . LEU A 1 336 ? -24.305 -6.456 32.750 1.00 90.06 336 LEU A C 1
ATOM 2672 O O . LEU A 1 336 ? -24.846 -7.335 33.427 1.00 90.06 336 LEU A O 1
ATOM 2676 N N . LEU A 1 337 ? -24.200 -6.560 31.423 1.00 85.56 337 LEU A N 1
ATOM 2677 C CA . LEU A 1 337 ? -24.648 -7.726 30.663 1.00 85.56 337 LEU A CA 1
ATOM 2678 C C . LEU A 1 337 ? -23.878 -8.981 31.071 1.00 85.56 337 LEU A C 1
ATOM 2680 O O . LEU A 1 337 ? -24.487 -10.038 31.254 1.00 85.56 337 LEU A O 1
ATOM 2684 N N . LYS A 1 338 ? -22.559 -8.868 31.259 1.00 88.19 338 LYS A N 1
ATOM 2685 C CA . LYS A 1 338 ? -21.714 -9.966 31.726 1.00 88.19 338 LYS A CA 1
ATOM 2686 C C . LYS A 1 338 ? -22.128 -10.435 33.114 1.00 88.19 338 LYS A C 1
ATOM 2688 O O . LYS A 1 338 ? -22.289 -11.637 33.305 1.00 88.19 338 LYS A O 1
ATOM 2693 N N . HIS A 1 339 ? -22.345 -9.500 34.037 1.00 93.62 339 HIS A N 1
ATOM 2694 C CA . HIS A 1 339 ? -22.826 -9.771 35.389 1.00 93.62 339 HIS A CA 1
ATOM 2695 C C . HIS A 1 339 ? -24.143 -10.560 35.358 1.00 93.62 339 HIS A C 1
ATOM 2697 O O . HIS A 1 339 ? -24.273 -11.585 36.032 1.00 93.62 339 HIS A O 1
ATOM 2703 N N . ARG A 1 340 ? -25.108 -10.126 34.537 1.00 90.56 340 ARG A N 1
ATOM 2704 C CA . ARG A 1 340 ? -26.384 -10.833 34.366 1.00 90.56 340 ARG A CA 1
ATOM 2705 C C . ARG A 1 340 ? -26.189 -12.226 33.768 1.00 90.56 340 ARG A C 1
ATOM 2707 O O . ARG A 1 340 ? -26.759 -13.197 34.258 1.00 90.56 340 ARG A O 1
ATOM 2714 N N . ALA A 1 341 ? -25.358 -12.347 32.733 1.00 86.12 341 ALA A N 1
ATOM 2715 C CA . ALA A 1 341 ? -25.093 -13.617 32.056 1.00 86.12 341 ALA A CA 1
ATOM 2716 C C . ALA A 1 341 ? -24.460 -14.674 32.979 1.00 86.12 341 ALA A C 1
ATOM 2718 O O . ALA A 1 341 ? -24.618 -15.870 32.745 1.00 86.12 341 ALA A O 1
ATOM 2719 N N . THR A 1 342 ? -23.761 -14.254 34.035 1.00 88.31 342 THR A N 1
ATOM 2720 C CA . THR A 1 342 ? -23.154 -15.146 35.035 1.00 88.31 342 THR A CA 1
ATOM 2721 C C . THR A 1 342 ? -24.077 -15.449 36.223 1.00 88.31 342 THR A C 1
ATOM 2723 O O . THR A 1 342 ? -23.672 -16.139 37.164 1.00 88.31 342 THR A O 1
ATOM 2726 N N . GLY A 1 343 ? -25.339 -15.012 36.143 1.00 85.75 343 GLY A N 1
ATOM 2727 C CA . GLY A 1 343 ? -26.400 -15.302 37.107 1.00 85.75 343 GLY A CA 1
ATOM 2728 C C . GLY A 1 343 ? -26.483 -14.324 38.277 1.00 85.75 343 GLY A C 1
ATOM 2729 O O . GLY A 1 343 ? -27.098 -14.664 39.282 1.00 85.75 343 GLY A O 1
ATOM 2730 N N . GLY A 1 344 ? -25.844 -13.154 38.185 1.00 90.19 344 GLY A N 1
ATOM 2731 C CA . GLY A 1 344 ? -26.008 -12.087 39.171 1.00 90.19 344 GLY A CA 1
ATOM 2732 C C . GLY A 1 344 ? -27.172 -11.148 38.838 1.00 90.19 344 GLY A C 1
ATOM 2733 O O . GLY A 1 344 ? -27.689 -11.143 37.718 1.00 90.19 344 GLY A O 1
ATOM 2734 N N . HIS A 1 345 ? -27.560 -10.327 39.811 1.00 92.81 345 HIS A N 1
ATOM 2735 C CA . HIS A 1 345 ? -28.674 -9.382 39.706 1.00 92.81 345 HIS A CA 1
ATOM 2736 C C . HIS A 1 345 ? -28.164 -7.953 39.929 1.00 92.81 345 HIS A C 1
ATOM 2738 O O . HIS A 1 345 ? -28.207 -7.459 41.059 1.00 92.81 345 HIS A O 1
ATOM 2744 N N . PRO A 1 346 ? -27.627 -7.295 38.884 1.00 94.12 346 PRO A N 1
ATOM 2745 C CA . PRO A 1 346 ? -27.006 -5.990 39.046 1.00 94.12 346 PRO A CA 1
ATOM 2746 C C . PRO A 1 346 ? -28.035 -4.933 39.473 1.00 94.12 346 PRO A C 1
ATOM 2748 O O . PRO A 1 346 ? -29.162 -4.917 38.984 1.00 94.12 346 PRO A O 1
ATOM 2751 N N . ARG A 1 347 ? -27.622 -4.031 40.367 1.00 94.00 347 ARG A N 1
ATOM 2752 C CA . ARG A 1 347 ? -28.344 -2.824 40.794 1.00 94.00 347 ARG A CA 1
ATOM 2753 C C . ARG A 1 347 ? -27.395 -1.634 40.707 1.00 94.00 347 ARG A C 1
ATOM 2755 O O . ARG A 1 347 ? -26.304 -1.696 41.274 1.00 94.00 347 ARG A O 1
ATOM 2762 N N . VAL A 1 348 ? -27.782 -0.578 39.998 1.00 93.38 348 VAL A N 1
ATOM 2763 C CA . VAL A 1 348 ? -26.928 0.591 39.748 1.00 93.38 348 VAL A CA 1
ATOM 2764 C C . VAL A 1 348 ? -27.308 1.732 40.684 1.00 93.38 348 VAL A C 1
ATOM 2766 O O . VAL A 1 348 ? -28.458 2.156 40.716 1.00 93.38 348 VAL A O 1
ATOM 2769 N N . TYR A 1 349 ? -26.320 2.251 41.406 1.00 92.69 349 TYR A N 1
ATOM 2770 C CA . TYR A 1 349 ? -26.434 3.415 42.273 1.00 92.69 349 TYR A CA 1
ATOM 2771 C C . TYR A 1 349 ? -25.597 4.556 41.705 1.00 92.69 349 TYR A C 1
ATOM 2773 O O . TYR A 1 349 ? -24.377 4.443 41.551 1.00 92.69 349 TYR A O 1
ATOM 2781 N N . LEU A 1 350 ? -26.270 5.654 41.379 1.00 90.88 350 LEU A N 1
ATOM 2782 C CA . LEU A 1 350 ? -25.668 6.890 40.901 1.00 90.88 350 LEU A CA 1
ATOM 2783 C C . LEU A 1 350 ? -25.397 7.786 42.103 1.00 90.88 350 LEU A C 1
ATOM 2785 O O . LEU A 1 350 ? -26.331 8.217 42.768 1.00 90.88 350 LEU A O 1
ATOM 2789 N N . LEU A 1 351 ? -24.131 8.063 42.393 1.00 89.00 351 LEU A N 1
ATOM 2790 C CA . LEU A 1 351 ? -23.730 8.885 43.530 1.00 89.00 351 LEU A CA 1
ATOM 2791 C C . LEU A 1 351 ? -23.635 10.357 43.110 1.00 89.00 351 LEU A C 1
ATOM 2793 O O . LEU A 1 351 ? -22.850 10.697 42.220 1.00 89.00 351 LEU A O 1
ATOM 2797 N N . ALA A 1 352 ? -24.423 11.217 43.753 1.00 86.38 352 ALA A N 1
ATOM 2798 C CA . ALA A 1 352 ? -24.446 12.667 43.565 1.00 86.38 352 ALA A CA 1
ATOM 2799 C C . ALA A 1 352 ? -24.147 13.388 44.882 1.00 86.38 352 ALA A C 1
ATOM 2801 O O . ALA A 1 352 ? -24.600 12.955 45.941 1.00 86.38 352 ALA A O 1
ATOM 2802 N N . ARG A 1 353 ? -23.426 14.515 44.846 1.00 81.38 353 ARG A N 1
ATOM 2803 C CA . ARG A 1 353 ? -23.170 15.298 46.063 1.00 81.38 353 ARG A CA 1
ATOM 2804 C C . ARG A 1 353 ? -24.356 16.210 46.380 1.00 81.38 353 ARG A C 1
ATOM 2806 O O . ARG A 1 353 ? -24.923 16.833 45.482 1.00 81.38 353 ARG A O 1
ATOM 2813 N N . ARG A 1 354 ? -24.698 16.358 47.664 1.00 74.44 354 ARG A N 1
ATOM 2814 C CA . ARG A 1 354 ? -25.632 17.404 48.112 1.00 74.44 354 ARG A CA 1
ATOM 2815 C C . ARG A 1 354 ? -25.075 18.785 47.744 1.00 74.44 354 ARG A C 1
ATOM 2817 O O . ARG A 1 354 ? -24.011 19.174 48.221 1.00 74.44 354 ARG A O 1
ATOM 2824 N N . GLY A 1 355 ? -25.797 19.505 46.885 1.00 70.00 355 GLY A N 1
ATOM 2825 C CA . GLY A 1 355 ? -25.382 20.798 46.323 1.00 70.00 355 GLY A CA 1
ATOM 2826 C C . GLY A 1 355 ? -24.892 20.744 44.871 1.00 70.00 355 GLY A C 1
ATOM 2827 O O . GLY A 1 355 ? -24.588 21.793 44.307 1.00 70.00 355 GLY A O 1
ATOM 2828 N N . ASP A 1 356 ? -24.841 19.563 44.248 1.00 73.38 356 ASP A N 1
ATOM 2829 C CA . ASP A 1 356 ? -24.565 19.452 42.815 1.00 73.38 356 ASP A CA 1
ATOM 2830 C C . ASP A 1 356 ? -25.685 20.086 41.977 1.00 73.38 356 ASP A C 1
ATOM 2832 O O . ASP A 1 356 ? -26.869 19.843 42.210 1.00 73.38 356 ASP A O 1
ATOM 2836 N N . THR A 1 357 ? -25.318 20.841 40.937 1.00 73.69 357 THR A N 1
ATOM 2837 C CA . THR A 1 357 ? -26.253 21.385 39.935 1.00 73.69 357 THR A CA 1
ATOM 2838 C C . THR A 1 357 ? -26.641 20.321 38.902 1.00 73.69 357 THR A C 1
ATOM 2840 O O . THR A 1 357 ? -26.494 20.522 37.696 1.00 73.69 357 THR A O 1
ATOM 2843 N N . LEU A 1 358 ? -27.056 19.144 39.367 1.00 75.44 358 LEU A N 1
ATOM 2844 C CA . LEU A 1 358 ? -27.574 18.083 38.509 1.00 75.44 358 LEU A CA 1
ATOM 2845 C C . LEU A 1 358 ? -29.054 18.334 38.228 1.00 75.44 358 LEU A C 1
ATOM 2847 O O . LEU A 1 358 ? -29.801 18.710 39.124 1.00 75.44 358 LEU A O 1
ATOM 2851 N N . GLU A 1 359 ? -29.488 18.080 36.995 1.00 81.88 359 GLU A N 1
ATOM 2852 C CA . GLU A 1 359 ? -30.908 18.050 36.634 1.00 81.88 359 GLU A CA 1
ATOM 2853 C C . GLU A 1 359 ? -31.407 16.592 36.691 1.00 81.88 359 GLU A C 1
ATOM 2855 O O . GLU A 1 359 ? -31.153 15.830 35.747 1.00 81.88 359 GLU A O 1
ATOM 2860 N N . PRO A 1 360 ? -32.117 16.158 37.758 1.00 81.81 360 PRO A N 1
ATOM 2861 C CA . PRO A 1 360 ? -32.426 14.739 37.982 1.00 81.81 360 PRO A CA 1
ATOM 2862 C C . PRO A 1 360 ? -33.261 14.119 36.859 1.00 81.81 360 PRO A C 1
ATOM 2864 O O . PRO A 1 360 ? -33.084 12.954 36.508 1.00 81.81 360 PRO A O 1
ATOM 2867 N N . LEU A 1 361 ? -34.132 14.913 36.231 1.00 81.88 361 LEU A N 1
ATOM 2868 C CA . LEU A 1 361 ? -34.952 14.473 35.100 1.00 81.88 361 LEU A CA 1
ATOM 2869 C C . LEU A 1 361 ? -34.121 14.193 33.840 1.00 81.88 361 LEU A C 1
ATOM 2871 O O . LEU A 1 361 ? -34.398 13.224 33.130 1.00 81.88 361 LEU A O 1
ATOM 2875 N N . ASN A 1 362 ? -33.086 14.991 33.566 1.00 79.31 362 ASN A N 1
ATOM 2876 C CA . ASN A 1 362 ? -32.185 14.733 32.440 1.00 79.31 362 ASN A CA 1
ATOM 2877 C C . ASN A 1 362 ? -31.315 13.508 32.706 1.00 79.31 362 ASN A C 1
ATOM 2879 O O . ASN A 1 362 ? -31.117 12.686 31.810 1.00 79.31 362 ASN A O 1
ATOM 2883 N N . LEU A 1 363 ? -30.852 13.349 33.948 1.00 82.88 363 LEU A N 1
ATOM 2884 C CA . LEU A 1 363 ? -30.121 12.161 34.370 1.00 82.88 363 LEU A CA 1
ATOM 2885 C C . LEU A 1 363 ? -30.978 10.901 34.185 1.00 82.88 363 LEU A C 1
ATOM 2887 O O . LEU A 1 363 ? -30.545 9.953 33.527 1.00 82.88 363 LEU A O 1
ATOM 2891 N N . ALA A 1 364 ? -32.221 10.928 34.673 1.00 85.75 364 ALA A N 1
ATOM 2892 C CA . ALA A 1 364 ? -33.192 9.854 34.493 1.00 85.75 364 ALA A CA 1
ATOM 2893 C C . ALA A 1 364 ? -33.393 9.513 33.012 1.00 85.75 364 ALA A C 1
ATOM 2895 O O . ALA A 1 364 ? -33.387 8.341 32.631 1.00 85.75 364 ALA A O 1
ATOM 2896 N N . ARG A 1 365 ? -33.524 10.538 32.161 1.00 82.44 365 ARG A N 1
ATOM 2897 C CA . ARG A 1 365 ? -33.707 10.365 30.718 1.00 82.44 365 ARG A CA 1
ATOM 2898 C C . ARG A 1 365 ? -32.519 9.667 30.070 1.00 82.44 365 ARG A C 1
ATOM 2900 O O . ARG A 1 365 ? -32.713 8.697 29.338 1.00 82.44 365 ARG A O 1
ATOM 2907 N N . ASN A 1 366 ? -31.309 10.130 30.360 1.00 79.31 366 ASN A N 1
ATOM 2908 C CA . ASN A 1 366 ? -30.087 9.585 29.779 1.00 79.31 366 ASN A CA 1
ATOM 2909 C C . ASN A 1 366 ? -29.854 8.133 30.214 1.00 79.31 366 ASN A C 1
ATOM 2911 O O . ASN A 1 366 ? -29.591 7.271 29.374 1.00 79.31 366 ASN A O 1
ATOM 2915 N N . TRP A 1 367 ? -30.018 7.840 31.505 1.00 85.75 367 TRP A N 1
ATOM 2916 C CA . TRP A 1 367 ? -29.815 6.494 32.036 1.00 85.75 367 TRP A CA 1
ATOM 2917 C C . TRP A 1 367 ? -30.867 5.501 31.559 1.00 85.75 367 TRP A C 1
ATOM 2919 O O . TRP A 1 367 ? -30.520 4.377 31.205 1.00 85.75 367 TRP A O 1
ATOM 2929 N N . ARG A 1 368 ? -32.137 5.897 31.460 1.00 85.19 368 ARG A N 1
ATOM 2930 C CA . ARG A 1 368 ? -33.171 5.000 30.929 1.00 85.19 368 ARG A CA 1
ATOM 2931 C C . ARG A 1 368 ? -33.006 4.733 29.442 1.00 85.19 368 ARG A C 1
ATOM 2933 O O . ARG A 1 368 ? -33.085 3.577 29.040 1.00 85.19 368 ARG A O 1
ATOM 2940 N N . ALA A 1 369 ? -32.703 5.761 28.647 1.00 79.81 369 ALA A N 1
ATOM 2941 C CA . ALA A 1 369 ? -32.413 5.583 27.226 1.00 79.81 369 ALA A CA 1
ATOM 2942 C C . ALA A 1 369 ? -31.214 4.644 27.006 1.00 79.81 369 ALA A C 1
ATOM 2944 O O . ALA A 1 369 ? -31.219 3.824 26.087 1.00 79.81 369 ALA A O 1
ATOM 2945 N N . PHE A 1 370 ? -30.194 4.740 27.863 1.00 83.19 370 PHE A N 1
ATOM 2946 C CA . PHE A 1 370 ? -29.066 3.817 27.874 1.00 83.19 370 PHE A CA 1
ATOM 2947 C C . PHE A 1 370 ? -29.492 2.385 28.227 1.00 83.19 370 PHE A C 1
ATOM 2949 O O . PHE A 1 370 ? -29.229 1.466 27.448 1.00 83.19 370 PHE A O 1
ATOM 2956 N N . MET A 1 371 ? -30.195 2.187 29.346 1.00 86.75 371 MET A N 1
ATOM 2957 C CA . MET A 1 371 ? -30.632 0.854 29.772 1.00 86.75 371 MET A CA 1
ATOM 2958 C C . MET A 1 371 ? -31.530 0.186 28.723 1.00 86.75 371 MET A C 1
ATOM 2960 O O . MET A 1 371 ? -31.342 -0.987 28.404 1.00 86.75 371 MET A O 1
ATOM 2964 N N . GLU A 1 372 ? -32.452 0.934 28.114 1.00 80.38 372 GLU A N 1
ATOM 2965 C CA . GLU A 1 372 ? -33.330 0.434 27.054 1.00 80.38 372 GLU A CA 1
ATOM 2966 C C . GLU A 1 372 ? -32.547 0.024 25.801 1.00 80.38 372 GLU A C 1
ATOM 2968 O O . GLU A 1 372 ? -32.693 -1.102 25.315 1.00 80.38 372 GLU A O 1
ATOM 2973 N N . ARG A 1 373 ? -31.642 0.889 25.321 1.00 76.00 373 ARG A N 1
ATOM 2974 C CA . ARG A 1 373 ? -30.794 0.611 24.150 1.00 76.00 373 ARG A CA 1
ATOM 2975 C C . ARG A 1 373 ? -30.003 -0.689 24.300 1.00 76.00 373 ARG A C 1
ATOM 2977 O O . ARG A 1 373 ? -29.816 -1.404 23.316 1.00 76.00 373 ARG A O 1
ATOM 2984 N N . HIS A 1 374 ? -29.555 -0.995 25.515 1.00 73.31 374 HIS A N 1
ATOM 2985 C CA . HIS A 1 374 ? -28.713 -2.153 25.810 1.00 73.31 374 HIS A CA 1
ATOM 2986 C C . HIS A 1 374 ? -29.477 -3.360 26.382 1.00 73.31 374 HIS A C 1
ATOM 2988 O O . HIS A 1 374 ? -28.851 -4.348 26.765 1.00 73.31 374 HIS A O 1
ATOM 2994 N N . ARG A 1 375 ? -30.821 -3.341 26.385 1.00 79.19 375 ARG A N 1
ATOM 2995 C CA . ARG A 1 375 ? -31.671 -4.424 26.930 1.00 79.19 375 ARG A CA 1
ATOM 2996 C C . ARG A 1 375 ? -31.362 -4.741 28.403 1.00 79.19 375 ARG A C 1
ATOM 2998 O O . ARG A 1 375 ? -31.280 -5.910 28.799 1.00 79.19 375 ARG A O 1
ATOM 3005 N N . LEU A 1 376 ? -31.170 -3.681 29.179 1.00 85.38 376 LEU A N 1
ATOM 3006 C CA . LEU A 1 376 ? -30.927 -3.658 30.623 1.00 85.38 376 LEU A CA 1
ATOM 3007 C C . LEU A 1 376 ? -32.069 -2.942 31.369 1.00 85.38 376 LEU A C 1
ATOM 3009 O O . LEU A 1 376 ? -31.880 -2.472 32.483 1.00 85.38 376 LEU A O 1
ATOM 3013 N N . SER A 1 377 ? -33.255 -2.816 30.762 1.00 83.19 377 SER A N 1
ATOM 3014 C CA . SER A 1 377 ? -34.419 -2.134 31.357 1.00 83.19 377 SER A CA 1
ATOM 3015 C C . SER A 1 377 ? -34.899 -2.750 32.679 1.00 83.19 377 SER A C 1
ATOM 3017 O O . SER A 1 377 ? -35.633 -2.106 33.418 1.00 83.19 377 SER A O 1
ATOM 3019 N N . ASP A 1 378 ? -34.505 -3.992 32.959 1.00 86.12 378 ASP A N 1
ATOM 3020 C CA . ASP A 1 378 ? -34.745 -4.738 34.195 1.00 86.12 378 ASP A CA 1
ATOM 3021 C C . ASP A 1 378 ? -33.764 -4.390 35.328 1.00 86.12 378 ASP A C 1
ATOM 3023 O O . ASP A 1 378 ? -34.007 -4.748 36.479 1.00 86.12 378 ASP A O 1
ATOM 3027 N N . VAL A 1 379 ? -32.662 -3.698 35.023 1.00 91.25 379 VAL A N 1
ATOM 3028 C CA . VAL A 1 379 ? -31.648 -3.292 36.001 1.00 91.25 379 VAL A CA 1
ATOM 3029 C C . VAL A 1 379 ? -32.102 -2.006 36.699 1.00 91.25 379 VAL A C 1
ATOM 3031 O O . VAL A 1 379 ? -32.213 -0.969 36.039 1.00 91.25 379 VAL A O 1
ATOM 3034 N N . PRO A 1 380 ? -32.344 -2.020 38.023 1.00 92.06 380 PRO A N 1
ATOM 3035 C CA . PRO A 1 380 ? -32.761 -0.820 38.734 1.00 92.06 380 PRO A CA 1
ATOM 3036 C C . PRO A 1 380 ? -31.614 0.195 38.792 1.00 92.06 380 PRO A C 1
ATOM 3038 O O . PRO A 1 380 ? -30.462 -0.163 39.054 1.00 92.06 380 PRO A O 1
ATOM 3041 N N . VAL A 1 381 ? -31.959 1.464 38.561 1.00 92.19 381 VAL A N 1
ATOM 3042 C CA . VAL A 1 381 ? -31.054 2.617 38.642 1.00 92.19 381 VAL A CA 1
ATOM 3043 C C . VAL A 1 381 ? -31.593 3.572 39.703 1.00 92.19 381 VAL A C 1
ATOM 3045 O O . VAL A 1 381 ? -32.696 4.094 39.551 1.00 92.19 381 VAL A O 1
ATOM 3048 N N . ILE A 1 382 ? -30.818 3.784 40.764 1.00 92.56 382 ILE A N 1
ATOM 3049 C CA . ILE A 1 382 ? -31.197 4.568 41.946 1.00 92.56 382 ILE A CA 1
ATOM 3050 C C . ILE A 1 382 ? -30.233 5.748 42.076 1.00 92.56 382 ILE A C 1
ATOM 3052 O O . ILE A 1 382 ? -29.020 5.569 41.956 1.00 92.56 382 ILE A O 1
ATOM 3056 N N . LEU A 1 383 ? -30.754 6.950 42.311 1.00 91.00 383 LEU A N 1
ATOM 3057 C CA . LEU A 1 383 ? -29.955 8.140 42.603 1.00 91.00 383 LEU A CA 1
ATOM 3058 C C . LEU A 1 383 ? -29.744 8.257 44.118 1.00 91.00 383 LEU A C 1
ATOM 3060 O O . LEU A 1 383 ? -30.705 8.318 44.877 1.00 91.00 383 LEU A O 1
ATOM 3064 N N . CYS A 1 384 ? -28.490 8.302 44.557 1.00 89.88 384 CYS A N 1
ATOM 3065 C CA . CYS A 1 384 ? -28.116 8.468 45.958 1.00 89.88 384 CYS A CA 1
ATOM 3066 C C . CYS A 1 384 ? -27.445 9.820 46.177 1.00 89.88 384 CYS A C 1
ATOM 3068 O O . CYS A 1 384 ? -26.424 10.124 45.554 1.00 89.88 384 CYS A O 1
ATOM 3070 N N . TRP A 1 385 ? -27.979 10.591 47.119 1.00 86.38 385 TRP A N 1
ATOM 3071 C CA . TRP A 1 385 ? -27.382 11.842 47.565 1.00 86.38 385 TRP A CA 1
ATOM 3072 C C . TRP A 1 385 ? -26.393 11.580 48.705 1.00 86.38 385 TRP A C 1
ATOM 3074 O O . TRP A 1 385 ? -26.727 10.948 49.704 1.00 86.38 385 TRP A O 1
ATOM 3084 N N . THR A 1 386 ? -25.160 12.061 48.555 1.00 80.69 386 THR A N 1
ATOM 3085 C CA . THR A 1 386 ? -24.065 11.901 49.523 1.00 80.69 386 THR A CA 1
ATOM 3086 C C . THR A 1 386 ? -23.526 13.263 49.973 1.00 80.69 386 THR A C 1
ATOM 3088 O O . THR A 1 386 ? -23.506 14.237 49.217 1.00 80.69 386 THR A O 1
ATOM 3091 N N . GLU A 1 387 ? -23.110 13.355 51.239 1.00 71.56 387 GLU A N 1
ATOM 3092 C CA . GLU A 1 387 ? -22.520 14.569 51.823 1.00 71.56 387 GLU A CA 1
ATOM 3093 C C . GLU A 1 387 ? -21.029 14.734 51.478 1.00 71.56 387 GLU A C 1
ATOM 3095 O O . GLU A 1 387 ? -20.486 15.833 51.609 1.00 71.56 387 GLU A O 1
ATOM 3100 N N . ALA A 1 388 ? -20.361 13.677 50.999 1.00 55.22 388 ALA A N 1
ATOM 3101 C CA . ALA A 1 388 ? -18.909 13.628 50.862 1.00 55.22 388 ALA A CA 1
ATOM 3102 C C . ALA A 1 388 ? -18.449 13.172 49.467 1.00 55.22 388 ALA A C 1
ATOM 3104 O O . ALA A 1 388 ? -18.419 11.986 49.156 1.00 55.22 388 ALA A O 1
ATOM 3105 N N . LEU A 1 389 ? -17.975 14.136 48.677 1.00 52.53 389 LEU A N 1
ATOM 3106 C CA . LEU A 1 389 ? -16.934 13.963 47.658 1.00 52.53 389 LEU A CA 1
ATOM 3107 C C . LEU A 1 389 ? -16.028 15.192 47.804 1.00 52.53 389 LEU A C 1
ATOM 3109 O O . LEU A 1 389 ? -16.277 16.224 47.178 1.00 52.53 389 LEU A O 1
ATOM 3113 N N . ASN A 1 390 ? -15.089 15.144 48.754 1.00 38.12 390 ASN A N 1
ATOM 3114 C CA . ASN A 1 390 ? -14.091 16.205 48.900 1.00 38.12 390 ASN A CA 1
ATOM 3115 C C . ASN A 1 390 ? -13.017 16.010 47.822 1.00 38.12 390 ASN A C 1
ATOM 3117 O O . ASN A 1 390 ? -12.542 14.891 47.663 1.00 38.12 390 ASN A O 1
ATOM 3121 N N . GLU A 1 391 ? -12.765 17.114 47.114 1.00 34.06 391 GLU A N 1
ATOM 3122 C CA . GLU A 1 391 ? -11.922 17.365 45.926 1.00 34.06 391 GLU A CA 1
ATOM 3123 C C . GLU A 1 391 ? -10.820 16.366 45.560 1.00 34.06 391 GLU A C 1
ATOM 3125 O O . GLU A 1 391 ? -9.960 16.072 46.422 1.00 34.06 391 GLU A O 1
#

Foldseek 3Di:
DLLVVDDLPDAQAADADPVRSVVSSVPGDDDPLVVVLVCLLVVLLVVLLVVLVVQLPPPDAARAVVVVCCVQFVVLLVLLVVLVVCLVVQQDADPCLVVRDPDRFSLSRLVRSLSSLSSLLSSNVSNLVSLVVCLVVLSHFYAHEDQDVVVQVVVQVVLCVLLVVPDHQPPVHDCYNVNVVPDDCVSVVRSVCSVSVSVSSCNSSVPRRVVSSVVVNVVSVVVSVVVSSVVCVGDVSSVVSVCSNYQPPPQPDFDFDDDFDPPDDFDFAAEDAADDLAAAEEEPDDPFDDHHPPHHYPSPHDLVVLLVVLLVCLAPHQEYEAALRGQDDPSNLVSVVSSVVSPHQHEYEHEDEDVDPDDRRRSRRRVCVVCVVSVNNSHGYYYYYDNDDDD

Solvent-accessible surface area (backbone atoms only — not comparable to full-atom values): 22162 Å² total; per-residue (Å²): 106,46,70,76,72,43,62,90,81,62,82,61,65,81,20,97,45,73,68,55,47,59,56,58,34,70,81,47,79,69,58,70,55,59,62,51,55,76,44,42,36,56,55,28,20,51,48,17,38,49,54,50,55,53,52,68,69,54,88,78,92,44,40,50,44,64,61,49,43,43,64,60,44,53,49,51,42,53,52,46,53,50,51,54,51,31,68,71,41,76,76,55,48,55,89,66,46,67,80,58,43,87,76,89,44,58,60,55,26,44,49,50,46,44,50,49,52,48,16,51,51,31,15,52,52,33,24,50,51,45,47,48,52,35,36,76,66,61,73,51,43,81,47,60,68,52,88,47,69,72,63,49,56,55,46,52,55,53,53,27,57,57,45,73,65,78,51,73,67,65,87,92,65,78,48,40,41,73,47,67,79,69,50,88,65,56,67,64,60,48,47,74,47,28,65,56,51,50,52,52,50,50,48,36,39,38,64,68,41,49,47,55,47,63,56,47,50,57,52,42,49,52,51,39,53,59,46,55,76,46,36,53,83,77,32,66,71,61,31,54,50,47,61,70,10,27,68,69,79,69,74,71,65,72,48,72,68,71,87,72,79,88,85,69,92,68,74,69,54,55,75,39,88,50,72,80,80,64,38,21,40,33,43,79,57,64,90,64,60,82,72,38,83,84,42,45,81,40,67,87,64,49,70,68,57,43,48,48,51,37,51,74,38,14,80,79,32,36,38,34,42,34,40,56,66,45,45,91,48,71,68,57,49,53,47,53,50,43,20,42,75,59,70,18,67,59,33,39,37,27,47,36,51,74,85,58,93,71,58,61,61,56,51,30,43,54,52,49,55,48,26,51,77,69,75,37,71,85,47,52,60,33,40,19,35,32,93,74,74,69,132

Sequence (391 aa):
MRWLDADPDYPAGPASDWLTFLRQANVLPAQVRLRLVRYWPLLAAINGVLSMVGLNVWPASGIHLLGFLLLFWLLPVLFWSWQATALLSANRAPWWRPLFTSHRDKVIGLWCSRQAVLAQLSFTLAALATLWAMLFGREVVFYWSTSLPAVSGLMDESLAMLTLGWLDAPDPLIISASQAGAVSGWQQTLLNYSFYWAAWLSQVVALWVLLPLALLLPVFQLRLMTVLKRWPQYNHQLRARFQLSSPSAVHYQALDAAEPVANLAVTPLDEQESEPLEPGFIWQLGRDFKPSQGSLRLGAISQREDEQAVAKQSRTLSVWYCSARSVPTGDLADLLLKHRATGGHPRVYLLARRGDTLEPLNLARNWRAFMERHRLSDVPVILCWTEALNE

Secondary structure (DSSP, 8-state):
-HHHHS-TTPPPPP-SSHHHHHHHGGGSPPPHHHHHHTTHHHHHHHHHHHHHHHHHSSSSSSEEHHHHHIIIIIHHHHHHHHHHHHHHSTT---TTHHHH-----HHHHHHHHHHHHHHHHHHHHHHHHHHHHHHHTT---EE---S-HHHHHHHHHHHHHHTTTSSPPPSS----HHHHTT-TTHHHHHHTTHHHHHHHHHHHHIIIIIHHHHHHHHHHHHHHHHHHHTHHHH-HHHHHHHHHHS-------PPBPPPP-TT---PPPEEESS---S-EEEES--TT--PPTT-EEESSS-HHHHHHHHHHHTTT--EEEEETTBPPPHHHHHHHHHHHHTT---EEEEEEETT----HHHHHHHHHHHHHHTT-TTS-EEEEEES----

Mean predicted aligned error: 17.54 Å

pLDDT: mean 75.94, std 13.98, range [34.06, 94.12]

Nearest PDB structures (foldseek):
  4dcu-assembly1_A  TM=7.296E-01  e=2.613E-01  Bacillus subtilis
  3eol-assembly1_B-2  TM=4.617E-01  e=1.763E+00  Brucella melitensis
  3e5b-assembly1_C  TM=4.536E-01  e=1.960E+00  Brucella abortus
  3i4e-assembly1_D  TM=4.305E-01  e=2.423E+00  Burkholderia pseudomallei
  3lg3-assembly1_B-2  TM=4.749E-01  e=3.704E+00  Yersinia pestis